Protein AF-0000000083253382 (afdb_homodimer)

Structure (mmCIF, N/CA/C/O backbone):
data_AF-0000000083253382-model_v1
#
loop_
_entity.id
_entity.type
_entity.pdbx_description
1 polymer 'Tyrosine--tRNA ligase'
#
loop_
_atom_site.group_PDB
_atom_site.id
_atom_site.type_symbol
_atom_site.label_atom_id
_atom_site.label_alt_id
_atom_site.label_comp_id
_atom_site.label_asym_id
_atom_site.label_entity_id
_atom_site.label_seq_id
_atom_site.pdbx_PDB_ins_code
_atom_site.Cartn_x
_atom_site.Cartn_y
_atom_site.Cartn_z
_atom_site.occupancy
_atom_site.B_iso_or_equiv
_atom_site.auth_seq_id
_atom_site.auth_comp_id
_atom_site.auth_asym_id
_atom_site.auth_atom_id
_atom_site.pdbx_PDB_model_num
ATOM 1 N N . MET A 1 1 ? 13.555 39.031 18.5 1 85.06 1 MET A N 1
ATOM 2 C CA . MET A 1 1 ? 13.406 37.719 19.094 1 85.06 1 MET A CA 1
ATOM 3 C C . MET A 1 1 ? 13.422 36.625 18.031 1 85.06 1 MET A C 1
ATOM 5 O O . MET A 1 1 ? 12.789 36.75 16.984 1 85.06 1 MET A O 1
ATOM 9 N N . HIS A 1 2 ? 14.328 35.719 18.281 1 94.38 2 HIS A N 1
ATOM 10 C CA . HIS A 1 2 ? 14.406 34.594 17.344 1 94.38 2 HIS A CA 1
ATOM 11 C C . HIS A 1 2 ? 13.094 33.812 17.312 1 94.38 2 HIS A C 1
ATOM 13 O O . HIS A 1 2 ? 12.445 33.656 18.344 1 94.38 2 HIS A O 1
ATOM 19 N N . ILE A 1 3 ? 12.68 33.406 16.125 1 97.5 3 ILE A N 1
ATOM 20 C CA . ILE A 1 3 ? 11.375 32.781 15.93 1 97.5 3 ILE A CA 1
ATOM 21 C C . ILE A 1 3 ? 11.227 31.594 16.891 1 97.5 3 ILE A C 1
ATOM 23 O O . ILE A 1 3 ? 10.164 31.406 17.484 1 97.5 3 ILE A O 1
ATOM 27 N N . LEU A 1 4 ? 12.25 30.797 17.109 1 97.94 4 LEU A N 1
ATOM 28 C CA . LEU A 1 4 ? 12.164 29.641 17.984 1 97.94 4 LEU A CA 1
ATOM 29 C C . LEU A 1 4 ? 11.977 30.062 19.438 1 97.94 4 LEU A C 1
ATOM 31 O O . LEU A 1 4 ? 11.32 29.375 20.219 1 97.94 4 LEU A O 1
ATOM 35 N N . ASP A 1 5 ? 12.539 31.172 19.828 1 97.44 5 ASP A N 1
ATOM 36 C CA . ASP A 1 5 ? 12.352 31.703 21.172 1 97.44 5 ASP A CA 1
ATOM 37 C C . ASP A 1 5 ? 10.922 32.219 21.375 1 97.44 5 ASP A C 1
ATOM 39 O O . ASP A 1 5 ? 10.344 32.031 22.453 1 97.44 5 ASP A O 1
ATOM 43 N N . ASP A 1 6 ? 10.453 32.875 20.375 1 97.56 6 ASP A N 1
ATOM 44 C CA . ASP A 1 6 ? 9.07 33.312 20.422 1 97.56 6 ASP A CA 1
ATOM 45 C C . ASP A 1 6 ? 8.117 32.125 20.562 1 97.56 6 ASP A C 1
ATOM 47 O O . ASP A 1 6 ? 7.199 32.156 21.391 1 97.56 6 ASP A O 1
ATOM 51 N N . LEU A 1 7 ? 8.32 31.094 19.703 1 98.31 7 LEU A N 1
ATOM 52 C CA . LEU A 1 7 ? 7.484 29.906 19.766 1 98.31 7 LEU A CA 1
ATOM 53 C C . LEU A 1 7 ? 7.582 29.234 21.125 1 98.31 7 LEU A C 1
ATOM 55 O O . LEU A 1 7 ? 6.578 28.766 21.672 1 98.31 7 LEU A O 1
ATOM 59 N N . ALA A 1 8 ? 8.766 29.156 21.625 1 97.88 8 ALA A N 1
ATOM 60 C CA . ALA A 1 8 ? 8.969 28.562 22.938 1 97.88 8 ALA A CA 1
ATOM 61 C C . ALA A 1 8 ? 8.227 29.344 24.016 1 97.88 8 ALA A C 1
ATOM 63 O O . ALA A 1 8 ? 7.578 28.766 24.891 1 97.88 8 ALA A O 1
ATOM 64 N N . PHE A 1 9 ? 8.352 30.656 23.984 1 97.75 9 PHE A N 1
ATOM 65 C CA . PHE A 1 9 ? 7.648 31.516 24.922 1 97.75 9 PHE A CA 1
ATOM 66 C C . PHE A 1 9 ? 6.148 31.266 24.875 1 97.75 9 PHE A C 1
ATOM 68 O O . PHE A 1 9 ? 5.484 31.234 25.922 1 97.75 9 PHE A O 1
ATOM 75 N N . ARG A 1 10 ? 5.648 31 23.734 1 98 10 ARG A N 1
ATOM 76 C CA . ARG A 1 10 ? 4.215 30.828 23.531 1 98 10 ARG A CA 1
ATOM 77 C C . ARG A 1 10 ? 3.793 29.391 23.812 1 98 10 ARG A C 1
ATOM 79 O O . ARG A 1 10 ? 2.602 29.078 23.781 1 98 10 ARG A O 1
ATOM 86 N N . GLY A 1 11 ? 4.754 28.547 24.047 1 97.31 11 GLY A N 1
ATOM 87 C CA . GLY A 1 11 ? 4.445 27.156 24.328 1 97.31 11 GLY A CA 1
ATOM 88 C C . GLY A 1 11 ? 4.102 26.359 23.078 1 97.31 11 GLY A C 1
ATOM 89 O O . GLY A 1 11 ? 3.355 25.375 23.141 1 97.31 11 GLY A O 1
ATOM 90 N N . LEU A 1 12 ? 4.695 26.75 21.953 1 97.69 12 LEU A N 1
ATOM 91 C CA . LEU A 1 12 ? 4.289 26.188 20.672 1 97.69 12 LEU A CA 1
ATOM 92 C C . LEU A 1 12 ? 5.309 25.156 20.188 1 97.69 12 LEU A C 1
ATOM 94 O O . LEU A 1 12 ? 5.152 24.578 19.109 1 97.69 12 LEU A O 1
ATOM 98 N N . VAL A 1 13 ? 6.328 24.922 20.953 1 97.88 13 VAL A N 1
ATOM 99 C CA . VAL A 1 13 ? 7.293 23.891 20.641 1 97.88 13 VAL A CA 1
ATOM 100 C C . VAL A 1 13 ? 7.027 22.656 21.484 1 97.88 13 VAL A C 1
ATOM 102 O O . VAL A 1 13 ? 7.25 22.672 22.703 1 97.88 13 VAL A O 1
ATOM 105 N N . HIS A 1 14 ? 6.562 21.641 20.875 1 96.88 14 HIS A N 1
ATOM 106 C CA . HIS A 1 14 ? 6.309 20.406 21.594 1 96.88 14 HIS A CA 1
ATOM 107 C C . HIS A 1 14 ? 7.426 19.391 21.375 1 96.88 14 HIS A C 1
ATOM 109 O O . HIS A 1 14 ? 8.039 18.906 22.328 1 96.88 14 HIS A O 1
ATOM 115 N N . GLN A 1 15 ? 7.656 18.953 20.125 1 95.81 15 GLN A N 1
ATOM 116 C CA . GLN A 1 15 ? 8.766 18.094 19.719 1 95.81 15 GLN A CA 1
ATOM 117 C C . GLN A 1 15 ? 9.516 18.688 18.531 1 95.81 15 GLN A C 1
ATOM 119 O O . GLN A 1 15 ? 8.938 19.422 17.719 1 95.81 15 GLN A O 1
ATOM 124 N N . ALA A 1 16 ? 10.758 18.484 18.547 1 96.56 16 ALA A N 1
ATOM 125 C CA . ALA A 1 16 ? 11.586 18.844 17.406 1 96.56 16 ALA A CA 1
ATOM 126 C C . ALA A 1 16 ? 12.641 17.781 17.141 1 96.56 16 ALA A C 1
ATOM 128 O O . ALA A 1 16 ? 13.211 17.203 18.062 1 96.56 16 ALA A O 1
ATOM 129 N N . THR A 1 17 ? 12.914 17.406 15.914 1 94.5 17 THR A N 1
ATOM 130 C CA . THR A 1 17 ? 13.891 16.375 15.57 1 94.5 17 THR A CA 1
ATOM 131 C C . THR A 1 17 ? 15.297 16.828 15.961 1 94.5 17 THR A C 1
ATOM 133 O O . THR A 1 17 ? 16.078 16.031 16.484 1 94.5 17 THR A O 1
ATOM 136 N N . ASP A 1 18 ? 15.68 18.094 15.68 1 93.69 18 ASP A N 1
ATOM 137 C CA . ASP A 1 18 ? 16.969 18.734 15.969 1 93.69 18 ASP A CA 1
ATOM 138 C C . ASP A 1 18 ? 16.812 20.234 16.125 1 93.69 18 ASP A C 1
ATOM 140 O O . ASP A 1 18 ? 17.109 21 15.211 1 93.69 18 ASP A O 1
ATOM 144 N N . LEU A 1 19 ? 16.516 20.562 17.375 1 95.31 19 LEU A N 1
ATOM 145 C CA . LEU A 1 19 ? 16.172 21.969 17.625 1 95.31 19 LEU A CA 1
ATOM 146 C C . LEU A 1 19 ? 17.375 22.859 17.375 1 95.31 19 LEU A C 1
ATOM 148 O O . LEU A 1 19 ? 17.234 23.969 16.828 1 95.31 19 LEU A O 1
ATOM 152 N N . GLU A 1 20 ? 18.547 22.438 17.75 1 95.12 20 GLU A N 1
ATOM 153 C CA . GLU A 1 20 ? 19.75 23.219 17.547 1 95.12 20 GLU A CA 1
ATOM 154 C C . GLU A 1 20 ? 20.094 23.344 16.062 1 95.12 20 GLU A C 1
ATOM 156 O O . GLU A 1 20 ? 20.469 24.406 15.594 1 95.12 20 GLU A O 1
ATOM 161 N N . GLY A 1 21 ? 20.016 22.234 15.391 1 94.94 21 GLY A N 1
ATOM 162 C CA . GLY A 1 21 ? 20.234 22.266 13.953 1 94.94 21 GLY A CA 1
ATOM 163 C C . GLY A 1 21 ? 19.25 23.156 13.227 1 94.94 21 GLY A C 1
ATOM 164 O O . GLY A 1 21 ? 19.625 23.891 12.305 1 94.94 21 GLY A O 1
ATOM 165 N N . LEU A 1 22 ? 18.031 23.078 13.672 1 96.75 22 LEU A N 1
ATOM 166 C CA . LEU A 1 22 ? 17.016 23.938 13.078 1 96.75 22 LEU A CA 1
ATOM 167 C C . LEU A 1 22 ? 17.328 25.406 13.336 1 96.75 22 LEU A C 1
ATOM 169 O O . LEU A 1 22 ? 17.203 26.25 12.438 1 96.75 22 LEU A O 1
ATOM 173 N N . ARG A 1 23 ? 17.734 25.766 14.547 1 96.88 23 ARG A N 1
ATOM 174 C CA . ARG A 1 23 ? 18.109 27.141 14.891 1 96.88 23 ARG A CA 1
ATOM 175 C C . ARG A 1 23 ? 19.219 27.641 13.977 1 96.88 23 ARG A C 1
ATOM 177 O O . ARG A 1 23 ? 19.172 28.766 13.477 1 96.88 23 ARG A O 1
ATOM 184 N N . GLU A 1 24 ? 20.172 26.781 13.789 1 95.94 24 GLU A N 1
ATOM 185 C CA . GLU A 1 24 ? 21.297 27.125 12.922 1 95.94 24 GLU A CA 1
ATOM 186 C C . GLU A 1 24 ? 20.828 27.406 11.5 1 95.94 24 GLU A C 1
ATOM 188 O O . GLU A 1 24 ? 21.25 28.359 10.867 1 95.94 24 GLU A O 1
ATOM 193 N N . GLN A 1 25 ? 19.984 26.578 11.047 1 95.62 25 GLN A N 1
ATOM 194 C CA . GLN A 1 25 ? 19.484 26.734 9.688 1 95.62 25 GLN A CA 1
ATOM 195 C C . GLN A 1 25 ? 18.672 28.016 9.539 1 95.62 25 GLN A C 1
ATOM 197 O O . GLN A 1 25 ? 18.781 28.703 8.523 1 95.62 25 GLN A O 1
ATOM 202 N N . LEU A 1 26 ? 17.859 28.297 10.516 1 96.81 26 LEU A N 1
ATOM 203 C CA . LEU A 1 26 ? 17.031 29.484 10.5 1 96.81 26 LEU A CA 1
ATOM 204 C C . LEU A 1 26 ? 17.875 30.75 10.555 1 96.81 26 LEU A C 1
ATOM 206 O O . LEU A 1 26 ? 17.484 31.797 10.039 1 96.81 26 LEU A O 1
ATOM 210 N N . ASN A 1 27 ? 19.047 30.625 11.125 1 96.38 27 ASN A N 1
ATOM 211 C CA . ASN A 1 27 ? 19.953 31.766 11.219 1 96.38 27 ASN A CA 1
ATOM 212 C C . ASN A 1 27 ? 20.719 31.969 9.914 1 96.38 27 ASN A C 1
ATOM 214 O O . ASN A 1 27 ? 21.141 33.094 9.609 1 96.38 27 ASN A O 1
ATOM 218 N N . LYS A 1 28 ? 20.969 30.906 9.258 1 94.06 28 LYS A N 1
ATOM 219 C CA . LYS A 1 28 ? 21.766 30.953 8.039 1 94.06 28 LYS A CA 1
ATOM 220 C C . LYS A 1 28 ? 21.016 31.641 6.902 1 94.06 28 LYS A C 1
ATOM 222 O O . LYS A 1 28 ? 21.625 32.281 6.039 1 94.06 28 LYS A O 1
ATOM 227 N N . GLY A 1 29 ? 19.703 31.438 6.859 1 93.12 29 GLY A N 1
ATOM 228 C CA . GLY A 1 29 ? 18.938 32.031 5.777 1 93.12 29 GLY A CA 1
ATOM 229 C C . GLY A 1 29 ? 17.469 31.672 5.812 1 93.12 29 GLY A C 1
ATOM 230 O O . GLY A 1 29 ? 16.953 31.219 6.836 1 93.12 29 GLY A O 1
ATOM 231 N N . THR A 1 30 ? 16.844 32 4.707 1 96.75 30 THR A N 1
ATOM 232 C CA . THR A 1 30 ? 15.414 31.781 4.582 1 96.75 30 THR A CA 1
ATOM 233 C C . THR A 1 30 ? 15.109 30.297 4.445 1 96.75 30 THR A C 1
ATOM 235 O O . THR A 1 30 ? 15.695 29.609 3.604 1 96.75 30 THR A O 1
ATOM 238 N N . VAL A 1 31 ? 14.258 29.844 5.289 1 97.5 31 VAL A N 1
ATOM 239 C CA . VAL A 1 31 ? 13.844 28.438 5.277 1 97.5 31 VAL A CA 1
ATOM 240 C C . VAL A 1 31 ? 12.43 28.328 4.707 1 97.5 31 VAL A C 1
ATOM 242 O O . VAL A 1 31 ? 11.57 29.156 4.996 1 97.5 31 VAL A O 1
ATOM 245 N N . LYS A 1 32 ? 12.25 27.344 3.826 1 98.19 32 LYS A N 1
ATOM 246 C CA . LYS A 1 32 ? 10.914 26.969 3.363 1 98.19 32 LYS A CA 1
ATOM 247 C C . LYS A 1 32 ? 10.32 25.859 4.219 1 98.19 32 LYS A C 1
ATOM 249 O O . LYS A 1 32 ? 10.992 24.859 4.504 1 98.19 32 LYS A O 1
ATOM 254 N N . LEU A 1 33 ? 9.109 26.062 4.711 1 98.75 33 LEU A N 1
ATOM 255 C CA . LEU A 1 33 ? 8.453 25.109 5.598 1 98.75 33 LEU A CA 1
ATOM 256 C C . LEU A 1 33 ? 7.004 24.891 5.176 1 98.75 33 LEU A C 1
ATOM 258 O O . LEU A 1 33 ? 6.418 25.719 4.484 1 98.75 33 LEU A O 1
ATOM 262 N N . TYR A 1 34 ? 6.477 23.672 5.637 1 98.75 34 TYR A N 1
ATOM 263 C CA . TYR A 1 34 ? 5.078 23.484 5.254 1 98.75 34 TYR A CA 1
ATOM 264 C C . TYR A 1 34 ? 4.289 22.844 6.383 1 98.75 34 TYR A C 1
ATOM 266 O O . TYR A 1 34 ? 4.867 22.234 7.289 1 98.75 34 TYR A O 1
ATOM 274 N N . ALA A 1 35 ? 3.012 23.062 6.402 1 98.38 35 ALA A N 1
ATOM 275 C CA . ALA A 1 35 ? 1.996 22.359 7.176 1 98.38 35 ALA A CA 1
ATOM 276 C C . ALA A 1 35 ? 0.915 21.781 6.27 1 98.38 35 ALA A C 1
ATOM 278 O O . ALA A 1 35 ? 0.544 22.391 5.266 1 98.38 35 ALA A O 1
ATOM 279 N N . GLY A 1 36 ? 0.492 20.625 6.633 1 96.31 36 GLY A N 1
ATOM 280 C CA . GLY A 1 36 ? -0.532 19.969 5.844 1 96.31 36 GLY A CA 1
ATOM 281 C C . GLY A 1 36 ? -1.935 20.188 6.375 1 96.31 36 GLY A C 1
ATOM 282 O O . GLY A 1 36 ? -2.141 20.266 7.586 1 96.31 36 GLY A O 1
ATOM 283 N N . PHE A 1 37 ? -2.873 20.25 5.441 1 93.94 37 PHE A N 1
ATOM 284 C CA . PHE A 1 37 ? -4.293 20.391 5.754 1 93.94 37 PHE A CA 1
ATOM 285 C C . PHE A 1 37 ? -5.125 19.422 4.93 1 93.94 37 PHE A C 1
ATOM 287 O O . PHE A 1 37 ? -5.141 19.484 3.699 1 93.94 37 PHE A O 1
ATOM 294 N N . ASP A 1 38 ? -5.824 18.516 5.543 1 88.25 38 ASP A N 1
ATOM 295 C CA . ASP A 1 38 ? -6.695 17.594 4.82 1 88.25 38 ASP A CA 1
ATOM 296 C C . ASP A 1 38 ? -8.086 18.203 4.625 1 88.25 38 ASP A C 1
ATOM 298 O O . ASP A 1 38 ? -8.695 18.688 5.578 1 88.25 38 ASP A O 1
ATOM 302 N N . PRO A 1 39 ? -8.547 18.141 3.406 1 89.06 39 PRO A N 1
ATOM 303 C CA . PRO A 1 39 ? -9.891 18.656 3.129 1 89.06 39 PRO A CA 1
ATOM 304 C C . PRO A 1 39 ? -10.984 17.672 3.543 1 89.06 39 PRO A C 1
ATOM 306 O O . PRO A 1 39 ? -11.516 16.938 2.703 1 89.06 39 PRO A O 1
ATOM 309 N N . THR A 1 40 ? -11.367 17.641 4.746 1 82.25 40 THR A N 1
ATOM 310 C CA . THR A 1 40 ? -12.398 16.734 5.246 1 82.25 40 THR A CA 1
ATOM 311 C C . THR A 1 40 ? -13.742 17.453 5.359 1 82.25 40 THR A C 1
ATOM 313 O O . THR A 1 40 ? -14.758 16.828 5.672 1 82.25 40 THR A O 1
ATOM 316 N N . ALA A 1 41 ? -13.734 18.734 5.211 1 85.56 41 ALA A N 1
ATOM 317 C CA . ALA A 1 41 ? -14.922 19.594 5.195 1 85.56 41 ALA A CA 1
ATOM 318 C C . ALA A 1 41 ? -14.703 20.812 4.312 1 85.56 41 ALA A C 1
ATOM 320 O O . ALA A 1 41 ? -13.617 21.016 3.773 1 85.56 41 ALA A O 1
ATOM 321 N N . GLU A 1 42 ? -15.758 21.547 4.207 1 89.06 42 GLU A N 1
ATOM 322 C CA . GLU A 1 42 ? -15.734 22.688 3.309 1 89.06 42 GLU A CA 1
ATOM 323 C C . GLU A 1 42 ? -14.945 23.844 3.914 1 89.06 42 GLU A C 1
ATOM 325 O O . GLU A 1 42 ? -14.57 24.781 3.207 1 89.06 42 GLU A O 1
ATOM 330 N N . SER A 1 43 ? -14.727 23.797 5.184 1 92.62 43 SER A N 1
ATOM 331 C CA . SER A 1 43 ? -14.055 24.891 5.859 1 92.62 43 SER A CA 1
ATOM 332 C C . SER A 1 43 ? -13.07 24.391 6.91 1 92.62 43 SER A C 1
ATOM 334 O O . SER A 1 43 ? -13.25 23.297 7.457 1 92.62 43 SER A O 1
ATOM 336 N N . LEU A 1 44 ? -12.07 25.219 7.074 1 93.31 44 LEU A N 1
ATOM 337 C CA . LEU A 1 44 ? -11.219 25.016 8.242 1 93.31 44 LEU A CA 1
ATOM 338 C C . LEU A 1 44 ? -11.953 25.375 9.523 1 93.31 44 LEU A C 1
ATOM 340 O O . LEU A 1 44 ? -12.953 26.109 9.484 1 93.31 44 LEU A O 1
ATOM 344 N N . HIS A 1 45 ? -11.555 24.797 10.531 1 93.38 45 HIS A N 1
ATOM 345 C CA . HIS A 1 45 ? -12.062 25.156 11.852 1 93.38 45 HIS A CA 1
ATOM 346 C C . HIS A 1 45 ? -10.945 25.641 12.766 1 93.38 45 HIS A C 1
ATOM 348 O O . HIS A 1 45 ? -9.781 25.688 12.359 1 93.38 45 HIS A O 1
ATOM 354 N N . ILE A 1 46 ? -11.25 26.016 14.023 1 93.38 46 ILE A N 1
ATOM 355 C CA . ILE A 1 46 ? -10.305 26.688 14.898 1 93.38 46 ILE A CA 1
ATOM 356 C C . ILE A 1 46 ? -9.156 25.75 15.25 1 93.38 46 ILE A C 1
ATOM 358 O O . ILE A 1 46 ? -8.07 26.203 15.633 1 93.38 46 ILE A O 1
ATOM 362 N N . GLY A 1 47 ? -9.398 24.438 15.109 1 89.94 47 GLY A N 1
ATOM 363 C CA . GLY A 1 47 ? -8.32 23.484 15.32 1 89.94 47 GLY A CA 1
ATOM 364 C C . GLY A 1 47 ? -7.199 23.625 14.312 1 89.94 47 GLY A C 1
ATOM 365 O O . GLY A 1 47 ? -6.055 23.266 14.594 1 89.94 47 GLY A O 1
ATOM 366 N N . HIS A 1 48 ? -7.484 24.172 13.164 1 92.88 48 HIS A N 1
ATOM 367 C CA . HIS A 1 48 ? -6.508 24.359 12.102 1 92.88 48 HIS A CA 1
ATOM 368 C C . HIS A 1 48 ? -5.742 25.656 12.273 1 92.88 48 HIS A C 1
ATOM 370 O O . HIS A 1 48 ? -4.734 25.891 11.602 1 92.88 48 HIS A O 1
ATOM 376 N N . LEU A 1 49 ? -6.211 26.484 13.133 1 94.94 49 LEU A N 1
ATOM 377 C CA . LEU A 1 49 ? -5.684 27.844 13.227 1 94.94 49 LEU A CA 1
ATOM 378 C C . LEU A 1 49 ? -4.25 27.844 13.742 1 94.94 49 LEU A C 1
ATOM 380 O O . LEU A 1 49 ? -3.424 28.641 13.312 1 94.94 49 LEU A O 1
ATOM 384 N N . LEU A 1 50 ? -4.027 26.891 14.648 1 96.06 50 LEU A N 1
ATOM 385 C CA . LEU A 1 50 ? -2.711 26.891 15.273 1 96.06 50 LEU A CA 1
ATOM 386 C C . LEU A 1 50 ? -1.614 26.672 14.242 1 96.06 50 LEU A C 1
ATOM 388 O O . LEU A 1 50 ? -0.689 27.484 14.125 1 96.06 50 LEU A O 1
ATOM 392 N N . PRO A 1 51 ? -1.719 25.625 13.43 1 96.81 51 PRO A N 1
ATOM 393 C CA . PRO A 1 51 ? -0.698 25.453 12.398 1 96.81 51 PRO A CA 1
ATOM 394 C C . PRO A 1 51 ? -0.664 26.609 11.398 1 96.81 51 PRO A C 1
ATOM 396 O O . PRO A 1 51 ? 0.414 27.016 10.953 1 96.81 51 PRO A O 1
ATOM 399 N N . VAL A 1 52 ? -1.754 27.141 11.062 1 97.19 52 VAL A N 1
ATOM 400 C CA . VAL A 1 52 ? -1.835 28.234 10.109 1 97.19 52 VAL A CA 1
ATOM 401 C C . VAL A 1 52 ? -1.125 29.469 10.672 1 97.19 52 VAL A C 1
ATOM 403 O O . VAL A 1 52 ? -0.343 30.125 9.969 1 97.19 52 VAL A O 1
ATOM 406 N N . LEU A 1 53 ? -1.397 29.797 11.906 1 97.81 53 LEU A N 1
ATOM 407 C CA . LEU A 1 53 ? -0.796 30.969 12.523 1 97.81 53 LEU A CA 1
ATOM 408 C C . LEU A 1 53 ? 0.699 30.766 12.742 1 97.81 53 LEU A C 1
ATOM 410 O O . LEU A 1 53 ? 1.474 31.719 12.711 1 97.81 53 LEU A O 1
ATOM 414 N N . THR A 1 54 ? 1.068 29.5 12.969 1 98.38 54 THR A N 1
ATOM 415 C CA . THR A 1 54 ? 2.494 29.219 13.086 1 98.38 54 THR A CA 1
ATOM 416 C C . THR A 1 54 ? 3.203 29.438 11.75 1 98.38 54 THR A C 1
ATOM 418 O O . THR A 1 54 ? 4.312 29.984 11.719 1 98.38 54 THR A O 1
ATOM 421 N N . LEU A 1 55 ? 2.604 29.047 10.688 1 98.44 55 LEU A N 1
ATOM 422 C CA . LEU A 1 55 ? 3.137 29.375 9.375 1 98.44 55 LEU A CA 1
ATOM 423 C C . LEU A 1 55 ? 3.297 30.891 9.211 1 98.44 55 LEU A C 1
ATOM 425 O O . LEU A 1 55 ? 4.328 31.359 8.719 1 98.44 55 LEU A O 1
ATOM 429 N N . ARG A 1 56 ? 2.314 31.625 9.609 1 97.94 56 ARG A N 1
ATOM 430 C CA . ARG A 1 56 ? 2.354 33.062 9.516 1 97.94 56 ARG A CA 1
ATOM 431 C C . ARG A 1 56 ? 3.51 33.656 10.328 1 97.94 56 ARG A C 1
ATOM 433 O O . ARG A 1 56 ? 4.199 34.562 9.883 1 97.94 56 ARG A O 1
ATOM 440 N N . ARG A 1 57 ? 3.711 33.125 11.547 1 98.12 57 ARG A N 1
ATOM 441 C CA . ARG A 1 57 ? 4.812 33.594 12.398 1 98.12 57 ARG A CA 1
ATOM 442 C C . ARG A 1 57 ? 6.152 33.375 11.703 1 98.12 57 ARG A C 1
ATOM 444 O O . ARG A 1 57 ? 7.023 34.25 11.758 1 98.12 57 ARG A O 1
ATOM 451 N N . PHE A 1 58 ? 6.305 32.25 11.039 1 98.56 58 PHE A N 1
ATOM 452 C CA . PHE A 1 58 ? 7.535 32 10.305 1 98.56 58 PHE A CA 1
ATOM 453 C C . PHE A 1 58 ? 7.68 33 9.148 1 98.56 58 PHE A C 1
ATOM 455 O O . PHE A 1 58 ? 8.773 33.5 8.883 1 98.56 58 PHE A O 1
ATOM 462 N N . GLN A 1 59 ? 6.57 33.219 8.469 1 98.12 59 GLN A N 1
ATOM 463 C CA . GLN A 1 59 ? 6.621 34.188 7.375 1 98.12 59 GLN A CA 1
ATOM 464 C C . GLN A 1 59 ? 7.039 35.562 7.875 1 98.12 59 GLN A C 1
ATOM 466 O O . GLN A 1 59 ? 7.883 36.219 7.262 1 98.12 59 GLN A O 1
ATOM 471 N N . GLN A 1 60 ? 6.496 36 9.008 1 96.5 60 GLN A N 1
ATOM 472 C CA . GLN A 1 60 ? 6.836 37.281 9.609 1 96.5 60 GLN A CA 1
ATOM 473 C C . GLN A 1 60 ? 8.297 37.312 10.039 1 96.5 60 GLN A C 1
ATOM 475 O O . GLN A 1 60 ? 8.914 38.375 10.078 1 96.5 60 GLN A O 1
ATOM 480 N N . ALA A 1 61 ? 8.836 36.156 10.297 1 97.31 61 ALA A N 1
ATOM 481 C CA . ALA A 1 61 ? 10.219 36.062 10.75 1 97.31 61 ALA A CA 1
ATOM 482 C C . ALA A 1 61 ? 11.18 35.938 9.562 1 97.31 61 ALA A C 1
ATOM 484 O O . ALA A 1 61 ? 12.391 35.781 9.75 1 97.31 61 ALA A O 1
ATOM 485 N N . GLY A 1 62 ? 10.617 35.969 8.383 1 97.31 62 GLY A N 1
ATOM 486 C CA . GLY A 1 62 ? 11.492 36.031 7.223 1 97.31 62 GLY A CA 1
ATOM 487 C C . GLY A 1 62 ? 11.57 34.75 6.453 1 97.31 62 GLY A C 1
ATOM 488 O O . GLY A 1 62 ? 12.422 34.594 5.57 1 97.31 62 GLY A O 1
ATOM 489 N N . HIS A 1 63 ? 10.719 33.781 6.691 1 98.31 63 HIS A N 1
ATOM 490 C CA . HIS A 1 63 ? 10.75 32.469 6.043 1 98.31 63 HIS A CA 1
ATOM 491 C C . HIS A 1 63 ? 9.57 32.281 5.094 1 98.31 63 HIS A C 1
ATOM 493 O O . HIS A 1 63 ? 8.719 33.188 4.984 1 98.31 63 HIS A O 1
ATOM 499 N N . VAL A 1 64 ? 9.586 31.25 4.289 1 98.56 64 VAL A N 1
ATOM 500 C CA . VAL A 1 64 ? 8.586 31.047 3.248 1 98.56 64 VAL A CA 1
ATOM 501 C C . VAL A 1 64 ? 7.664 29.891 3.627 1 98.56 64 VAL A C 1
ATOM 503 O O . VAL A 1 64 ? 8.07 28.734 3.588 1 98.56 64 VAL A O 1
ATOM 506 N N . PRO A 1 65 ? 6.43 30.172 3.91 1 98.62 65 PRO A N 1
ATOM 507 C CA . PRO A 1 65 ? 5.496 29.109 4.297 1 98.62 65 PRO A CA 1
ATOM 508 C C . PRO A 1 65 ? 4.797 28.469 3.098 1 98.62 65 PRO A C 1
ATOM 510 O O . PRO A 1 65 ? 4.398 29.172 2.166 1 98.62 65 PRO A O 1
ATOM 513 N N . PHE A 1 66 ? 4.723 27.141 3.102 1 98.5 66 PHE A N 1
ATOM 514 C CA . PHE A 1 66 ? 3.906 26.359 2.189 1 98.5 66 PHE A CA 1
ATOM 515 C C . PHE A 1 66 ? 2.705 25.766 2.916 1 98.5 66 PHE A C 1
ATOM 517 O O . PHE A 1 66 ? 2.836 25.25 4.035 1 98.5 66 PHE A O 1
ATOM 524 N N . ALA A 1 67 ? 1.557 25.953 2.373 1 98 67 ALA A N 1
ATOM 525 C CA . ALA A 1 67 ? 0.377 25.203 2.805 1 98 67 ALA A CA 1
ATOM 526 C C . ALA A 1 67 ? 0.081 24.047 1.853 1 98 67 ALA A C 1
ATOM 528 O O . ALA A 1 67 ? -0.147 24.266 0.659 1 98 67 ALA A O 1
ATOM 529 N N . LEU A 1 68 ? 0.107 22.859 2.361 1 97.94 68 LEU A N 1
ATOM 530 C CA . LEU A 1 68 ? -0.159 21.688 1.541 1 97.94 68 LEU A CA 1
ATOM 531 C C . LEU A 1 68 ? -1.57 21.156 1.783 1 97.94 68 LEU A C 1
ATOM 533 O O . LEU A 1 68 ? -1.889 20.703 2.885 1 97.94 68 LEU A O 1
ATOM 537 N N . VAL A 1 69 ? -2.35 21.328 0.799 1 95.81 69 VAL A N 1
ATOM 538 C CA . VAL A 1 69 ? -3.689 20.75 0.853 1 95.81 69 VAL A CA 1
ATOM 539 C C . VAL A 1 69 ? -3.641 19.281 0.414 1 95.81 69 VAL A C 1
ATOM 541 O O . VAL A 1 69 ? -3.148 18.969 -0.673 1 95.81 69 VAL A O 1
ATOM 544 N N . GLY A 1 70 ? -4.184 18.422 1.234 1 95 70 GLY A N 1
ATOM 545 C CA . GLY A 1 70 ? -4.148 16.984 0.96 1 95 70 GLY A CA 1
ATOM 546 C C . GLY A 1 70 ? -5.34 16.516 0.15 1 95 70 GLY A C 1
ATOM 547 O O . GLY A 1 70 ? -6.141 15.703 0.63 1 95 70 GLY A O 1
ATOM 548 N N . GLY A 1 71 ? -5.387 16.984 -1.05 1 92.94 71 GLY A N 1
ATOM 549 C CA . GLY A 1 71 ? -6.48 16.5 -1.885 1 92.94 71 GLY A CA 1
ATOM 550 C C . GLY A 1 71 ? -6.473 15 -2.074 1 92.94 71 GLY A C 1
ATOM 551 O O . GLY A 1 71 ? -7.527 14.359 -2.037 1 92.94 71 GLY A O 1
ATOM 552 N N . ALA A 1 72 ? -5.34 14.406 -2.299 1 93.25 72 ALA A N 1
ATOM 553 C CA . ALA A 1 72 ? -5.199 12.961 -2.48 1 93.25 72 ALA A CA 1
ATOM 554 C C . ALA A 1 72 ? -5.363 12.219 -1.156 1 93.25 72 ALA A C 1
ATOM 556 O O . ALA A 1 72 ? -6.152 11.281 -1.061 1 93.25 72 ALA A O 1
ATOM 557 N N . THR A 1 73 ? -4.668 12.664 -0.122 1 92.12 73 THR A N 1
ATOM 558 C CA . THR A 1 73 ? -4.715 12 1.174 1 92.12 73 THR A CA 1
ATOM 559 C C . THR A 1 73 ? -6.094 12.133 1.807 1 92.12 73 THR A C 1
ATOM 561 O O . THR A 1 73 ? -6.508 11.289 2.602 1 92.12 73 THR A O 1
ATOM 564 N N . GLY A 1 74 ? -6.781 13.203 1.428 1 89.19 74 GLY A N 1
ATOM 565 C CA . GLY A 1 74 ? -8.148 13.367 1.895 1 89.19 74 GLY A CA 1
ATOM 566 C C . GLY A 1 74 ? -9.078 12.273 1.42 1 89.19 74 GLY A C 1
ATOM 567 O O . GLY A 1 74 ? -10.102 12 2.055 1 89.19 74 GLY A O 1
ATOM 568 N N . MET A 1 75 ? -8.742 11.68 0.342 1 88.12 75 MET A N 1
ATOM 569 C CA . MET A 1 75 ? -9.547 10.586 -0.201 1 88.12 75 MET A CA 1
ATOM 570 C C . MET A 1 75 ? -9.242 9.273 0.514 1 88.12 75 MET A C 1
ATOM 572 O O . MET A 1 75 ? -10 8.312 0.405 1 88.12 75 MET A O 1
ATOM 576 N N . ILE A 1 76 ? -8.133 9.109 1.128 1 86.88 76 ILE A N 1
ATOM 577 C CA . ILE A 1 76 ? -7.691 7.918 1.849 1 86.88 76 ILE A CA 1
ATOM 578 C C . ILE A 1 76 ? -8.133 8.008 3.309 1 86.88 76 ILE A C 1
ATOM 580 O O . ILE A 1 76 ? -8.719 7.062 3.844 1 86.88 76 ILE A O 1
ATOM 584 N N . GLY A 1 77 ? -7.926 9.094 3.941 1 80.5 77 GLY A N 1
ATOM 585 C CA . GLY A 1 77 ? -8.266 9.312 5.34 1 80.5 77 GLY A CA 1
ATOM 586 C C . GLY A 1 77 ? -7.078 9.133 6.273 1 80.5 77 GLY A C 1
ATOM 587 O O . GLY A 1 77 ? -6.398 8.109 6.234 1 80.5 77 GLY A O 1
ATOM 588 N N . ASP A 1 78 ? -6.848 10.109 7.094 1 78.44 78 ASP A N 1
ATOM 589 C CA . ASP A 1 78 ? -5.809 10.109 8.117 1 78.44 78 ASP A CA 1
ATOM 590 C C . ASP A 1 78 ? -6.254 9.312 9.344 1 78.44 78 ASP A C 1
ATOM 592 O O . ASP A 1 78 ? -7.238 9.664 9.992 1 78.44 78 ASP A O 1
ATOM 596 N N . PRO A 1 79 ? -5.492 8.312 9.656 1 74.06 79 PRO A N 1
ATOM 597 C CA . PRO A 1 79 ? -5.898 7.52 10.812 1 74.06 79 PRO A CA 1
ATOM 598 C C . PRO A 1 79 ? -5.535 8.18 12.141 1 74.06 79 PRO A C 1
ATOM 600 O O . PRO A 1 79 ? -5.977 7.734 13.203 1 74.06 79 PRO A O 1
ATOM 603 N N . THR A 1 80 ? -4.883 9.195 12.102 1 71.12 80 THR A N 1
ATOM 604 C CA . THR A 1 80 ? -4.328 9.797 13.312 1 71.12 80 THR A CA 1
ATOM 605 C C . THR A 1 80 ? -5.441 10.281 14.234 1 71.12 80 THR A C 1
ATOM 607 O O . THR A 1 80 ? -6.293 11.078 13.82 1 71.12 80 THR A O 1
ATOM 610 N N . GLY A 1 81 ? -5.387 9.859 15.492 1 66.5 81 GLY A N 1
ATOM 611 C CA . GLY A 1 81 ? -6.277 10.344 16.531 1 66.5 81 GLY A CA 1
ATOM 612 C C . GLY A 1 81 ? -7.711 9.883 16.359 1 66.5 81 GLY A C 1
ATOM 613 O O . GLY A 1 81 ? -8.625 10.422 16.984 1 66.5 81 GLY A O 1
ATOM 614 N N . ARG A 1 82 ? -7.949 8.93 15.461 1 69.31 82 ARG A N 1
ATOM 615 C CA . ARG A 1 82 ? -9.32 8.508 15.195 1 69.31 82 ARG A CA 1
ATOM 616 C C . ARG A 1 82 ? -9.547 7.062 15.641 1 69.31 82 ARG A C 1
ATOM 618 O O . ARG A 1 82 ? -8.641 6.23 15.531 1 69.31 82 ARG A O 1
ATOM 625 N N . SER A 1 83 ? -10.719 6.969 16.109 1 67.88 83 SER A N 1
ATOM 626 C CA . SER A 1 83 ? -11.078 5.625 16.562 1 67.88 83 SER A CA 1
ATOM 627 C C . SER A 1 83 ? -11.773 4.844 15.445 1 67.88 83 SER A C 1
ATOM 629 O O . SER A 1 83 ? -11.844 3.615 15.492 1 67.88 83 SER A O 1
ATOM 631 N N . GLU A 1 84 ? -12.305 5.645 14.531 1 68.06 84 GLU A N 1
ATOM 632 C CA . GLU A 1 84 ? -13.016 4.973 13.445 1 68.06 84 GLU A CA 1
ATOM 633 C C . GLU A 1 84 ? -12.469 5.398 12.086 1 68.06 84 GLU A C 1
ATOM 635 O O . GLU A 1 84 ? -11.797 6.43 11.977 1 68.06 84 GLU A O 1
ATOM 640 N N . GLU A 1 85 ? -12.766 4.551 11.125 1 68.06 85 GLU A N 1
ATOM 641 C CA . GLU A 1 85 ? -12.391 4.867 9.75 1 68.06 85 GLU A CA 1
ATOM 642 C C . GLU A 1 85 ? -13.18 6.07 9.227 1 68.06 85 GLU A C 1
ATOM 644 O O . GLU A 1 85 ? -14.352 6.246 9.57 1 68.06 85 GLU A O 1
ATOM 649 N N . ARG A 1 86 ? -12.523 7.047 8.438 1 66.69 86 ARG A N 1
ATOM 650 C CA . ARG A 1 86 ? -13.18 8.203 7.844 1 66.69 86 ARG A CA 1
ATOM 651 C C . ARG A 1 86 ? -14.055 7.793 6.66 1 66.69 86 ARG A C 1
ATOM 653 O O . ARG A 1 86 ? -13.75 6.816 5.973 1 66.69 86 ARG A O 1
ATOM 660 N N . PRO A 1 87 ? -15.172 8.523 6.566 1 69.44 87 PRO A N 1
ATOM 661 C CA . PRO A 1 87 ? -15.914 8.312 5.324 1 69.44 87 PRO A CA 1
ATOM 662 C C . PRO A 1 87 ? -15.109 8.68 4.082 1 69.44 87 PRO A C 1
ATOM 664 O O . PRO A 1 87 ? -14.289 9.602 4.121 1 69.44 87 PRO A O 1
ATOM 667 N N . TYR A 1 88 ? -15.305 7.918 3.102 1 71.62 88 TYR A N 1
ATOM 668 C CA . TYR A 1 88 ? -14.617 8.18 1.841 1 71.62 88 TYR A CA 1
ATOM 669 C C . TYR A 1 88 ? -15.359 9.227 1.021 1 71.62 88 TYR A C 1
ATOM 671 O O . TYR A 1 88 ? -16.578 9.109 0.806 1 71.62 88 TYR A O 1
ATOM 679 N N . ASN A 1 89 ? -14.594 10.352 0.82 1 82.38 89 ASN A N 1
ATOM 680 C CA . ASN A 1 89 ? -15.156 11.445 0.03 1 82.38 89 ASN A CA 1
ATOM 681 C C . ASN A 1 89 ? -14.875 11.258 -1.459 1 82.38 89 ASN A C 1
ATOM 683 O O . ASN A 1 89 ? -13.883 10.633 -1.836 1 82.38 89 ASN A O 1
ATOM 687 N N . THR A 1 90 ? -15.797 11.805 -2.268 1 84.56 90 THR A N 1
ATOM 688 C CA . THR A 1 90 ? -15.602 11.734 -3.713 1 84.56 90 THR A CA 1
ATOM 689 C C . THR A 1 90 ? -14.523 12.711 -4.164 1 84.56 90 THR A C 1
ATOM 691 O O . THR A 1 90 ? -14.164 13.633 -3.43 1 84.56 90 THR A O 1
ATOM 694 N N . HIS A 1 91 ? -14.086 12.469 -5.336 1 85.12 91 HIS A N 1
ATOM 695 C CA . HIS A 1 91 ? -13.094 13.344 -5.945 1 85.12 91 HIS A CA 1
ATOM 696 C C . HIS A 1 91 ? -13.633 14.766 -6.094 1 85.12 91 HIS A C 1
ATOM 698 O O . HIS A 1 91 ? -12.93 15.734 -5.797 1 85.12 91 HIS A O 1
ATOM 704 N N . GLU A 1 92 ? -14.805 14.883 -6.496 1 89.31 92 GLU A N 1
ATOM 705 C CA . GLU A 1 92 ? -15.43 16.172 -6.742 1 89.31 92 GLU A CA 1
ATOM 706 C C . GLU A 1 92 ? -15.547 16.984 -5.453 1 89.31 92 GLU A C 1
ATOM 708 O O . GLU A 1 92 ? -15.258 18.188 -5.434 1 89.31 92 GLU A O 1
ATOM 713 N N . MET A 1 93 ? -15.922 16.359 -4.445 1 90.38 93 MET A N 1
ATOM 714 C CA . MET A 1 93 ? -16.078 17.016 -3.152 1 90.38 93 MET A CA 1
ATOM 715 C C . MET A 1 93 ? -14.734 17.5 -2.623 1 90.38 93 MET A C 1
ATOM 717 O O . MET A 1 93 ? -14.617 18.641 -2.154 1 90.38 93 MET A O 1
ATOM 721 N N . VAL A 1 94 ? -13.797 16.656 -2.75 1 88 94 VAL A N 1
ATOM 722 C CA . VAL A 1 94 ? -12.469 17 -2.252 1 88 94 VAL A CA 1
ATOM 723 C C . VAL A 1 94 ? -11.906 18.172 -3.041 1 88 94 VAL A C 1
ATOM 725 O O . VAL A 1 94 ? -11.258 19.062 -2.473 1 88 94 VAL A O 1
ATOM 728 N N . GLU A 1 95 ? -12.164 18.188 -4.277 1 90.12 95 GLU A N 1
ATOM 729 C CA . GLU A 1 95 ? -11.711 19.297 -5.109 1 90.12 95 GLU A CA 1
ATOM 730 C C . GLU A 1 95 ? -12.352 20.625 -4.672 1 90.12 95 GLU A C 1
ATOM 732 O O . GLU A 1 95 ? -11.672 21.641 -4.555 1 90.12 95 GLU A O 1
ATOM 737 N N . GLN A 1 96 ? -13.594 20.578 -4.438 1 91.88 96 GLN A N 1
ATOM 738 C CA . GLN A 1 96 ? -14.312 21.766 -3.975 1 91.88 96 GLN A CA 1
ATOM 739 C C . GLN A 1 96 ? -13.781 22.25 -2.629 1 91.88 96 GLN A C 1
ATOM 741 O O . GLN A 1 96 ? -13.57 23.453 -2.43 1 91.88 96 GLN A O 1
ATOM 746 N N . TRP A 1 97 ? -13.586 21.344 -1.801 1 90.94 97 TRP A N 1
ATOM 747 C CA . TRP A 1 97 ? -13.094 21.688 -0.471 1 90.94 97 TRP A CA 1
ATOM 748 C C . TRP A 1 97 ? -11.672 22.234 -0.543 1 90.94 97 TRP A C 1
ATOM 750 O O . TRP A 1 97 ? -11.328 23.188 0.176 1 90.94 97 TRP A O 1
ATOM 760 N N . THR A 1 98 ? -10.914 21.625 -1.403 1 90.31 98 THR A N 1
ATOM 761 C CA . THR A 1 98 ? -9.547 22.109 -1.598 1 90.31 98 THR A CA 1
ATOM 762 C C . THR A 1 98 ? -9.539 23.578 -2.006 1 90.31 98 THR A C 1
ATOM 764 O O . THR A 1 98 ? -8.766 24.359 -1.471 1 90.31 98 THR A O 1
ATOM 767 N N . ASN A 1 99 ? -10.406 23.969 -2.891 1 91.12 99 ASN A N 1
ATOM 768 C CA . ASN A 1 99 ? -10.508 25.344 -3.344 1 91.12 99 ASN A CA 1
ATOM 769 C C . ASN A 1 99 ? -10.945 26.281 -2.219 1 91.12 99 ASN A C 1
ATOM 771 O O . ASN A 1 99 ? -10.43 27.391 -2.084 1 91.12 99 ASN A O 1
ATOM 775 N N . SER A 1 100 ? -11.844 25.859 -1.459 1 92.06 100 SER A N 1
ATOM 776 C CA . SER A 1 100 ? -12.336 26.641 -0.338 1 92.06 100 SER A CA 1
ATOM 777 C C . SER A 1 100 ? -11.242 26.891 0.694 1 92.06 100 SER A C 1
ATOM 779 O O . SER A 1 100 ? -11.086 28.016 1.186 1 92.06 100 SER A O 1
ATOM 781 N N . ILE A 1 101 ? -10.516 25.875 0.958 1 91.75 101 ILE A N 1
ATOM 782 C CA . ILE A 1 101 ? -9.453 25.953 1.954 1 91.75 101 ILE A CA 1
ATOM 783 C C . ILE A 1 101 ? -8.367 26.922 1.479 1 91.75 101 ILE A C 1
ATOM 785 O O . ILE A 1 101 ? -7.879 27.75 2.254 1 91.75 101 ILE A O 1
ATOM 789 N N . ARG A 1 102 ? -8.078 26.828 0.239 1 89.56 102 ARG A N 1
ATOM 790 C CA . ARG A 1 102 ? -7.098 27.75 -0.339 1 89.56 102 ARG A CA 1
ATOM 791 C C . ARG A 1 102 ? -7.52 29.203 -0.138 1 89.56 102 ARG A C 1
ATOM 793 O O . ARG A 1 102 ? -6.699 30.047 0.214 1 89.56 102 ARG A O 1
ATOM 800 N N . GLY A 1 103 ? -8.773 29.438 -0.414 1 89.56 103 GLY A N 1
ATOM 801 C CA . GLY A 1 103 ? -9.305 30.781 -0.207 1 89.56 103 GLY A CA 1
ATOM 802 C C . GLY A 1 103 ? -9.219 31.234 1.236 1 89.56 103 GLY A C 1
ATOM 803 O O . GLY A 1 103 ? -8.867 32.375 1.51 1 89.56 103 GLY A O 1
ATOM 804 N N . GLN A 1 104 ? -9.469 30.438 2.125 1 92.06 104 GLN A N 1
ATOM 805 C CA . GLN A 1 104 ? -9.445 30.766 3.547 1 92.06 104 GLN A CA 1
ATOM 806 C C . GLN A 1 104 ? -8.023 31.047 4.02 1 92.06 104 GLN A C 1
ATOM 808 O O . GLN A 1 104 ? -7.801 31.953 4.832 1 92.06 104 GLN A O 1
ATOM 813 N N . LEU A 1 105 ? -7.035 30.328 3.488 1 93.44 105 LEU A N 1
ATOM 814 C CA . LEU A 1 105 ? -5.641 30.469 3.896 1 93.44 105 LEU A CA 1
ATOM 815 C C . LEU A 1 105 ? -5.094 31.844 3.521 1 93.44 105 LEU A C 1
ATOM 817 O O . LEU A 1 105 ? -4.16 32.344 4.152 1 93.44 105 LEU A O 1
ATOM 821 N N . SER A 1 106 ? -5.707 32.469 2.561 1 91 106 SER A N 1
ATOM 822 C CA . SER A 1 106 ? -5.238 33.75 2.062 1 91 106 SER A CA 1
ATOM 823 C C . SER A 1 106 ? -5.438 34.875 3.102 1 91 106 SER A C 1
ATOM 825 O O . SER A 1 106 ? -4.809 35.906 3.021 1 91 106 SER A O 1
ATOM 827 N N . ARG A 1 107 ? -6.266 34.625 4.066 1 89.44 107 ARG A N 1
ATOM 828 C CA . ARG A 1 107 ? -6.5 35.594 5.133 1 89.44 107 ARG A CA 1
ATOM 829 C C . ARG A 1 107 ? -5.328 35.625 6.109 1 89.44 107 ARG A C 1
ATOM 831 O O . ARG A 1 107 ? -5.141 36.625 6.824 1 89.44 107 ARG A O 1
ATOM 838 N N . PHE A 1 108 ? -4.562 34.594 6.121 1 95.06 108 PHE A N 1
ATOM 839 C CA . PHE A 1 108 ? -3.549 34.469 7.16 1 95.06 108 PHE A CA 1
ATOM 840 C C . PHE A 1 108 ? -2.15 34.562 6.566 1 95.06 108 PHE A C 1
ATOM 842 O O . PHE A 1 108 ? -1.216 35 7.238 1 95.06 108 PHE A O 1
ATOM 849 N N . LEU A 1 109 ? -1.994 34.156 5.371 1 96.44 109 LEU A N 1
ATOM 850 C CA . LEU A 1 109 ? -0.683 34.094 4.734 1 96.44 109 LEU A CA 1
ATOM 851 C C . LEU A 1 109 ? -0.576 35.094 3.607 1 96.44 109 LEU A C 1
ATOM 853 O O . LEU A 1 109 ? -1.546 35.344 2.885 1 96.44 109 LEU A O 1
ATOM 857 N N . ASP A 1 110 ? 0.581 35.656 3.445 1 96.44 110 ASP A N 1
ATOM 858 C CA . ASP A 1 110 ? 0.833 36.656 2.383 1 96.44 110 ASP A CA 1
ATOM 859 C C . ASP A 1 110 ? 1.357 35.938 1.125 1 96.44 110 ASP A C 1
ATOM 861 O O . ASP A 1 110 ? 2.539 35.594 1.047 1 96.44 110 ASP A O 1
ATOM 865 N N . PHE A 1 111 ? 0.492 35.875 0.142 1 94.81 111 PHE A N 1
ATOM 866 C CA . PHE A 1 111 ? 0.826 35.156 -1.086 1 94.81 111 PHE A CA 1
ATOM 867 C C . PHE A 1 111 ? 1.507 36.094 -2.082 1 94.81 111 PHE A C 1
ATOM 869 O O . PHE A 1 111 ? 2.076 35.656 -3.076 1 94.81 111 PHE A O 1
ATOM 876 N N . ASP A 1 112 ? 1.544 37.406 -1.789 1 93.75 112 ASP A N 1
ATOM 877 C CA . ASP A 1 112 ? 2.07 38.406 -2.729 1 93.75 112 ASP A CA 1
ATOM 878 C C . ASP A 1 112 ? 3.355 39.031 -2.199 1 93.75 112 ASP A C 1
ATOM 880 O O . ASP A 1 112 ? 3.877 39.969 -2.789 1 93.75 112 ASP A O 1
ATOM 884 N N . HIS A 1 113 ? 3.812 38.5 -1.104 1 93.44 113 HIS A N 1
ATOM 885 C CA . HIS A 1 113 ? 5.055 39.062 -0.577 1 93.44 113 HIS A CA 1
ATOM 886 C C . HIS A 1 113 ? 6.176 38.969 -1.605 1 93.44 113 HIS A C 1
ATOM 888 O O . HIS A 1 113 ? 6.316 37.969 -2.295 1 93.44 113 HIS A O 1
ATOM 894 N N . PRO A 1 114 ? 6.965 39.938 -1.775 1 92.25 114 PRO A N 1
ATOM 895 C CA . PRO A 1 114 ? 7.984 39.969 -2.824 1 92.25 114 PRO A CA 1
ATOM 896 C C . PRO A 1 114 ? 9.07 38.906 -2.617 1 92.25 114 PRO A C 1
ATOM 898 O O . PRO A 1 114 ? 9.555 38.344 -3.588 1 92.25 114 PRO A O 1
ATOM 901 N N . GLU A 1 115 ? 9.469 38.594 -1.352 1 90.62 115 GLU A N 1
ATOM 902 C CA . GLU A 1 115 ? 10.602 37.719 -1.087 1 90.62 115 GLU A CA 1
ATOM 903 C C . GLU A 1 115 ? 10.164 36.438 -0.386 1 90.62 115 GLU A C 1
ATOM 905 O O . GLU A 1 115 ? 10.867 35.438 -0.425 1 90.62 115 GLU A O 1
ATOM 910 N N . ARG A 1 116 ? 9.133 36.469 0.297 1 93.81 116 ARG A N 1
ATOM 911 C CA . ARG A 1 116 ? 8.711 35.344 1.124 1 93.81 116 ARG A CA 1
ATOM 912 C C . ARG A 1 116 ? 7.246 35 0.868 1 93.81 116 ARG A C 1
ATOM 914 O O . ARG A 1 116 ? 6.473 34.781 1.811 1 93.81 116 ARG A O 1
ATOM 921 N N . ALA A 1 117 ? 6.871 35.031 -0.379 1 96.62 117 ALA A N 1
ATOM 922 C CA . ALA A 1 117 ? 5.488 34.719 -0.744 1 96.62 117 ALA A CA 1
ATOM 923 C C . ALA A 1 117 ? 5.109 33.312 -0.321 1 96.62 117 ALA A C 1
ATOM 925 O O . ALA A 1 117 ? 5.848 32.344 -0.589 1 96.62 117 ALA A O 1
ATOM 926 N N . ALA A 1 118 ? 3.971 33.188 0.376 1 97.75 118 ALA A N 1
ATOM 927 C CA . ALA A 1 118 ? 3.428 31.875 0.697 1 97.75 118 ALA A CA 1
ATOM 928 C C . ALA A 1 118 ? 3 31.141 -0.567 1 97.75 118 ALA A C 1
ATOM 930 O O . ALA A 1 118 ? 2.758 31.766 -1.605 1 97.75 118 ALA A O 1
ATOM 931 N N . ARG A 1 119 ? 3.021 29.859 -0.522 1 96.88 119 ARG A N 1
ATOM 932 C CA . ARG A 1 119 ?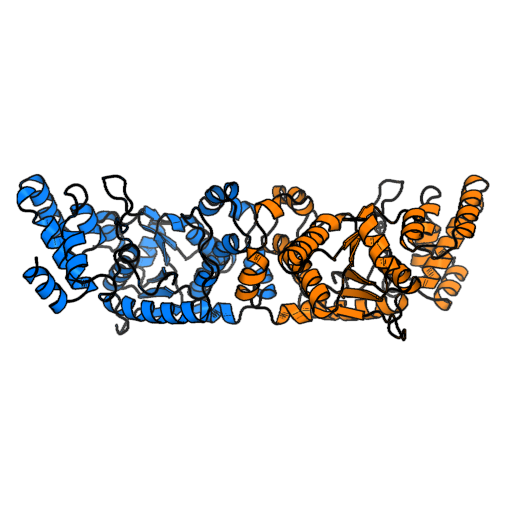 2.557 29.031 -1.625 1 96.88 119 ARG A CA 1
ATOM 933 C C . ARG A 1 119 ? 1.599 27.953 -1.128 1 96.88 119 ARG A C 1
ATOM 935 O O . ARG A 1 119 ? 1.721 27.484 0.005 1 96.88 119 ARG A O 1
ATOM 942 N N . VAL A 1 120 ? 0.659 27.656 -1.997 1 96.5 120 VAL A N 1
ATOM 943 C CA . VAL A 1 120 ? -0.269 26.562 -1.713 1 96.5 120 VAL A CA 1
ATOM 944 C C . VAL A 1 120 ? -0.044 25.422 -2.701 1 96.5 120 VAL A C 1
ATOM 946 O O . VAL A 1 120 ? 0.114 25.656 -3.902 1 96.5 120 VAL A O 1
ATOM 949 N N . PHE A 1 121 ? 0.083 24.234 -2.186 1 96.75 121 PHE A N 1
ATOM 950 C CA . PHE A 1 121 ? 0.203 23.031 -2.994 1 96.75 121 PHE A CA 1
ATOM 951 C C . PHE A 1 121 ? -0.962 22.094 -2.729 1 96.75 121 PHE A C 1
ATOM 953 O O . PHE A 1 121 ? -1.575 22.141 -1.661 1 96.75 121 PHE A O 1
ATOM 960 N N . ASN A 1 122 ? -1.341 21.375 -3.684 1 96.25 122 ASN A N 1
ATOM 961 C CA . ASN A 1 122 ? -2.27 20.25 -3.578 1 96.25 122 ASN A CA 1
ATOM 962 C C . ASN A 1 122 ? -1.6 18.938 -3.953 1 96.25 122 ASN A C 1
ATOM 964 O O . ASN A 1 122 ? -1.185 18.75 -5.098 1 96.25 122 ASN A O 1
ATOM 968 N N . ASN A 1 123 ? -1.6 18 -2.977 1 97.06 123 ASN A N 1
ATOM 969 C CA . ASN A 1 123 ? -0.842 16.781 -3.26 1 97.06 123 ASN A CA 1
ATOM 970 C C . ASN A 1 123 ? -1.545 15.914 -4.301 1 97.06 123 ASN A C 1
ATOM 972 O O . ASN A 1 123 ? -0.949 14.984 -4.84 1 97.06 123 ASN A O 1
ATOM 976 N N . PHE A 1 124 ? -2.748 16.234 -4.617 1 94.62 124 PHE A N 1
ATOM 977 C CA . PHE A 1 124 ? -3.414 15.562 -5.73 1 94.62 124 PHE A CA 1
ATOM 978 C C . PHE A 1 124 ? -2.67 15.812 -7.035 1 94.62 124 PHE A C 1
ATOM 980 O O . PHE A 1 124 ? -2.678 14.969 -7.93 1 94.62 124 PHE A O 1
ATOM 987 N N . ASP A 1 125 ? -2.043 16.922 -7.148 1 95.12 125 ASP A N 1
ATOM 988 C CA . ASP A 1 125 ? -1.352 17.312 -8.375 1 95.12 125 ASP A CA 1
ATOM 989 C C . ASP A 1 125 ? -0.256 16.312 -8.734 1 95.12 125 ASP A C 1
ATOM 991 O O . ASP A 1 125 ? -0.007 16.047 -9.914 1 95.12 125 ASP A O 1
ATOM 995 N N . TRP A 1 126 ? 0.412 15.766 -7.723 1 96 126 TRP A N 1
ATOM 996 C CA . TRP A 1 126 ? 1.463 14.82 -8.086 1 96 126 TRP A CA 1
ATOM 997 C C . TRP A 1 126 ? 0.989 13.383 -7.902 1 96 126 TRP A C 1
ATOM 999 O O . TRP A 1 126 ? 1.438 12.477 -8.609 1 96 126 TRP A O 1
ATOM 1009 N N . PHE A 1 127 ? 0.005 13.102 -7.09 1 95.75 127 PHE A N 1
ATOM 1010 C CA . PHE A 1 127 ? -0.42 11.719 -6.887 1 95.75 127 PHE A CA 1
ATOM 1011 C C . PHE A 1 127 ? -1.314 11.258 -8.031 1 95.75 127 PHE A C 1
ATOM 1013 O O . PHE A 1 127 ? -1.382 10.062 -8.328 1 95.75 127 PHE A O 1
ATOM 1020 N N . ARG A 1 128 ? -1.984 12.156 -8.68 1 91.62 128 ARG A N 1
ATOM 1021 C CA . ARG A 1 128 ? -2.889 11.797 -9.766 1 91.62 128 ARG A CA 1
ATOM 1022 C C . ARG A 1 128 ? -2.135 11.102 -10.898 1 91.62 128 ARG A C 1
ATOM 1024 O O . ARG A 1 128 ? -2.725 10.336 -11.664 1 91.62 128 ARG A O 1
ATOM 1031 N N . SER A 1 129 ? -0.863 11.352 -11 1 93.56 129 SER A N 1
ATOM 1032 C CA . SER A 1 129 ? -0.086 10.812 -12.109 1 93.56 129 SER A CA 1
ATOM 1033 C C . SER A 1 129 ? 0.842 9.695 -11.633 1 93.56 129 SER A C 1
ATOM 1035 O O . SER A 1 129 ? 1.639 9.172 -12.414 1 93.56 129 SER A O 1
ATOM 1037 N N . ILE A 1 130 ? 0.787 9.375 -10.391 1 95.5 130 ILE A N 1
ATOM 1038 C CA . ILE A 1 130 ? 1.688 8.352 -9.875 1 95.5 130 ILE A CA 1
ATOM 1039 C C . ILE A 1 130 ? 1.001 6.988 -9.93 1 95.5 130 ILE A C 1
ATOM 1041 O O . ILE A 1 130 ? -0.038 6.785 -9.297 1 95.5 130 ILE A O 1
ATOM 1045 N N . ASN A 1 131 ? 1.684 6.148 -10.656 1 95 131 ASN A N 1
ATOM 1046 C CA . ASN A 1 131 ? 1.243 4.766 -10.789 1 95 131 ASN A CA 1
ATOM 1047 C C . ASN A 1 131 ? 1.5 3.973 -9.508 1 95 131 ASN A C 1
ATOM 1049 O O . ASN A 1 131 ? 2.488 4.211 -8.812 1 95 131 ASN A O 1
ATOM 1053 N N . VAL A 1 132 ? 0.575 2.98 -9.219 1 96.69 132 VAL A N 1
ATOM 1054 C CA . VAL A 1 132 ? 0.669 2.205 -7.984 1 96.69 132 VAL A CA 1
ATOM 1055 C C . VAL A 1 132 ? 1.991 1.442 -7.953 1 96.69 132 VAL A C 1
ATOM 1057 O O . VAL A 1 132 ? 2.654 1.379 -6.914 1 96.69 132 VAL A O 1
ATOM 1060 N N . ILE A 1 133 ? 2.398 0.867 -9.086 1 94.38 133 ILE A N 1
ATOM 1061 C CA . ILE A 1 133 ? 3.621 0.072 -9.133 1 94.38 133 ILE A CA 1
ATOM 1062 C C . ILE A 1 133 ? 4.832 0.974 -8.898 1 94.38 133 ILE A C 1
ATOM 1064 O O . ILE A 1 133 ? 5.742 0.621 -8.141 1 94.38 133 ILE A O 1
ATOM 1068 N N . GLU A 1 134 ? 4.816 2.139 -9.523 1 92.81 134 GLU A N 1
ATOM 1069 C CA . GLU A 1 134 ? 5.898 3.104 -9.344 1 92.81 134 GLU A CA 1
ATOM 1070 C C . GLU A 1 134 ? 6.004 3.545 -7.887 1 92.81 134 GLU A C 1
ATOM 1072 O O . GLU A 1 134 ? 7.105 3.629 -7.336 1 92.81 134 GLU A O 1
ATOM 1077 N N . PHE A 1 135 ? 4.918 3.811 -7.309 1 96.56 135 PHE A N 1
ATOM 1078 C CA . PHE A 1 135 ? 4.883 4.238 -5.914 1 96.56 135 PHE A CA 1
ATOM 1079 C C . PHE A 1 135 ? 5.461 3.162 -5.004 1 96.56 135 PHE A C 1
ATOM 1081 O O . PHE A 1 135 ? 6.258 3.459 -4.109 1 96.56 135 PHE A O 1
ATOM 1088 N N . LEU A 1 136 ? 5.047 1.934 -5.156 1 95.88 136 LEU A N 1
ATOM 1089 C CA . LEU A 1 136 ? 5.496 0.825 -4.32 1 95.88 136 LEU A CA 1
ATOM 1090 C C . LEU A 1 136 ? 6.988 0.572 -4.504 1 95.88 136 LEU A C 1
ATOM 1092 O O . LEU A 1 136 ? 7.703 0.324 -3.533 1 95.88 136 LEU A O 1
ATOM 1096 N N . ARG A 1 137 ? 7.477 0.701 -5.715 1 92 137 ARG A N 1
ATOM 1097 C CA . ARG A 1 137 ? 8.875 0.417 -6.023 1 92 137 ARG A CA 1
ATOM 1098 C C . ARG A 1 137 ? 9.781 1.531 -5.52 1 92 137 ARG A C 1
ATOM 1100 O O . ARG A 1 137 ? 10.938 1.284 -5.168 1 92 137 ARG A O 1
ATOM 1107 N N . ASP A 1 138 ? 9.242 2.752 -5.457 1 90.69 138 ASP A N 1
ATOM 1108 C CA . ASP A 1 138 ? 10.078 3.902 -5.121 1 90.69 138 ASP A CA 1
ATOM 1109 C C . ASP A 1 138 ? 9.969 4.254 -3.641 1 90.69 138 ASP A C 1
ATOM 1111 O O . ASP A 1 138 ? 10.969 4.566 -2.994 1 90.69 138 ASP A O 1
ATOM 1115 N N . THR A 1 139 ? 8.781 4.219 -3.143 1 94.44 139 THR A N 1
ATOM 1116 C CA . THR A 1 139 ? 8.516 4.676 -1.784 1 94.44 139 THR A CA 1
ATOM 1117 C C . THR A 1 139 ? 8.227 3.496 -0.862 1 94.44 139 THR A C 1
ATOM 1119 O O . THR A 1 139 ? 8.82 3.381 0.214 1 94.44 139 THR A O 1
ATOM 1122 N N . GLY A 1 140 ? 7.398 2.582 -1.303 1 95.12 140 GLY A N 1
ATOM 1123 C CA . GLY A 1 140 ? 6.977 1.473 -0.463 1 95.12 140 GLY A CA 1
ATOM 1124 C C . GLY A 1 140 ? 8.125 0.594 -0.01 1 95.12 140 GLY A C 1
ATOM 1125 O O . GLY A 1 140 ? 8.102 0.055 1.098 1 95.12 140 GLY A O 1
ATOM 1126 N N . ILE A 1 141 ? 9.094 0.463 -0.856 1 92.62 141 ILE A N 1
ATOM 1127 C CA . ILE A 1 141 ? 10.211 -0.442 -0.601 1 92.62 141 ILE A CA 1
ATOM 1128 C C . ILE A 1 141 ? 11.07 0.108 0.534 1 92.62 141 ILE A C 1
ATOM 1130 O O . ILE A 1 141 ? 11.828 -0.635 1.165 1 92.62 141 ILE A O 1
ATOM 1134 N N . ARG A 1 142 ? 10.945 1.389 0.834 1 92.88 142 ARG A N 1
ATOM 1135 C CA . ARG A 1 142 ? 11.828 2.051 1.79 1 92.88 142 ARG A CA 1
ATOM 1136 C C . ARG A 1 142 ? 11.273 1.954 3.207 1 92.88 142 ARG A C 1
ATOM 1138 O O . ARG A 1 142 ? 11.953 2.299 4.172 1 92.88 142 ARG A O 1
ATOM 1145 N N . PHE A 1 143 ? 10.086 1.559 3.373 1 95.12 143 PHE A N 1
ATOM 1146 C CA . PHE A 1 143 ? 9.445 1.441 4.68 1 95.12 143 PHE A CA 1
ATOM 1147 C C . PHE A 1 143 ? 9.18 -0.019 5.023 1 95.12 143 PHE A C 1
ATOM 1149 O O . PHE A 1 143 ? 8.531 -0.735 4.258 1 95.12 143 PHE A O 1
ATOM 1156 N N . THR A 1 144 ? 9.633 -0.418 6.172 1 94.56 144 THR A N 1
ATOM 1157 C CA . THR A 1 144 ? 9.312 -1.755 6.66 1 94.56 144 THR A CA 1
ATOM 1158 C C . THR A 1 144 ? 8.016 -1.74 7.461 1 94.56 144 THR A C 1
ATOM 1160 O O . THR A 1 144 ? 7.695 -0.744 8.117 1 94.56 144 THR A O 1
ATOM 1163 N N . VAL A 1 145 ? 7.363 -2.824 7.406 1 94.56 145 VAL A N 1
ATOM 1164 C CA . VAL A 1 145 ? 6.117 -2.955 8.156 1 94.56 145 VAL A CA 1
ATOM 1165 C C . VAL A 1 145 ? 6.395 -2.818 9.648 1 94.56 145 VAL A C 1
ATOM 1167 O O . VAL A 1 145 ? 5.629 -2.182 10.375 1 94.56 145 VAL A O 1
ATOM 1170 N N . ASN A 1 146 ? 7.508 -3.387 10.078 1 94.38 146 ASN A N 1
ATOM 1171 C CA . ASN A 1 146 ? 7.898 -3.264 11.477 1 94.38 146 ASN A CA 1
ATOM 1172 C C . ASN A 1 146 ? 8.023 -1.802 11.898 1 94.38 146 ASN A C 1
ATOM 1174 O O . ASN A 1 146 ? 7.523 -1.413 12.961 1 94.38 146 ASN A O 1
ATOM 1178 N N . TYR A 1 147 ? 8.68 -1.054 11.148 1 94.5 147 TYR A N 1
ATOM 1179 C CA . TYR A 1 147 ? 8.836 0.374 11.406 1 94.5 147 TYR A CA 1
ATOM 1180 C C . TYR A 1 147 ? 7.48 1.062 11.508 1 94.5 147 TYR A C 1
ATOM 1182 O O . TYR A 1 147 ? 7.25 1.861 12.422 1 94.5 147 TYR A O 1
ATOM 1190 N N . MET A 1 148 ? 6.625 0.747 10.641 1 95.25 148 MET A N 1
ATOM 1191 C CA . MET A 1 148 ? 5.32 1.397 10.578 1 95.25 148 MET A CA 1
ATOM 1192 C C . MET A 1 148 ? 4.457 1.005 11.766 1 95.25 148 MET A C 1
ATOM 1194 O O . MET A 1 148 ? 3.779 1.853 12.359 1 95.25 148 MET A O 1
ATOM 1198 N N . LEU A 1 149 ? 4.512 -0.274 12.117 1 93.75 149 LEU A N 1
ATOM 1199 C CA . LEU A 1 149 ? 3.727 -0.785 13.242 1 93.75 149 LEU A CA 1
ATOM 1200 C C . LEU A 1 149 ? 4.191 -0.172 14.555 1 93.75 149 LEU A C 1
ATOM 1202 O O . LEU A 1 149 ? 3.43 -0.112 15.523 1 93.75 149 LEU A O 1
ATOM 1206 N N . ALA A 1 150 ? 5.391 0.253 14.578 1 93.31 150 ALA A N 1
ATOM 1207 C CA . ALA A 1 150 ? 5.98 0.796 15.797 1 93.31 150 ALA A CA 1
ATOM 1208 C C . ALA A 1 150 ? 5.504 2.225 16.047 1 93.31 150 ALA A C 1
ATOM 1210 O O . ALA A 1 150 ? 5.684 2.762 17.141 1 93.31 150 ALA A O 1
ATOM 1211 N N . LYS A 1 151 ? 4.961 2.873 15.086 1 92.25 151 LYS A N 1
ATOM 1212 C CA . LYS A 1 151 ? 4.469 4.234 15.266 1 92.25 151 LYS A CA 1
ATOM 1213 C C . LYS A 1 151 ? 3.219 4.254 16.141 1 92.25 151 LYS A C 1
ATOM 1215 O O . LYS A 1 151 ? 2.348 3.389 16.016 1 92.25 151 LYS A O 1
ATOM 1220 N N . GLU A 1 152 ? 3.094 5.246 16.938 1 87.38 152 GLU A N 1
ATOM 1221 C CA . GLU A 1 152 ? 2.002 5.34 17.906 1 87.38 152 GLU A CA 1
ATOM 1222 C C . GLU A 1 152 ? 0.649 5.406 17.188 1 87.38 152 GLU A C 1
ATOM 1224 O O . GLU A 1 152 ? -0.33 4.82 17.656 1 87.38 152 GLU A O 1
ATOM 1229 N N . THR A 1 153 ? 0.622 6.082 16.172 1 82.69 153 THR A N 1
ATOM 1230 C CA . THR A 1 153 ? -0.616 6.27 15.422 1 82.69 153 THR A CA 1
ATOM 1231 C C . THR A 1 153 ? -1.154 4.934 14.93 1 82.69 153 THR A C 1
ATOM 1233 O O . THR A 1 153 ? -2.369 4.734 14.859 1 82.69 153 THR A O 1
ATOM 1236 N N . VAL A 1 154 ? -0.289 3.994 14.602 1 88.44 154 VAL A N 1
ATOM 1237 C CA . VAL A 1 154 ? -0.691 2.688 14.086 1 88.44 154 VAL A CA 1
ATOM 1238 C C . VAL A 1 154 ? -0.953 1.736 15.25 1 88.44 154 VAL A C 1
ATOM 1240 O O . VAL A 1 154 ? -1.959 1.024 15.266 1 88.44 154 VAL A O 1
ATOM 1243 N N . GLN A 1 155 ? -0.117 1.808 16.219 1 88.81 155 GLN A N 1
ATOM 1244 C CA . GLN A 1 155 ? -0.228 0.931 17.391 1 88.81 155 GLN A CA 1
ATOM 1245 C C . GLN A 1 155 ? -1.575 1.106 18.078 1 88.81 155 GLN A C 1
ATOM 1247 O O . GLN A 1 155 ? -2.186 0.129 18.516 1 88.81 155 GLN A O 1
ATOM 1252 N N . SER A 1 156 ? -1.984 2.281 18.172 1 87.12 156 SER A N 1
ATOM 1253 C CA . SER A 1 156 ? -3.217 2.57 18.906 1 87.12 156 SER A CA 1
ATOM 1254 C C . SER A 1 156 ? -4.441 2.123 18.109 1 87.12 156 SER A C 1
ATOM 1256 O O . SER A 1 156 ? -5.484 1.813 18.703 1 87.12 156 SER A O 1
ATOM 1258 N N . ARG A 1 157 ? -4.312 1.938 16.828 1 88.44 157 ARG A N 1
ATOM 1259 C CA . ARG A 1 157 ? -5.449 1.629 15.969 1 88.44 157 ARG A CA 1
ATOM 1260 C C . ARG A 1 157 ? -5.496 0.141 15.641 1 88.44 157 ARG A C 1
ATOM 1262 O O . ARG A 1 157 ? -6.555 -0.392 15.305 1 88.44 157 ARG A O 1
ATOM 1269 N N . LEU A 1 158 ? -4.418 -0.521 15.766 1 89.38 158 LEU A N 1
ATOM 1270 C CA . LEU A 1 158 ? -4.285 -1.904 15.328 1 89.38 158 LEU A CA 1
ATOM 1271 C C . LEU A 1 158 ? -5.328 -2.791 15.992 1 89.38 158 LEU A C 1
ATOM 1273 O O . LEU A 1 158 ? -6.016 -3.564 15.328 1 89.38 158 LEU A O 1
ATOM 1277 N N . PRO A 1 159 ? -5.535 -2.613 17.344 1 88.94 159 PRO A N 1
ATOM 1278 C CA . PRO A 1 159 ? -6.543 -3.457 17.984 1 88.94 159 PRO A CA 1
ATOM 1279 C C . PRO A 1 159 ? -7.953 -3.186 17.469 1 88.94 159 PRO A C 1
ATOM 1281 O O . PRO A 1 159 ? -8.805 -4.078 17.5 1 88.94 159 PRO A O 1
ATOM 1284 N N . LEU A 1 160 ? -8.242 -1.97 17.031 1 86.12 160 LEU A N 1
ATOM 1285 C CA . LEU A 1 160 ? -9.562 -1.568 16.547 1 86.12 160 LEU A CA 1
ATOM 1286 C C . LEU A 1 160 ? -9.719 -1.881 15.062 1 86.12 160 LEU A C 1
ATOM 1288 O O . LEU A 1 160 ? -10.836 -1.892 14.547 1 86.12 160 LEU A O 1
ATOM 1292 N N . GLY A 1 161 ? -8.578 -2.115 14.453 1 89.06 161 GLY A N 1
ATOM 1293 C CA . GLY A 1 161 ? -8.586 -2.346 13.016 1 89.06 161 GLY A CA 1
ATOM 1294 C C . GLY A 1 161 ? -8.086 -1.159 12.219 1 89.06 161 GLY A C 1
ATOM 1295 O O . GLY A 1 161 ? -8.516 -0.025 12.445 1 89.06 161 GLY A O 1
ATOM 1296 N N . ILE A 1 162 ? -7.148 -1.316 11.414 1 92 162 ILE A N 1
ATOM 1297 C CA . ILE A 1 162 ? -6.605 -0.321 10.492 1 92 162 ILE A CA 1
ATOM 1298 C C . ILE A 1 162 ? -6.492 -0.917 9.094 1 92 162 ILE A C 1
ATOM 1300 O O . ILE A 1 162 ? -5.988 -2.029 8.922 1 92 162 ILE A O 1
ATOM 1304 N N . SER A 1 163 ? -7.039 -0.249 8.156 1 93.94 163 SER A N 1
ATOM 1305 C CA . SER A 1 163 ? -6.984 -0.758 6.793 1 93.94 163 SER A CA 1
ATOM 1306 C C . SER A 1 163 ? -5.613 -0.514 6.168 1 93.94 163 SER A C 1
ATOM 1308 O O . SER A 1 163 ? -4.844 0.32 6.652 1 93.94 163 SER A O 1
ATOM 1310 N N . PHE A 1 164 ? -5.324 -1.254 5.141 1 95.56 164 PHE A N 1
ATOM 1311 C CA . PHE A 1 164 ? -4.105 -1.043 4.371 1 95.56 164 PHE A CA 1
ATOM 1312 C C . PHE A 1 164 ? -4.047 0.379 3.826 1 95.56 164 PHE A C 1
ATOM 1314 O O . PHE A 1 164 ? -2.984 1.002 3.812 1 95.56 164 PHE A O 1
ATOM 1321 N N . SER A 1 165 ? -5.164 0.911 3.412 1 94.06 165 SER A N 1
ATOM 1322 C CA . SER A 1 165 ? -5.246 2.281 2.918 1 94.06 165 SER A CA 1
ATOM 1323 C C . SER A 1 165 ? -4.852 3.283 3.998 1 94.06 165 SER A C 1
ATOM 1325 O O . SER A 1 165 ? -4.047 4.184 3.75 1 94.06 165 SER A O 1
ATOM 1327 N N . GLU A 1 166 ? -5.355 3.094 5.152 1 92.56 166 GLU A N 1
ATOM 1328 C CA . GLU A 1 166 ? -5.047 4 6.254 1 92.56 166 GLU A CA 1
ATOM 1329 C C . GLU A 1 166 ? -3.566 3.939 6.621 1 92.56 166 GLU A C 1
ATOM 1331 O O . GLU A 1 166 ? -2.953 4.965 6.922 1 92.56 166 GLU A O 1
ATOM 1336 N N . MET A 1 167 ? -3.072 2.742 6.637 1 93.94 167 MET A N 1
ATOM 1337 C CA . MET A 1 167 ? -1.651 2.58 6.938 1 93.94 167 MET A CA 1
ATOM 1338 C C . MET A 1 167 ? -0.792 3.275 5.887 1 93.94 167 MET A C 1
ATOM 1340 O O . MET A 1 167 ? 0.273 3.811 6.203 1 93.94 167 MET A O 1
ATOM 1344 N N . SER A 1 168 ? -1.257 3.277 4.664 1 95.88 168 SER A N 1
ATOM 1345 C CA . SER A 1 168 ? -0.508 3.883 3.568 1 95.88 168 SER A CA 1
ATOM 1346 C C . SER A 1 168 ? -0.438 5.398 3.717 1 95.88 168 SER A C 1
ATOM 1348 O O . SER A 1 168 ? 0.385 6.055 3.076 1 95.88 168 SER A O 1
ATOM 1350 N N . TYR A 1 169 ? -1.31 5.973 4.527 1 94.62 169 TYR A N 1
ATOM 1351 C CA . TYR A 1 169 ? -1.339 7.414 4.746 1 94.62 169 TYR A CA 1
ATOM 1352 C C . TYR A 1 169 ? 0.035 7.93 5.156 1 94.62 169 TYR A C 1
ATOM 1354 O O . TYR A 1 169 ? 0.469 8.992 4.695 1 94.62 169 TYR A O 1
ATOM 1362 N N . MET A 1 170 ? 0.716 7.227 5.977 1 95.56 170 MET A N 1
ATOM 1363 C CA . MET A 1 170 ? 2.047 7.594 6.445 1 95.56 170 MET A CA 1
ATOM 1364 C C . MET A 1 170 ? 3.016 7.75 5.277 1 95.56 170 MET A C 1
ATOM 1366 O O . MET A 1 170 ? 3.783 8.711 5.227 1 95.56 170 MET A O 1
ATOM 1370 N N . LEU A 1 171 ? 2.98 6.801 4.348 1 96.81 171 LEU A N 1
ATOM 1371 C CA . LEU A 1 171 ? 3.867 6.832 3.188 1 96.81 171 LEU A CA 1
ATOM 1372 C C . LEU A 1 171 ? 3.512 7.988 2.262 1 96.81 171 LEU A C 1
ATOM 1374 O O . LEU A 1 171 ? 4.398 8.617 1.68 1 96.81 171 LEU A O 1
ATOM 1378 N N . LEU A 1 172 ? 2.217 8.203 2.096 1 97.25 172 LEU A N 1
ATOM 1379 C CA . LEU A 1 172 ? 1.77 9.305 1.249 1 97.25 172 LEU A CA 1
ATOM 1380 C C . LEU A 1 172 ? 2.27 10.641 1.785 1 97.25 172 LEU A C 1
ATOM 1382 O O . LEU A 1 172 ? 2.787 11.461 1.026 1 97.25 172 LEU A O 1
ATOM 1386 N N . GLN A 1 173 ? 2.125 10.812 3.074 1 96.88 173 GLN A N 1
ATOM 1387 C CA . GLN A 1 173 ? 2.604 12.047 3.682 1 96.88 173 GLN A CA 1
ATOM 1388 C C . GLN A 1 173 ? 4.125 12.148 3.611 1 96.88 173 GLN A C 1
ATOM 1390 O O . GLN A 1 173 ? 4.672 13.234 3.418 1 96.88 173 GLN A O 1
ATOM 1395 N N . ALA A 1 174 ? 4.789 11.016 3.816 1 96.94 174 ALA A N 1
ATOM 1396 C CA . ALA A 1 174 ? 6.242 11.008 3.674 1 96.94 174 ALA A CA 1
ATOM 1397 C C . ALA A 1 174 ? 6.656 11.422 2.266 1 96.94 174 ALA A C 1
ATOM 1399 O O . ALA A 1 174 ? 7.609 12.18 2.092 1 96.94 174 ALA A O 1
ATOM 1400 N N . TYR A 1 175 ? 5.957 10.922 1.295 1 97.25 175 TYR A N 1
ATOM 1401 C CA . TYR A 1 175 ? 6.215 11.281 -0.094 1 97.25 175 TYR A CA 1
ATOM 1402 C C . TYR A 1 175 ? 6.035 12.781 -0.307 1 97.25 175 TYR A C 1
ATOM 1404 O O . TYR A 1 175 ? 6.82 13.414 -1.022 1 97.25 175 TYR A O 1
ATOM 1412 N N . ASP A 1 176 ? 4.977 13.375 0.268 1 97.88 176 ASP A N 1
ATOM 1413 C CA . ASP A 1 176 ? 4.73 14.812 0.168 1 97.88 176 ASP A CA 1
ATOM 1414 C C . ASP A 1 176 ? 5.949 15.609 0.626 1 97.88 176 ASP A C 1
ATOM 1416 O O . ASP A 1 176 ? 6.367 16.547 -0.048 1 97.88 176 ASP A O 1
ATOM 1420 N N . PHE A 1 177 ? 6.473 15.242 1.804 1 97.88 177 PHE A N 1
ATOM 1421 C CA . PHE A 1 177 ? 7.629 15.953 2.338 1 97.88 177 PHE A CA 1
ATOM 1422 C C . PHE A 1 177 ? 8.82 15.828 1.399 1 97.88 177 PHE A C 1
ATOM 1424 O O . PHE A 1 177 ? 9.469 16.828 1.064 1 97.88 177 PHE A O 1
ATOM 1431 N N . ARG A 1 178 ? 9.094 14.656 0.938 1 96.38 178 ARG A N 1
ATOM 1432 C CA . ARG A 1 178 ? 10.211 14.438 0.02 1 96.38 178 ARG A CA 1
ATOM 1433 C C . ARG A 1 178 ? 10.031 15.25 -1.257 1 96.38 178 ARG A C 1
ATOM 1435 O O . ARG A 1 178 ? 10.984 15.859 -1.748 1 96.38 178 ARG A O 1
ATOM 1442 N N . PHE A 1 179 ? 8.836 15.203 -1.833 1 96.5 179 PHE A N 1
ATOM 1443 C CA . PHE A 1 179 ? 8.539 15.938 -3.055 1 96.5 179 PHE A CA 1
ATOM 1444 C C . PHE A 1 179 ? 8.82 17.422 -2.867 1 96.5 179 PHE A C 1
ATOM 1446 O O . PHE A 1 179 ? 9.531 18.031 -3.67 1 96.5 179 PHE A O 1
ATOM 1453 N N . LEU A 1 180 ? 8.297 18.016 -1.788 1 97.81 180 LEU A N 1
ATOM 1454 C CA . LEU A 1 180 ? 8.469 19.438 -1.517 1 97.81 180 LEU A CA 1
ATOM 1455 C C . LEU A 1 180 ? 9.93 19.766 -1.23 1 97.81 180 LEU A C 1
ATOM 1457 O O . LEU A 1 180 ? 10.414 20.844 -1.591 1 97.81 180 LEU A O 1
ATOM 1461 N N . HIS A 1 181 ? 10.594 18.859 -0.593 1 97.06 181 HIS A N 1
ATOM 1462 C CA . HIS A 1 181 ? 12.008 19.047 -0.303 1 97.06 181 HIS A CA 1
ATOM 1463 C C . HIS A 1 181 ? 12.836 19.062 -1.584 1 97.06 181 HIS A C 1
ATOM 1465 O O . HIS A 1 181 ? 13.641 19.969 -1.801 1 97.06 181 HIS A O 1
ATOM 1471 N N . GLU A 1 182 ? 12.625 18.125 -2.432 1 95.06 182 GLU A N 1
ATOM 1472 C CA . GLU A 1 182 ? 13.438 17.953 -3.631 1 95.06 182 GLU A CA 1
ATOM 1473 C C . GLU A 1 182 ? 13.094 18.984 -4.691 1 95.06 182 GLU A C 1
ATOM 1475 O O . GLU A 1 182 ? 13.977 19.531 -5.355 1 95.06 182 GLU A O 1
ATOM 1480 N N . ARG A 1 183 ? 11.859 19.281 -4.828 1 96.12 183 ARG A N 1
ATOM 1481 C CA . ARG A 1 183 ? 11.422 20.094 -5.957 1 96.12 183 ARG A CA 1
ATOM 1482 C C . ARG A 1 183 ? 11.367 21.578 -5.574 1 96.12 183 ARG A C 1
ATOM 1484 O O . ARG A 1 183 ? 11.5 22.453 -6.434 1 96.12 183 ARG A O 1
ATOM 1491 N N . HIS A 1 184 ? 11.156 21.844 -4.27 1 96.56 184 HIS A N 1
ATOM 1492 C CA . HIS A 1 184 ? 10.914 23.234 -3.895 1 96.56 184 HIS A CA 1
ATOM 1493 C C . HIS A 1 184 ? 11.836 23.672 -2.76 1 96.56 184 HIS A C 1
ATOM 1495 O O . HIS A 1 184 ? 11.727 24.797 -2.254 1 96.56 184 HIS A O 1
ATOM 1501 N N . GLY A 1 185 ? 12.688 22.75 -2.275 1 95.69 185 GLY A N 1
ATOM 1502 C CA . GLY A 1 185 ? 13.68 23.109 -1.27 1 95.69 185 GLY A CA 1
ATOM 1503 C C . GLY A 1 185 ? 13.086 23.25 0.122 1 95.69 185 GLY A C 1
ATOM 1504 O O . GLY A 1 185 ? 13.664 23.906 0.98 1 95.69 185 GLY A O 1
ATOM 1505 N N . CYS A 1 186 ? 11.906 22.656 0.364 1 97.62 186 CYS A N 1
ATOM 1506 C CA . CYS A 1 186 ? 11.297 22.688 1.687 1 97.62 186 CYS A CA 1
ATOM 1507 C C . CYS A 1 186 ? 12.102 21.844 2.678 1 97.62 186 CYS A C 1
ATOM 1509 O O . CYS A 1 186 ? 12.398 20.688 2.416 1 97.62 186 CYS A O 1
ATOM 1511 N N . SER A 1 187 ? 12.43 22.453 3.816 1 97.25 187 SER A N 1
ATOM 1512 C CA . SER A 1 187 ? 13.328 21.719 4.707 1 97.25 187 SER A CA 1
ATOM 1513 C C . SER A 1 187 ? 12.75 21.625 6.117 1 97.25 187 SER A C 1
ATOM 1515 O O . SER A 1 187 ? 13.43 21.172 7.039 1 97.25 187 SER A O 1
ATOM 1517 N N . LEU A 1 188 ? 11.5 22.047 6.332 1 98.5 188 LEU A N 1
ATOM 1518 C CA . LEU A 1 188 ? 10.867 21.938 7.645 1 98.5 188 LEU A CA 1
ATOM 1519 C C . LEU A 1 188 ? 9.391 21.609 7.508 1 98.5 188 LEU A C 1
ATOM 1521 O O . LEU A 1 188 ? 8.664 22.266 6.754 1 98.5 188 LEU A O 1
ATOM 1525 N N . GLN A 1 189 ? 9 20.531 8.164 1 98.69 189 GLN A N 1
ATOM 1526 C CA . GLN A 1 189 ? 7.582 20.234 8.312 1 98.69 189 GLN A CA 1
ATOM 1527 C C . GLN A 1 189 ? 7.098 20.516 9.727 1 98.69 189 GLN A C 1
ATOM 1529 O O . GLN A 1 189 ? 7.742 20.109 10.703 1 98.69 189 GLN A O 1
ATOM 1534 N N . ILE A 1 190 ? 5.973 21.219 9.828 1 98.62 190 ILE A N 1
ATOM 1535 C CA . ILE A 1 190 ? 5.391 21.469 11.141 1 98.62 190 ILE A CA 1
ATOM 1536 C C . ILE A 1 190 ? 3.992 20.859 11.211 1 98.62 190 ILE A C 1
ATOM 1538 O O . ILE A 1 190 ? 3.361 20.609 10.18 1 98.62 190 ILE A O 1
ATOM 1542 N N . GLY A 1 191 ? 3.547 20.578 12.375 1 97 191 GLY A N 1
ATOM 1543 C CA . GLY A 1 191 ? 2.225 20 12.594 1 97 191 GLY A CA 1
ATOM 1544 C C . GLY A 1 191 ? 1.915 19.766 14.055 1 97 191 GLY A C 1
ATOM 1545 O O . GLY A 1 191 ? 2.672 20.188 14.938 1 97 191 GLY A O 1
ATOM 1546 N N . GLY A 1 192 ? 0.741 19.25 14.297 1 95.19 192 GLY A N 1
ATOM 1547 C CA . GLY A 1 192 ? 0.386 18.859 15.656 1 95.19 192 GLY A CA 1
ATOM 1548 C C . GLY A 1 192 ? 1.221 17.703 16.188 1 95.19 192 GLY A C 1
ATOM 1549 O O . GLY A 1 192 ? 1.783 16.938 15.406 1 95.19 192 GLY A O 1
ATOM 1550 N N . SER A 1 193 ? 1.222 17.609 17.469 1 94.56 193 SER A N 1
ATOM 1551 C CA . SER A 1 193 ? 2.053 16.594 18.094 1 94.56 193 SER A CA 1
ATOM 1552 C C . SER A 1 193 ? 1.604 15.188 17.703 1 94.56 193 SER A C 1
ATOM 1554 O O . SER A 1 193 ? 2.404 14.25 17.703 1 94.56 193 SER A O 1
ATOM 1556 N N . ASP A 1 194 ? 0.356 15.047 17.375 1 91.31 194 ASP A N 1
ATOM 1557 C CA . ASP A 1 194 ? -0.171 13.75 16.953 1 91.31 194 ASP A CA 1
ATOM 1558 C C . ASP A 1 194 ? 0.372 13.367 15.578 1 91.31 194 ASP A C 1
ATOM 1560 O O . ASP A 1 194 ? 0.271 12.211 15.164 1 91.31 194 ASP A O 1
ATOM 1564 N N . GLN A 1 195 ? 1.009 14.258 14.891 1 94.5 195 GLN A N 1
ATOM 1565 C CA . GLN A 1 195 ? 1.526 14.008 13.547 1 94.5 195 GLN A CA 1
ATOM 1566 C C . GLN A 1 195 ? 3.008 13.641 13.594 1 94.5 195 GLN A C 1
ATOM 1568 O O . GLN A 1 195 ? 3.648 13.508 12.547 1 94.5 195 GLN A O 1
ATOM 1573 N N . TRP A 1 196 ? 3.57 13.5 14.766 1 95.25 196 TRP A N 1
ATOM 1574 C CA . TRP A 1 196 ? 5 13.258 14.93 1 95.25 196 TRP A CA 1
ATOM 1575 C C . TRP A 1 196 ? 5.445 12.039 14.125 1 95.25 196 TRP A C 1
ATOM 1577 O O . TRP A 1 196 ? 6.465 12.086 13.43 1 95.25 196 TRP A O 1
ATOM 1587 N N . GLY A 1 197 ? 4.68 10.969 14.195 1 93.81 197 GLY A N 1
ATOM 1588 C CA . GLY A 1 197 ? 5.008 9.758 13.453 1 93.81 197 GLY A CA 1
ATOM 1589 C C . GLY A 1 197 ? 5.086 9.984 11.953 1 93.81 197 GLY A C 1
ATOM 1590 O O . GLY A 1 197 ? 6.02 9.516 11.297 1 93.81 197 GLY A O 1
ATOM 1591 N N . ASN A 1 198 ? 4.203 10.703 11.383 1 95.06 198 ASN A N 1
ATOM 1592 C CA . ASN A 1 198 ? 4.184 11 9.953 1 95.06 198 ASN A CA 1
ATOM 1593 C C . ASN A 1 198 ? 5.332 11.922 9.555 1 95.06 198 ASN A C 1
ATOM 1595 O O . ASN A 1 198 ? 5.953 11.727 8.508 1 95.06 198 ASN A O 1
ATOM 1599 N N . ILE A 1 199 ? 5.59 12.906 10.414 1 96.69 199 ILE A N 1
ATOM 1600 C CA . ILE A 1 199 ? 6.652 13.867 10.141 1 96.69 199 ILE A CA 1
ATOM 1601 C C . ILE A 1 199 ? 8 13.148 10.109 1 96.69 199 ILE A C 1
ATOM 1603 O O . ILE A 1 199 ? 8.789 13.344 9.188 1 96.69 199 ILE A O 1
ATOM 1607 N N . THR A 1 200 ? 8.227 12.305 11.062 1 95.69 200 THR A N 1
ATOM 1608 C CA . THR A 1 200 ? 9.508 11.602 11.133 1 95.69 200 THR A CA 1
ATOM 1609 C C . THR A 1 200 ? 9.633 10.594 9.992 1 95.69 200 THR A C 1
ATOM 1611 O O . THR A 1 200 ? 10.727 10.344 9.492 1 95.69 200 THR A O 1
ATOM 1614 N N . ALA A 1 201 ? 8.547 10 9.57 1 95 201 ALA A N 1
ATOM 1615 C CA . ALA A 1 201 ? 8.57 9.125 8.398 1 95 201 ALA A CA 1
ATOM 1616 C C . ALA A 1 201 ? 9.031 9.891 7.16 1 95 201 ALA A C 1
ATOM 1618 O O . ALA A 1 201 ? 9.797 9.359 6.348 1 95 201 ALA A O 1
ATOM 1619 N N . GLY A 1 202 ? 8.516 11.125 7.02 1 96.31 202 GLY A N 1
ATOM 1620 C CA . GLY A 1 202 ? 8.977 11.969 5.926 1 96.31 202 GLY A CA 1
ATOM 1621 C C . GLY A 1 202 ? 10.477 12.227 5.969 1 96.31 202 GLY A C 1
ATOM 1622 O O . GLY A 1 202 ? 11.148 12.18 4.938 1 96.31 202 GLY A O 1
ATOM 1623 N N . LEU A 1 203 ? 10.984 12.477 7.133 1 96.06 203 LEU A N 1
ATOM 1624 C CA . LEU A 1 203 ? 12.406 12.742 7.309 1 96.06 203 LEU A CA 1
ATOM 1625 C C . LEU A 1 203 ? 13.234 11.5 7 1 96.06 203 LEU A C 1
ATOM 1627 O O . LEU A 1 203 ? 14.328 11.602 6.445 1 96.06 203 LEU A O 1
ATOM 1631 N N . GLU A 1 204 ? 12.703 10.367 7.395 1 92.06 204 GLU A N 1
ATOM 1632 C CA . GLU A 1 204 ? 13.359 9.109 7.066 1 92.06 204 GLU A CA 1
ATOM 1633 C C . GLU A 1 204 ? 13.484 8.93 5.559 1 92.06 204 GLU A C 1
ATOM 1635 O O . GLU A 1 204 ? 14.531 8.5 5.062 1 92.06 204 GLU A O 1
ATOM 1640 N N . LEU A 1 205 ? 12.469 9.18 4.844 1 93.31 205 LEU A N 1
ATOM 1641 C CA . LEU A 1 205 ? 12.453 9.031 3.393 1 93.31 205 LEU A CA 1
ATOM 1642 C C . LEU A 1 205 ? 13.422 10.008 2.736 1 93.31 205 LEU A C 1
ATOM 1644 O O . LEU A 1 205 ? 14.086 9.664 1.756 1 93.31 205 LEU A O 1
ATOM 1648 N N . ILE A 1 206 ? 13.539 11.242 3.236 1 94.31 206 ILE A N 1
ATOM 1649 C CA . ILE A 1 206 ? 14.43 12.273 2.715 1 94.31 206 ILE A CA 1
ATOM 1650 C C . ILE A 1 206 ? 15.883 11.883 2.988 1 94.31 206 ILE A C 1
ATOM 1652 O O . ILE A 1 206 ? 16.75 12.031 2.121 1 94.31 206 ILE A O 1
ATOM 1656 N N . SER A 1 207 ? 16.219 11.5 4.219 1 87.38 207 SER A N 1
ATOM 1657 C CA . SER A 1 207 ? 17.578 11.156 4.613 1 87.38 207 SER A CA 1
ATOM 1658 C C . SER A 1 207 ? 18.125 10.016 3.771 1 87.38 207 SER A C 1
ATOM 1660 O O . SER A 1 207 ? 19.312 9.992 3.451 1 87.38 207 SER A O 1
ATOM 1662 N N . ARG A 1 208 ? 17.453 9.039 3.459 1 70.88 208 ARG A N 1
ATOM 1663 C CA . ARG A 1 208 ? 17.875 7.867 2.701 1 70.88 208 ARG A CA 1
ATOM 1664 C C . ARG A 1 208 ? 18.25 8.242 1.271 1 70.88 208 ARG A C 1
ATOM 1666 O O . ARG A 1 208 ? 19.047 7.559 0.628 1 70.88 208 ARG A O 1
ATOM 1673 N N . LYS A 1 209 ? 17.797 9.328 0.869 1 65.19 209 LYS A N 1
ATOM 1674 C CA . LYS A 1 209 ? 18.047 9.688 -0.525 1 65.19 209 LYS A CA 1
ATOM 1675 C C . LYS A 1 209 ? 19.109 10.766 -0.635 1 65.19 209 LYS A C 1
ATOM 1677 O O . LYS A 1 209 ? 19.969 10.711 -1.515 1 65.19 209 LYS A O 1
ATOM 1682 N N . ASP A 1 210 ? 18.922 12.031 0.007 1 59.44 210 ASP A N 1
ATOM 1683 C CA . ASP A 1 210 ? 19.703 13.227 -0.313 1 59.44 210 ASP A CA 1
ATOM 1684 C C . ASP A 1 210 ? 20.406 13.781 0.928 1 59.44 210 ASP A C 1
ATOM 1686 O O . ASP A 1 210 ? 21.031 14.844 0.875 1 59.44 210 ASP A O 1
ATOM 1690 N N . GLY A 1 211 ? 20.938 13.055 1.884 1 58.78 211 GLY A N 1
ATOM 1691 C CA . GLY A 1 211 ? 21.641 13.578 3.039 1 58.78 211 GLY A CA 1
ATOM 1692 C C . GLY A 1 211 ? 20.797 14.484 3.908 1 58.78 211 GLY A C 1
ATOM 1693 O O . GLY A 1 211 ? 19.828 15.078 3.43 1 58.78 211 GLY A O 1
ATOM 1694 N N . GLY A 1 212 ? 20.359 14.477 5.102 1 63.16 212 GLY A N 1
ATOM 1695 C CA . GLY A 1 212 ? 19.766 14.789 6.395 1 63.16 212 GLY A CA 1
ATOM 1696 C C . GLY A 1 212 ? 19.672 16.281 6.656 1 63.16 212 GLY A C 1
ATOM 1697 O O . GLY A 1 212 ? 19.984 16.75 7.754 1 63.16 212 GLY A O 1
ATOM 1698 N N . ASP A 1 213 ? 19.016 17.203 5.66 1 84.88 213 ASP A N 1
ATOM 1699 C CA . ASP A 1 213 ? 18.953 18.609 6.062 1 84.88 213 ASP A CA 1
ATOM 1700 C C . ASP A 1 213 ? 17.5 19.047 6.25 1 84.88 213 ASP A C 1
ATOM 1702 O O . ASP A 1 213 ? 17.172 20.219 6.008 1 84.88 213 ASP A O 1
ATOM 1706 N N . ALA A 1 214 ? 16.672 18.172 6.562 1 95.75 214 ALA A N 1
ATOM 1707 C CA . ALA A 1 214 ? 15.273 18.531 6.82 1 95.75 214 ALA A CA 1
ATOM 1708 C C . ALA A 1 214 ? 14.922 18.328 8.289 1 95.75 214 ALA A C 1
ATOM 1710 O O . ALA A 1 214 ? 15.586 17.562 9 1 95.75 214 ALA A O 1
ATOM 1711 N N . PHE A 1 215 ? 13.922 19.062 8.781 1 97.69 215 PHE A N 1
ATOM 1712 C CA . PHE A 1 215 ? 13.57 19.094 10.195 1 97.69 215 PHE A CA 1
ATOM 1713 C C . PHE A 1 215 ? 12.07 18.938 10.383 1 97.69 215 PHE A C 1
ATOM 1715 O O . PHE A 1 215 ? 11.297 19.141 9.453 1 97.69 215 PHE A O 1
ATOM 1722 N N . GLY A 1 216 ? 11.727 18.484 11.547 1 98.06 216 GLY A N 1
ATOM 1723 C CA . GLY A 1 216 ? 10.344 18.422 12 1 98.06 216 GLY A CA 1
ATOM 1724 C C . GLY A 1 216 ? 10.109 19.172 13.297 1 98.06 216 GLY A C 1
ATOM 1725 O O . GLY A 1 216 ? 10.961 19.172 14.18 1 98.06 216 GLY A O 1
ATOM 1726 N N . LEU A 1 217 ? 9.008 19.812 13.398 1 98.5 217 LEU A N 1
ATOM 1727 C CA . LEU A 1 217 ? 8.594 20.547 14.594 1 98.5 217 LEU A CA 1
ATOM 1728 C C . LEU A 1 217 ? 7.098 20.375 14.844 1 98.5 217 LEU A C 1
ATOM 1730 O O . LEU A 1 217 ? 6.285 20.562 13.938 1 98.5 217 LEU A O 1
ATOM 1734 N N . THR A 1 218 ? 6.762 19.969 16.062 1 98 218 THR A N 1
ATOM 1735 C CA . THR A 1 218 ? 5.34 19.812 16.344 1 98 218 THR A CA 1
ATOM 1736 C C . THR A 1 218 ? 4.883 20.797 17.406 1 98 218 THR A C 1
ATOM 1738 O O . THR A 1 218 ? 5.695 21.281 18.203 1 98 218 THR A O 1
ATOM 1741 N N . MET A 1 219 ? 3.629 21.141 17.328 1 97.5 219 MET A N 1
ATOM 1742 C CA . MET A 1 219 ? 2.932 21.953 18.328 1 97.5 219 MET A CA 1
ATOM 1743 C C . MET A 1 219 ? 2.051 21.094 19.219 1 97.5 219 MET A C 1
ATOM 1745 O O . MET A 1 219 ? 1.688 19.969 18.844 1 97.5 219 MET A O 1
ATOM 1749 N N . PRO A 1 220 ? 1.778 21.609 20.344 1 94.88 220 PRO A N 1
ATOM 1750 C CA . PRO A 1 220 ? 0.936 20.812 21.25 1 94.88 220 PRO A CA 1
ATOM 1751 C C . PRO A 1 220 ? -0.503 20.688 20.75 1 94.88 220 PRO A C 1
ATOM 1753 O O . PRO A 1 220 ? -1.001 21.578 20.062 1 94.88 220 PRO A O 1
ATOM 1756 N N . LEU A 1 221 ? -1.062 19.609 21.078 1 91.38 221 LEU A N 1
ATOM 1757 C CA . LEU A 1 221 ? -2.506 19.5 20.906 1 91.38 221 LEU A CA 1
ATOM 1758 C C . LEU A 1 221 ? -3.248 20.344 21.938 1 91.38 221 LEU A C 1
ATOM 1760 O O . LEU A 1 221 ? -2.854 20.391 23.094 1 91.38 221 LEU A O 1
ATOM 1764 N N . ILE A 1 222 ? -4.188 21.016 21.531 1 91 222 ILE A N 1
ATOM 1765 C CA . ILE A 1 222 ? -4.855 21.953 22.422 1 91 222 ILE A CA 1
ATOM 1766 C C . ILE A 1 222 ? -5.969 21.25 23.172 1 91 222 ILE A C 1
ATOM 1768 O O . ILE A 1 222 ? -6.902 20.703 22.578 1 91 222 ILE A O 1
ATOM 1772 N N . MET A 1 223 ? -5.777 21.141 24.391 1 87.94 223 MET A N 1
ATOM 1773 C CA . MET A 1 223 ? -6.809 20.688 25.312 1 87.94 223 MET A CA 1
ATOM 1774 C C . MET A 1 223 ? -7.227 21.797 26.25 1 87.94 223 MET A C 1
ATOM 1776 O O . MET A 1 223 ? -6.395 22.609 26.688 1 87.94 223 MET A O 1
ATOM 1780 N N . LYS A 1 224 ? -8.57 21.781 26.625 1 88.88 224 LYS A N 1
ATOM 1781 C CA . LYS A 1 224 ? -9.008 22.75 27.641 1 88.88 224 LYS A CA 1
ATOM 1782 C C . LYS A 1 224 ? -8.711 22.25 29.047 1 88.88 224 LYS A C 1
ATOM 1784 O O . LYS A 1 224 ? -8.492 21.047 29.25 1 88.88 224 LYS A O 1
ATOM 1789 N N . SER A 1 225 ? -8.656 23.203 29.828 1 87.94 225 SER A N 1
ATOM 1790 C CA . SER A 1 225 ? -8.336 22.859 31.219 1 87.94 225 SER A CA 1
ATOM 1791 C C . SER A 1 225 ? -9.406 21.953 31.812 1 87.94 225 SER A C 1
ATOM 1793 O O . SER A 1 225 ? -9.141 21.234 32.781 1 87.94 225 SER A O 1
ATOM 1795 N N . ASP A 1 226 ? -10.547 21.969 31.312 1 85.69 226 ASP A N 1
ATOM 1796 C CA . ASP A 1 226 ? -11.625 21.141 31.844 1 85.69 226 ASP A CA 1
ATOM 1797 C C . ASP A 1 226 ? -11.586 19.75 31.25 1 85.69 226 ASP A C 1
ATOM 1799 O O . ASP A 1 226 ? -12.453 18.906 31.547 1 85.69 226 ASP A O 1
ATOM 1803 N N . GLY A 1 227 ? -10.617 19.484 30.406 1 82.19 227 GLY A N 1
ATOM 1804 C CA . GLY A 1 227 ? -10.414 18.141 29.875 1 82.19 227 GLY A CA 1
ATOM 1805 C C . GLY A 1 227 ? -11.047 17.938 28.516 1 82.19 227 GLY A C 1
ATOM 1806 O O . GLY A 1 227 ? -10.812 16.922 27.875 1 82.19 227 GLY A O 1
ATOM 1807 N N . THR A 1 228 ? -11.789 18.891 28.141 1 80.62 228 THR A N 1
ATOM 1808 C CA . THR A 1 228 ? -12.461 18.734 26.844 1 80.62 228 THR A CA 1
ATOM 1809 C C . THR A 1 228 ? -11.555 19.188 25.703 1 80.62 228 THR A C 1
ATOM 1811 O O . THR A 1 228 ? -10.586 19.922 25.938 1 80.62 228 THR A O 1
ATOM 1814 N N . LYS A 1 229 ? -11.906 18.656 24.5 1 77.75 229 LYS A N 1
ATOM 1815 C CA . LYS A 1 229 ? -11.117 19 23.312 1 77.75 229 LYS A CA 1
ATOM 1816 C C . LYS A 1 229 ? -11.398 20.422 22.859 1 77.75 229 LYS A C 1
ATOM 1818 O O . LYS A 1 229 ? -12.539 20.875 22.891 1 77.75 229 LYS A O 1
ATOM 1823 N N . PHE A 1 230 ? -10.398 21.094 22.484 1 85.31 230 PHE A N 1
ATOM 1824 C CA . PHE A 1 230 ? -10.477 22.453 21.938 1 85.31 230 PHE A CA 1
ATOM 1825 C C . PHE A 1 230 ? -11.172 22.438 20.578 1 85.31 230 PHE A C 1
ATOM 1827 O O . PHE A 1 230 ? -10.891 21.578 19.734 1 85.31 230 PHE A O 1
ATOM 1834 N N . GLY A 1 231 ? -12.062 23.25 20.391 1 74.06 231 GLY A N 1
ATOM 1835 C CA . GLY A 1 231 ? -12.672 23.453 19.078 1 74.06 231 GLY A CA 1
ATOM 1836 C C . GLY A 1 231 ? -13.977 22.703 18.906 1 74.06 231 GLY A C 1
ATOM 1837 O O . GLY A 1 231 ? -14.695 22.938 17.938 1 74.06 231 GLY A O 1
ATOM 1838 N N . LYS A 1 232 ? -14.227 21.734 19.781 1 72.94 232 LYS A N 1
ATOM 1839 C CA . LYS A 1 232 ? -15.492 21.016 19.703 1 72.94 232 LYS A CA 1
ATOM 1840 C C . LYS A 1 232 ? -16.469 21.469 20.781 1 72.94 232 LYS A C 1
ATOM 1842 O O . LYS A 1 232 ? -16.078 21.625 21.938 1 72.94 232 LYS A O 1
ATOM 1847 N N . THR A 1 233 ? -17.531 22.031 20.312 1 69.75 233 THR A N 1
ATOM 1848 C CA . THR A 1 233 ? -18.609 22.391 21.219 1 69.75 233 THR A CA 1
ATOM 1849 C C . THR A 1 233 ? -19.781 21.422 21.109 1 69.75 233 THR A C 1
ATOM 1851 O O . THR A 1 233 ? -19.75 20.5 20.297 1 69.75 233 THR A O 1
ATOM 1854 N N . ALA A 1 234 ? -20.75 21.516 22 1 65.06 234 ALA A N 1
ATOM 1855 C CA . ALA A 1 234 ? -21.953 20.703 21.922 1 65.06 234 ALA A CA 1
ATOM 1856 C C . ALA A 1 234 ? -22.594 20.812 20.531 1 65.06 234 ALA A C 1
ATOM 1858 O O . ALA A 1 234 ? -23.203 19.859 20.047 1 65.06 234 ALA A O 1
ATOM 1859 N N . GLY A 1 235 ? -22.344 21.938 19.969 1 71.31 235 GLY A N 1
ATOM 1860 C CA . GLY A 1 235 ? -22.953 22.188 18.672 1 71.31 235 GLY A CA 1
ATOM 1861 C C . GLY A 1 235 ? -22.062 21.797 17.516 1 71.31 235 GLY A C 1
ATOM 1862 O O . GLY A 1 235 ? -22.422 21.984 16.359 1 71.31 235 GLY A O 1
ATOM 1863 N N . GLY A 1 236 ? -20.984 21.359 17.812 1 81.06 236 GLY A N 1
ATOM 1864 C CA . GLY A 1 236 ? -20.109 20.938 16.719 1 81.06 236 GLY A CA 1
ATOM 1865 C C . GLY A 1 236 ? -18.844 21.766 16.625 1 81.06 236 GLY A C 1
ATOM 1866 O O . GLY A 1 236 ? -18.438 22.422 17.594 1 81.06 236 GLY A O 1
ATOM 1867 N N . ALA A 1 237 ? -18.203 21.75 15.484 1 87.38 237 ALA A N 1
ATOM 1868 C CA . ALA A 1 237 ? -16.953 22.438 15.258 1 87.38 237 ALA A CA 1
ATOM 1869 C C . ALA A 1 237 ? -17.172 23.938 15.102 1 87.38 237 ALA A C 1
ATOM 1871 O O . ALA A 1 237 ? -18.219 24.375 14.625 1 87.38 237 ALA A O 1
ATOM 1872 N N . ILE A 1 238 ? -16.25 24.797 15.578 1 93.75 238 ILE A N 1
ATOM 1873 C CA . ILE A 1 238 ? -16.234 26.219 15.32 1 93.75 238 ILE A CA 1
ATOM 1874 C C . ILE A 1 238 ? -15.477 26.516 14.031 1 93.75 238 ILE A C 1
ATOM 1876 O O . ILE A 1 238 ? -14.242 26.5 14.023 1 93.75 238 ILE A O 1
ATOM 1880 N N . TRP A 1 239 ? -16.203 26.828 13.008 1 94.19 239 TRP A N 1
ATOM 1881 C CA . TRP A 1 239 ? -15.641 26.969 11.672 1 94.19 239 TRP A CA 1
ATOM 1882 C C . TRP A 1 239 ? -15.062 28.375 11.469 1 94.19 239 TRP A C 1
ATOM 1884 O O . TRP A 1 239 ? -15.5 29.328 12.117 1 94.19 239 TRP A O 1
ATOM 1894 N N . LEU A 1 240 ? -14.125 28.469 10.57 1 94.44 240 LEU A N 1
ATOM 1895 C CA . LEU A 1 240 ? -13.562 29.766 10.219 1 94.44 240 LEU A CA 1
ATOM 1896 C C . LEU A 1 240 ? -14.453 30.484 9.203 1 94.44 240 LEU A C 1
ATOM 1898 O O . LEU A 1 240 ? -14.43 31.703 9.117 1 94.44 240 LEU A O 1
ATOM 1902 N N . ASP A 1 241 ? -15.141 29.766 8.469 1 93.69 241 ASP A N 1
ATOM 1903 C CA . ASP A 1 241 ? -16.094 30.297 7.5 1 93.69 241 ASP A CA 1
ATOM 1904 C C . ASP A 1 241 ? -17.25 31 8.195 1 93.69 241 ASP A C 1
ATOM 1906 O O . ASP A 1 241 ? -17.984 30.375 8.977 1 93.69 241 ASP A O 1
ATOM 1910 N N . PRO A 1 242 ? -17.547 32.219 7.859 1 94.38 242 PRO A N 1
ATOM 1911 C CA . PRO A 1 242 ? -18.609 33 8.523 1 94.38 242 PRO A CA 1
ATOM 1912 C C . PRO A 1 242 ? -20 32.438 8.219 1 94.38 242 PRO A C 1
ATOM 1914 O O . PRO A 1 242 ? -20.953 32.688 8.969 1 94.38 242 PRO A O 1
ATOM 1917 N N . ASP A 1 243 ? -20.172 31.719 7.09 1 93.75 243 ASP A N 1
ATOM 1918 C CA . ASP A 1 243 ? -21.469 31.141 6.742 1 93.75 243 ASP A CA 1
ATOM 1919 C C . ASP A 1 243 ? -21.781 29.922 7.602 1 93.75 243 ASP A C 1
ATOM 1921 O O . ASP A 1 243 ? -22.953 29.562 7.785 1 93.75 243 ASP A O 1
ATOM 1925 N N . LYS A 1 244 ? -20.797 29.297 8.164 1 93.69 244 LYS A N 1
ATOM 1926 C CA . LYS A 1 244 ? -20.969 28.109 8.992 1 93.69 244 LYS A CA 1
ATOM 1927 C C . LYS A 1 244 ? -20.984 28.484 10.477 1 93.69 244 LYS A C 1
ATOM 1929 O O . LYS A 1 244 ? -21.719 27.875 11.258 1 93.69 244 LYS A O 1
ATOM 1934 N N . THR A 1 245 ? -20.125 29.344 10.867 1 94.62 245 THR A N 1
ATOM 1935 C CA . THR A 1 245 ? -20.109 29.953 12.195 1 94.62 245 THR A CA 1
ATOM 1936 C C . THR A 1 245 ? -20.109 31.469 12.094 1 94.62 245 THR A C 1
ATOM 1938 O O . THR A 1 245 ? -19.125 32.062 11.633 1 94.62 245 THR A O 1
ATOM 1941 N N . SER A 1 246 ? -21.156 32 12.578 1 95.56 246 SER A N 1
ATOM 1942 C CA . SER A 1 246 ? -21.25 33.469 12.469 1 95.56 246 SER A CA 1
ATOM 1943 C C . SER A 1 246 ? -20.141 34.156 13.25 1 95.56 246 SER A C 1
ATOM 1945 O O . SER A 1 246 ? -19.672 33.625 14.273 1 95.56 246 SER A O 1
ATOM 1947 N N . PRO A 1 247 ? -19.766 35.344 12.766 1 96.56 247 PRO A N 1
ATOM 1948 C CA . PRO A 1 247 ? -18.734 36.094 13.5 1 96.56 247 PRO A CA 1
ATOM 1949 C C . PRO A 1 247 ? -19.125 36.344 14.961 1 96.56 247 PRO A C 1
ATOM 1951 O O . PRO A 1 247 ? -18.25 36.312 15.836 1 96.56 247 PRO A O 1
ATOM 1954 N N . PHE A 1 248 ? -20.422 36.5 15.203 1 96.38 248 PHE A N 1
ATOM 1955 C CA . PHE A 1 248 ? -20.875 36.656 16.578 1 96.38 248 PHE A CA 1
ATOM 1956 C C . PHE A 1 248 ? -20.594 35.438 17.406 1 96.38 248 PHE A C 1
ATOM 1958 O O . PHE A 1 248 ? -20.016 35.531 18.5 1 96.38 248 PHE A O 1
ATOM 1965 N N . ARG A 1 249 ? -21.031 34.312 16.938 1 95 249 ARG A N 1
ATOM 1966 C CA . ARG A 1 249 ? -20.812 33.062 17.641 1 95 249 ARG A CA 1
ATOM 1967 C C . ARG A 1 249 ? -19.328 32.781 17.812 1 95 249 ARG A C 1
ATOM 1969 O O . ARG A 1 249 ? -18.891 32.281 18.844 1 95 249 ARG A O 1
ATOM 1976 N N . PHE A 1 250 ? -18.594 33.125 16.797 1 96.56 250 PHE A N 1
ATOM 1977 C CA . PHE A 1 250 ? -17.141 32.969 16.812 1 96.56 250 PHE A CA 1
ATOM 1978 C C . PHE A 1 250 ? -16.516 33.812 17.906 1 96.56 250 PHE A C 1
ATOM 1980 O O . PHE A 1 250 ? -15.711 33.344 18.703 1 96.56 250 PHE A O 1
ATOM 1987 N N . HIS A 1 251 ? -16.922 35.062 17.953 1 97.31 251 HIS A N 1
ATOM 1988 C CA . HIS A 1 251 ? -16.438 36 18.953 1 97.31 251 HIS A CA 1
ATOM 1989 C C . HIS A 1 251 ? -16.797 35.531 20.359 1 97.31 251 HIS A C 1
ATOM 1991 O O . HIS A 1 251 ? -15.961 35.594 21.266 1 97.31 251 HIS A O 1
ATOM 1997 N N . GLN A 1 252 ? -18.031 35.031 20.516 1 95.88 252 GLN A N 1
ATOM 1998 C CA . GLN A 1 252 ? -18.516 34.562 21.812 1 95.88 252 GLN A CA 1
ATOM 1999 C C . GLN A 1 252 ? -17.734 33.344 22.297 1 95.88 252 GLN A C 1
ATOM 2001 O O . GLN A 1 252 ? -17.516 33.188 23.5 1 95.88 252 GLN A O 1
ATOM 2006 N N . PHE A 1 253 ? -17.391 32.5 21.406 1 94.88 253 PHE A N 1
ATOM 2007 C CA . PHE A 1 253 ? -16.594 31.312 21.75 1 94.88 253 PHE A CA 1
ATOM 2008 C C . PHE A 1 253 ? -15.328 31.719 22.5 1 94.88 253 PHE A C 1
ATOM 2010 O O . PHE A 1 253 ? -15.016 31.156 23.547 1 94.88 253 PHE A O 1
ATOM 2017 N N . TRP A 1 254 ? -14.609 32.688 21.969 1 96.69 254 TRP A N 1
ATOM 2018 C CA . TRP A 1 254 ? -13.344 33.125 22.562 1 96.69 254 TRP A CA 1
ATOM 2019 C C . TRP A 1 254 ? -13.57 33.906 23.844 1 96.69 254 TRP A C 1
ATOM 2021 O O . TRP A 1 254 ? -12.797 33.781 24.797 1 96.69 254 TRP A O 1
ATOM 2031 N N . LEU A 1 255 ? -14.656 34.656 23.812 1 96.5 255 LEU A N 1
ATOM 2032 C CA . LEU A 1 255 ? -14.984 35.469 24.984 1 96.5 255 LEU A CA 1
ATOM 2033 C C . LEU A 1 255 ? -15.281 34.594 26.188 1 96.5 255 LEU A C 1
ATOM 2035 O O . LEU A 1 255 ? -15.023 35 27.328 1 96.5 255 LEU A O 1
ATOM 2039 N N . GLN A 1 256 ? -15.75 33.406 25.984 1 93.62 256 GLN A N 1
ATOM 2040 C CA . GLN A 1 256 ? -16.203 32.5 27.047 1 93.62 256 GLN A CA 1
ATOM 2041 C C . GLN A 1 256 ? -15.062 31.594 27.516 1 93.62 256 GLN A C 1
ATOM 2043 O O . GLN A 1 256 ? -15.281 30.688 28.312 1 93.62 256 GLN A O 1
ATOM 2048 N N . THR A 1 257 ? -13.883 31.859 27.078 1 95.56 257 THR A N 1
ATOM 2049 C CA . THR A 1 257 ? -12.727 31.047 27.469 1 95.56 257 THR A CA 1
ATOM 2050 C C . THR A 1 257 ? -12.5 31.141 28.984 1 95.56 257 THR A C 1
ATOM 2052 O O . THR A 1 257 ? -12.609 32.219 29.562 1 95.56 257 THR A O 1
ATOM 2055 N N . ASP A 1 258 ? -12.211 30.031 29.562 1 95.19 258 ASP A N 1
ATOM 2056 C CA . ASP A 1 258 ? -11.953 29.953 31 1 95.19 258 ASP A CA 1
ATOM 2057 C C . ASP A 1 258 ? -10.68 30.703 31.359 1 95.19 258 ASP A C 1
ATOM 2059 O O . ASP A 1 258 ? -9.711 30.703 30.594 1 95.19 258 ASP A O 1
ATOM 2063 N N . ASP A 1 259 ? -10.656 31.266 32.594 1 96.56 259 ASP A N 1
ATOM 2064 C CA . ASP A 1 259 ? -9.484 31.969 33.094 1 96.56 259 ASP A CA 1
ATOM 2065 C C . ASP A 1 259 ? -8.25 31.078 33.031 1 96.56 259 ASP A C 1
ATOM 2067 O O . ASP A 1 259 ? -7.141 31.562 32.781 1 96.56 259 ASP A O 1
ATOM 2071 N N . ALA A 1 260 ? -8.508 29.875 33.281 1 95.75 260 ALA A N 1
ATOM 2072 C CA . ALA A 1 260 ? -7.402 28.922 33.344 1 95.75 260 ALA A CA 1
ATOM 2073 C C . ALA A 1 260 ? -6.754 28.719 31.984 1 95.75 260 ALA A C 1
ATOM 2075 O O . ALA A 1 260 ? -5.605 28.281 31.891 1 95.75 260 ALA A O 1
ATOM 2076 N N . ASP A 1 261 ? -7.434 29.094 30.891 1 97.06 261 ASP A N 1
ATOM 2077 C CA . ASP A 1 261 ? -6.945 28.781 29.547 1 97.06 261 ASP A CA 1
ATOM 2078 C C . ASP A 1 261 ? -6.594 30.047 28.781 1 97.06 261 ASP A C 1
ATOM 2080 O O . ASP A 1 261 ? -5.871 29.984 27.781 1 97.06 261 ASP A O 1
ATOM 2084 N N . VAL A 1 262 ? -7.09 31.141 29.188 1 97.88 262 VAL A N 1
ATOM 208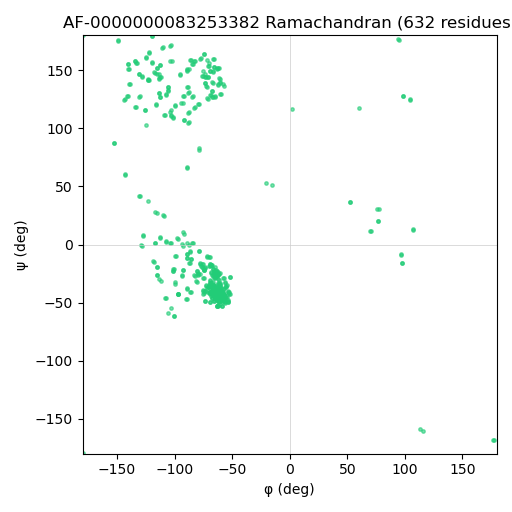5 C CA . VAL A 1 262 ? -7.16 32.344 28.359 1 97.88 262 VAL A CA 1
ATOM 2086 C C . VAL A 1 262 ? -5.75 32.781 27.984 1 97.88 262 VAL A C 1
ATOM 2088 O O . VAL A 1 262 ? -5.492 33.188 26.844 1 97.88 262 VAL A O 1
ATOM 2091 N N . ILE A 1 263 ? -4.828 32.781 28.922 1 98.25 263 ILE A N 1
ATOM 2092 C CA . ILE A 1 263 ? -3.48 33.281 28.641 1 98.25 263 ILE A CA 1
ATOM 2093 C C . ILE A 1 263 ? -2.793 32.312 27.656 1 98.25 263 ILE A C 1
ATOM 2095 O O . ILE A 1 263 ? -2.1 32.75 26.734 1 98.25 263 ILE A O 1
ATOM 2099 N N . ARG A 1 264 ? -2.961 31.047 27.859 1 97.5 264 ARG A N 1
ATOM 2100 C CA . ARG A 1 264 ? -2.426 30.062 26.922 1 97.5 264 ARG A CA 1
ATOM 2101 C C . ARG A 1 264 ? -2.973 30.281 25.516 1 97.5 264 ARG A C 1
ATOM 2103 O O . ARG A 1 264 ? -2.223 30.234 24.531 1 97.5 264 ARG A O 1
ATOM 2110 N N . PHE A 1 265 ? -4.223 30.547 25.438 1 97.88 265 PHE A N 1
ATOM 2111 C CA . PHE A 1 265 ? -4.852 30.75 24.141 1 97.88 265 PHE A CA 1
ATOM 2112 C C . PHE A 1 265 ? -4.371 32.062 23.516 1 97.88 265 PHE A C 1
ATOM 2114 O O . PHE A 1 265 ? -4.207 32.156 22.297 1 97.88 265 PHE A O 1
ATOM 2121 N N . ILE A 1 266 ? -4.184 33.031 24.312 1 98.62 266 ILE A N 1
ATOM 2122 C CA . ILE A 1 266 ? -3.637 34.312 23.812 1 98.62 266 ILE A CA 1
ATOM 2123 C C . ILE A 1 266 ? -2.246 34.062 23.234 1 98.62 266 ILE A C 1
ATOM 2125 O O . ILE A 1 266 ? -1.924 34.562 22.156 1 98.62 266 ILE A O 1
ATOM 2129 N N . LYS A 1 267 ? -1.47 33.25 23.922 1 98.44 267 LYS A N 1
ATOM 2130 C CA . LYS A 1 267 ? -0.142 32.906 23.422 1 98.44 267 LYS A CA 1
ATOM 2131 C C . LYS A 1 267 ? -0.232 32.156 22.094 1 98.44 267 LYS A C 1
ATOM 2133 O O . LYS A 1 267 ? 0.536 32.438 21.156 1 98.44 267 LYS A O 1
ATOM 2138 N N . TYR A 1 268 ? -1.166 31.297 21.984 1 97.94 268 TYR A N 1
ATOM 2139 C CA . TYR A 1 268 ? -1.302 30.422 20.828 1 97.94 268 TYR A CA 1
ATOM 2140 C C . TYR A 1 268 ? -1.849 31.188 19.625 1 97.94 268 TYR A C 1
ATOM 2142 O O . TYR A 1 268 ? -1.352 31.031 18.5 1 97.94 268 TYR A O 1
ATOM 2150 N N . PHE A 1 269 ? -2.867 32.062 19.859 1 98.06 269 PHE A N 1
ATOM 2151 C CA . PHE A 1 269 ? -3.725 32.438 18.734 1 98.06 269 PHE A CA 1
ATOM 2152 C C . PHE A 1 269 ? -3.613 33.938 18.438 1 98.06 269 PHE A C 1
ATOM 2154 O O . PHE A 1 269 ? -4.289 34.438 17.547 1 98.06 269 PHE A O 1
ATOM 2161 N N . THR A 1 270 ? -2.807 34.656 19.156 1 98.25 270 THR A N 1
ATOM 2162 C CA . THR A 1 270 ? -2.65 36.094 18.891 1 98.25 270 THR A CA 1
ATOM 2163 C C . THR A 1 270 ? -1.192 36.406 18.5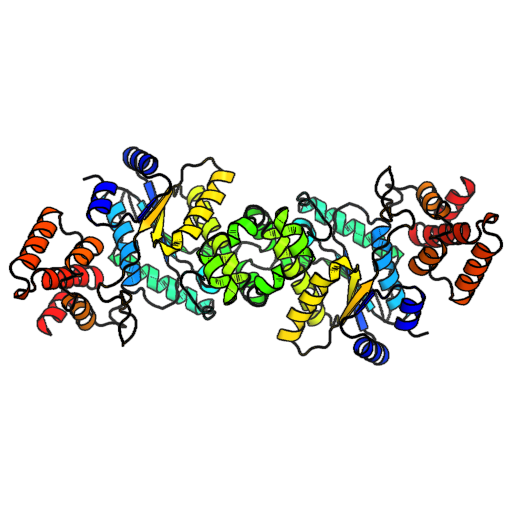94 1 98.25 270 THR A C 1
ATOM 2165 O O . THR A 1 270 ? -0.308 35.594 18.766 1 98.25 270 THR A O 1
ATOM 2168 N N . PHE A 1 271 ? -0.988 37.594 18.062 1 97.62 271 PHE A N 1
ATOM 2169 C CA . PHE A 1 271 ? 0.351 38.094 17.766 1 97.62 271 PHE A CA 1
ATOM 2170 C C . PHE A 1 271 ? 0.736 39.219 18.703 1 97.62 271 PHE A C 1
ATOM 2172 O O . PHE A 1 271 ? 1.517 40.094 18.344 1 97.62 271 PHE A O 1
ATOM 2179 N N . LEU A 1 272 ? 0.084 39.188 19.891 1 98 272 LEU A N 1
ATOM 2180 C CA . LEU A 1 272 ? 0.421 40.188 20.891 1 98 272 LEU A CA 1
ATOM 2181 C C . LEU A 1 272 ? 1.878 40.062 21.328 1 98 272 LEU A C 1
ATOM 2183 O O . LEU A 1 272 ? 2.439 38.969 21.312 1 98 272 LEU A O 1
ATOM 2187 N N . SER A 1 273 ? 2.416 41.219 21.75 1 97.25 273 SER A N 1
ATOM 2188 C CA . SER A 1 273 ? 3.799 41.188 22.203 1 97.25 273 SER A CA 1
ATOM 2189 C C . SER A 1 273 ? 3.928 40.469 23.547 1 97.25 273 SER A C 1
ATOM 2191 O O . SER A 1 273 ? 2.939 40.312 24.266 1 97.25 273 SER A O 1
ATOM 2193 N N . LYS A 1 274 ? 5.16 40.031 23.766 1 97.38 274 LYS A N 1
ATOM 2194 C CA . LYS A 1 274 ? 5.441 39.406 25.062 1 97.38 274 LYS A CA 1
ATOM 2195 C C . LYS A 1 274 ? 5.023 40.312 26.219 1 97.38 274 LYS A C 1
ATOM 2197 O O . LYS A 1 274 ? 4.43 39.844 27.188 1 97.38 274 LYS A O 1
ATOM 2202 N N . GLU A 1 275 ? 5.312 41.562 26.094 1 97.56 275 GLU A N 1
ATOM 2203 C CA . GLU A 1 275 ? 4.984 42.531 27.141 1 97.56 275 GLU A CA 1
ATOM 2204 C C . GLU A 1 275 ? 3.475 42.594 27.359 1 97.56 275 GLU A C 1
ATOM 2206 O O . GLU A 1 275 ? 3.01 42.594 28.5 1 97.56 275 GLU A O 1
ATOM 2211 N N . GLU A 1 276 ? 2.799 42.688 26.266 1 98.19 276 GLU A N 1
ATOM 2212 C CA . GLU A 1 276 ? 1.345 42.781 26.359 1 98.19 276 GLU A CA 1
ATOM 2213 C C . GLU A 1 276 ? 0.761 41.5 26.969 1 98.19 276 GLU A C 1
ATOM 2215 O O . GLU A 1 276 ? -0.194 41.562 27.75 1 98.19 276 GLU A O 1
ATOM 2220 N N . ILE A 1 277 ? 1.273 40.375 26.625 1 98.5 277 ILE A N 1
ATOM 2221 C CA . ILE A 1 277 ? 0.793 39.094 27.141 1 98.5 277 ILE A CA 1
ATOM 2222 C C . ILE A 1 277 ? 1.048 39 28.641 1 98.5 277 ILE A C 1
ATOM 2224 O O . ILE A 1 277 ? 0.177 38.594 29.406 1 98.5 277 ILE A O 1
ATOM 2228 N N . GLU A 1 278 ? 2.215 39.375 29.047 1 98.06 278 GLU A N 1
ATOM 2229 C CA . GLU A 1 278 ? 2.553 39.375 30.453 1 98.06 278 GLU A CA 1
ATOM 2230 C C . GLU A 1 278 ? 1.654 40.312 31.25 1 98.06 278 GLU A C 1
ATOM 2232 O O . GLU A 1 278 ? 1.266 40.031 32.375 1 98.06 278 GLU A O 1
ATOM 2237 N N . ARG A 1 279 ? 1.369 41.438 30.641 1 98.25 279 ARG A N 1
ATOM 2238 C CA . ARG A 1 279 ? 0.442 42.375 31.266 1 98.25 279 ARG A CA 1
ATOM 2239 C C . ARG A 1 279 ? -0.935 41.75 31.453 1 98.25 279 ARG A C 1
ATOM 2241 O O . ARG A 1 279 ? -1.551 41.875 32.5 1 98.25 279 ARG A O 1
ATOM 2248 N N . LEU A 1 280 ? -1.43 41.062 30.438 1 98.5 280 LEU A N 1
ATOM 2249 C CA . LEU A 1 280 ? -2.732 40.406 30.5 1 98.5 280 LEU A CA 1
ATOM 2250 C C . LEU A 1 280 ? -2.717 39.281 31.516 1 98.5 280 LEU A C 1
ATOM 2252 O O . LEU A 1 280 ? -3.723 39.031 32.188 1 98.5 280 LEU A O 1
ATOM 2256 N N . GLU A 1 281 ? -1.629 38.594 31.547 1 98.19 281 GLU A N 1
ATOM 2257 C CA . GLU A 1 281 ? -1.481 37.562 32.531 1 98.19 281 GLU A CA 1
ATOM 2258 C C . GLU A 1 281 ? -1.65 38.094 33.969 1 98.19 281 GLU A C 1
ATOM 2260 O O . GLU A 1 281 ? -2.314 37.5 34.781 1 98.19 281 GLU A O 1
ATOM 2265 N N . GLN A 1 282 ? -1.042 39.219 34.188 1 97.94 282 GLN A N 1
ATOM 2266 C CA . GLN A 1 282 ? -1.18 39.875 35.5 1 97.94 282 GLN A CA 1
ATOM 2267 C C . GLN A 1 282 ? -2.623 40.312 35.75 1 97.94 282 GLN A C 1
ATOM 2269 O O . GLN A 1 282 ? -3.123 40.219 36.875 1 97.94 282 GLN A O 1
ATOM 2274 N N . ALA A 1 283 ? -3.24 40.781 34.719 1 97.69 283 ALA A N 1
ATOM 2275 C CA . ALA A 1 283 ? -4.629 41.219 34.844 1 97.69 283 ALA A CA 1
ATOM 2276 C C . ALA A 1 283 ? -5.539 40.031 35.219 1 97.69 283 ALA A C 1
ATOM 2278 O O . ALA A 1 283 ? -6.469 40.219 36 1 97.69 283 ALA A O 1
ATOM 2279 N N . VAL A 1 284 ? -5.316 38.875 34.656 1 97.81 284 VAL A N 1
ATOM 2280 C CA . VAL A 1 284 ? -6.113 37.719 34.969 1 97.81 284 VAL A CA 1
ATOM 2281 C C . VAL A 1 284 ? -5.902 37.312 36.438 1 97.81 284 VAL A C 1
ATOM 2283 O O . VAL A 1 284 ? -6.84 36.906 37.094 1 97.81 284 VAL A O 1
ATOM 2286 N N . ARG A 1 285 ? -4.699 37.438 36.938 1 97.38 285 ARG A N 1
ATOM 2287 C CA . ARG A 1 285 ? -4.355 37.062 38.312 1 97.38 285 ARG A CA 1
ATOM 2288 C C . ARG A 1 285 ? -4.957 38.031 39.312 1 97.38 285 ARG A C 1
ATOM 2290 O O . ARG A 1 285 ? -5.41 37.625 40.375 1 97.38 285 ARG A O 1
ATOM 2297 N N . THR A 1 286 ? -4.992 39.281 38.969 1 97.5 286 THR A N 1
ATOM 2298 C CA . THR A 1 286 ? -5.309 40.312 39.969 1 97.5 286 THR A CA 1
ATOM 2299 C C . THR A 1 286 ? -6.77 40.719 39.844 1 97.5 286 THR A C 1
ATOM 2301 O O . THR A 1 286 ? -7.379 41.125 40.844 1 97.5 286 THR A O 1
ATOM 2304 N N . ALA A 1 287 ? -7.312 40.719 38.625 1 97.12 287 ALA A N 1
ATOM 2305 C CA . ALA A 1 287 ? -8.68 41.188 38.438 1 97.12 287 ALA A CA 1
ATOM 2306 C C . ALA A 1 287 ? -9.391 40.344 37.375 1 97.12 287 ALA A C 1
ATOM 2308 O O . ALA A 1 287 ? -9.859 40.875 36.375 1 97.12 287 ALA A O 1
ATOM 2309 N N . PRO A 1 288 ? -9.508 39.062 37.625 1 95.44 288 PRO A N 1
ATOM 2310 C CA . PRO A 1 288 ? -10.117 38.156 36.625 1 95.44 288 PRO A CA 1
ATOM 2311 C C . PRO A 1 288 ? -11.539 38.594 36.25 1 95.44 288 PRO A C 1
ATOM 2313 O O . PRO A 1 288 ? -11.992 38.312 35.156 1 95.44 288 PRO A O 1
AT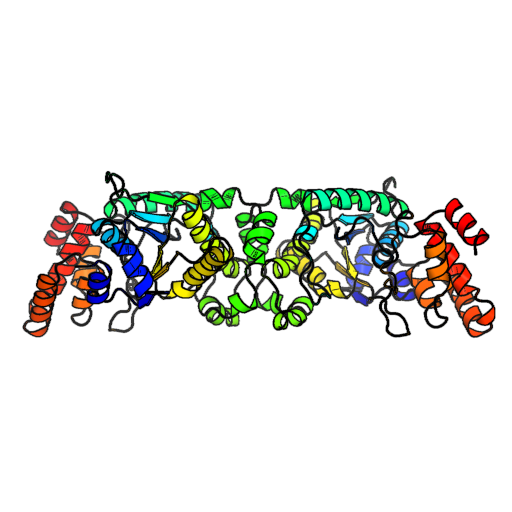OM 2316 N N . GLU A 1 289 ? -12.258 39.25 37.156 1 95.31 289 GLU A N 1
ATOM 2317 C CA . GLU A 1 289 ? -13.648 39.625 36.938 1 95.31 289 GLU A CA 1
ATOM 2318 C C . GLU A 1 289 ? -13.781 40.625 35.781 1 95.31 289 GLU A C 1
ATOM 2320 O O . GLU A 1 289 ? -14.852 40.781 35.219 1 95.31 289 GLU A O 1
ATOM 2325 N N . ARG A 1 290 ? -12.695 41.344 35.438 1 96.38 290 ARG A N 1
ATOM 2326 C CA . ARG A 1 290 ? -12.727 42.344 34.375 1 96.38 290 ARG A CA 1
ATOM 2327 C C . ARG A 1 290 ? -12.695 41.688 33 1 96.38 290 ARG A C 1
ATOM 2329 O O . ARG A 1 290 ? -13.008 42.312 31.984 1 96.38 290 ARG A O 1
ATOM 2336 N N . ARG A 1 291 ? -12.281 40.469 32.938 1 97.25 291 ARG A N 1
ATOM 2337 C CA . ARG A 1 291 ? -12.234 39.656 31.734 1 97.25 291 ARG A CA 1
ATOM 2338 C C . ARG A 1 291 ? -11.492 40.375 30.609 1 97.25 291 ARG A C 1
ATOM 2340 O O . ARG A 1 291 ? -11.906 40.312 29.453 1 97.25 291 ARG A O 1
ATOM 2347 N N . GLU A 1 292 ? -10.469 41.094 30.984 1 98 292 GLU A N 1
ATOM 2348 C CA . GLU A 1 292 ? -9.68 41.844 30.016 1 98 292 GLU A CA 1
ATOM 2349 C C . GLU A 1 292 ? -9.016 40.906 29 1 98 292 GLU A C 1
ATOM 2351 O O . GLU A 1 292 ? -8.992 41.188 27.797 1 98 292 GLU A O 1
ATOM 2356 N N . ALA A 1 293 ? -8.453 39.844 29.562 1 98.44 293 ALA A N 1
ATOM 2357 C CA . ALA A 1 293 ? -7.746 38.906 28.703 1 98.44 293 ALA A CA 1
ATOM 2358 C C . ALA A 1 293 ? -8.703 38.25 27.719 1 98.44 293 ALA A C 1
ATOM 2360 O O . ALA A 1 293 ? -8.375 38.062 26.547 1 98.44 293 ALA A O 1
ATOM 2361 N N . GLN A 1 294 ? -9.859 37.812 28.203 1 98.38 294 GLN A N 1
ATOM 2362 C CA . GLN A 1 294 ? -10.859 37.188 27.328 1 98.38 294 GLN A CA 1
ATOM 2363 C C . GLN A 1 294 ? -11.312 38.156 26.234 1 98.38 294 GLN A C 1
ATOM 2365 O O . GLN A 1 294 ? -11.453 37.781 25.078 1 98.38 294 GLN A O 1
ATOM 2370 N N . THR A 1 295 ? -11.539 39.406 26.625 1 98.19 295 THR A N 1
ATOM 2371 C CA . THR A 1 295 ? -11.969 40.406 25.672 1 98.19 295 THR A CA 1
ATOM 2372 C C . THR A 1 295 ? -10.906 40.625 24.594 1 98.19 295 THR A C 1
ATOM 2374 O O . THR A 1 295 ? -11.219 40.719 23.406 1 98.19 295 THR A O 1
ATOM 2377 N N . MET A 1 296 ? -9.68 40.688 25.031 1 98.31 296 MET A N 1
ATOM 2378 C CA . MET A 1 296 ? -8.57 40.875 24.094 1 98.31 296 MET A CA 1
ATOM 2379 C C . MET A 1 296 ? -8.453 39.688 23.156 1 98.31 296 MET A C 1
ATOM 2381 O O . MET A 1 296 ? -8.289 39.844 21.938 1 98.31 296 MET A O 1
ATOM 2385 N N . LEU A 1 297 ? -8.547 38.531 23.703 1 98.44 297 LEU A N 1
ATOM 2386 C CA . LEU A 1 297 ? -8.469 37.312 22.906 1 98.44 297 LEU A CA 1
ATOM 2387 C C . LEU A 1 297 ? -9.562 37.281 21.844 1 98.44 297 LEU A C 1
ATOM 2389 O O . LEU A 1 297 ? -9.273 37.062 20.672 1 98.44 297 LEU A O 1
ATOM 2393 N N . ALA A 1 298 ? -10.789 37.469 22.25 1 98.25 298 ALA A N 1
ATOM 2394 C CA . ALA A 1 298 ? -11.93 37.438 21.344 1 98.25 298 ALA A CA 1
ATOM 2395 C C . ALA A 1 298 ? -11.766 38.5 20.234 1 98.25 298 ALA A C 1
ATOM 2397 O O . ALA A 1 298 ? -12.039 38.219 19.078 1 98.25 298 ALA A O 1
ATOM 2398 N N . ARG A 1 299 ? -11.359 39.656 20.625 1 97.94 299 ARG A N 1
ATOM 2399 C CA . ARG A 1 299 ? -11.164 40.75 19.672 1 97.94 299 ARG A CA 1
ATOM 2400 C C . ARG A 1 299 ? -10.086 40.406 18.641 1 97.94 299 ARG A C 1
ATOM 2402 O O . ARG A 1 299 ? -10.32 40.5 17.438 1 97.94 299 ARG A O 1
ATOM 2409 N N . GLU A 1 300 ? -8.906 40 19.109 1 97.81 300 GLU A N 1
ATOM 2410 C CA . GLU A 1 300 ? -7.758 39.75 18.25 1 97.81 300 GLU A CA 1
ATOM 2411 C C . GLU A 1 300 ? -8.047 38.625 17.266 1 97.81 300 GLU A C 1
ATOM 2413 O O . GLU A 1 300 ? -7.727 38.719 16.078 1 97.81 300 GLU A O 1
ATOM 2418 N N . VAL A 1 301 ? -8.625 37.562 17.781 1 97.69 301 VAL A N 1
ATOM 2419 C CA . VAL A 1 301 ? -8.828 36.375 16.922 1 97.69 301 VAL A CA 1
ATOM 2420 C C . VAL A 1 301 ? -9.961 36.656 15.938 1 97.69 301 VAL A C 1
ATOM 2422 O O . VAL A 1 301 ? -9.891 36.25 14.781 1 97.69 301 VAL A O 1
ATOM 2425 N N . THR A 1 302 ? -11.031 37.312 16.359 1 97.81 302 THR A N 1
ATOM 2426 C CA . THR A 1 302 ? -12.125 37.625 15.453 1 97.81 302 THR A CA 1
ATOM 2427 C C . THR A 1 302 ? -11.648 38.594 14.367 1 97.81 302 THR A C 1
ATOM 2429 O O . THR A 1 302 ? -12.031 38.438 13.203 1 97.81 302 THR A O 1
ATOM 2432 N N . LEU A 1 303 ? -10.875 39.562 14.75 1 96.88 303 LEU A N 1
ATOM 2433 C CA . LEU A 1 303 ? -10.297 40.469 13.773 1 96.88 303 LEU A CA 1
ATOM 2434 C C . LEU A 1 303 ? -9.477 39.719 12.734 1 96.88 303 LEU A C 1
ATOM 2436 O O . LEU A 1 303 ? -9.602 39.969 11.531 1 96.88 303 LEU A O 1
ATOM 2440 N N . LEU A 1 304 ? -8.703 38.844 13.227 1 95.25 304 LEU A N 1
ATOM 2441 C CA . LEU A 1 304 ? -7.801 38.062 12.383 1 95.25 304 LEU A CA 1
ATOM 2442 C C . LEU A 1 304 ? -8.586 37.219 11.398 1 95.25 304 LEU A C 1
ATOM 2444 O O . LEU A 1 304 ? -8.219 37.125 10.219 1 95.25 304 LEU A O 1
ATOM 2448 N N . VAL A 1 305 ? -9.617 36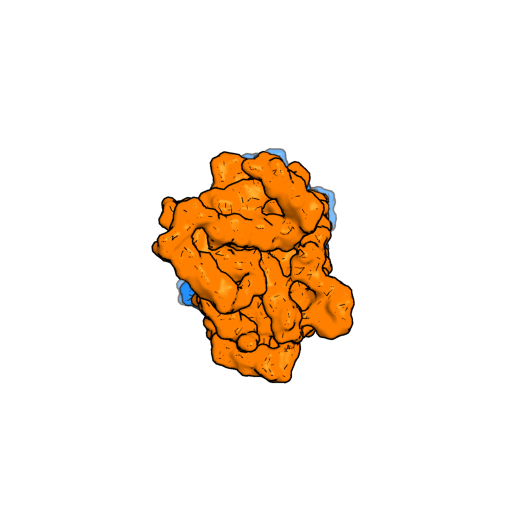.562 11.828 1 95.69 305 VAL A N 1
ATOM 2449 C CA . VAL A 1 305 ? -10.305 35.531 11.047 1 95.69 305 VAL A CA 1
ATOM 2450 C C . VAL A 1 305 ? -11.406 36.188 10.203 1 95.69 305 VAL A C 1
ATOM 2452 O O . VAL A 1 305 ? -11.602 35.812 9.047 1 95.69 305 VAL A O 1
ATOM 2455 N N . HIS A 1 306 ? -12.094 37.219 10.781 1 95.69 306 HIS A N 1
ATOM 2456 C CA . HIS A 1 306 ? -13.297 37.688 10.109 1 95.69 306 HIS A CA 1
ATOM 2457 C C . HIS A 1 306 ? -13.156 39.156 9.711 1 95.69 306 HIS A C 1
ATOM 2459 O O . HIS A 1 306 ? -13.992 39.688 8.977 1 95.69 306 HIS A O 1
ATOM 2465 N N . GLY A 1 307 ? -12.219 39.844 10.203 1 94.88 307 GLY A N 1
ATOM 2466 C CA . GLY A 1 307 ? -11.977 41.219 9.797 1 94.88 307 GLY A CA 1
ATOM 2467 C C . GLY A 1 307 ? -12.656 42.25 10.703 1 94.88 307 GLY A C 1
ATOM 2468 O O . GLY A 1 307 ? -13.406 41.875 11.602 1 94.88 307 GLY A O 1
ATOM 2469 N N . GLU A 1 308 ? -12.383 43.469 10.375 1 95.56 308 GLU A N 1
ATOM 2470 C CA . GLU A 1 308 ? -12.781 44.594 11.234 1 95.56 308 GLU A CA 1
ATOM 2471 C C . GLU A 1 308 ? -14.297 44.781 11.234 1 95.56 308 GLU A C 1
ATOM 2473 O O . GLU A 1 308 ? -14.898 45 12.289 1 95.56 308 GLU A O 1
ATOM 2478 N N . GLU A 1 309 ? -14.875 44.688 10.117 1 94.75 309 GLU A N 1
ATOM 2479 C CA . GLU A 1 309 ? -16.328 44.875 10.016 1 94.75 309 GLU A CA 1
ATOM 2480 C C . GLU A 1 309 ? -17.078 43.812 10.812 1 94.75 309 GLU A C 1
ATOM 2482 O O . GLU A 1 309 ? -18.016 44.125 11.547 1 94.75 309 GLU A O 1
ATOM 2487 N N . ALA A 1 310 ? -16.688 42.594 10.648 1 94.25 310 ALA A N 1
ATOM 2488 C CA . ALA A 1 310 ? -17.328 41.5 11.359 1 94.25 310 ALA A CA 1
ATOM 2489 C C . ALA A 1 310 ? -17.109 41.625 12.867 1 94.25 310 ALA A C 1
ATOM 2491 O O . ALA A 1 310 ? -18.016 41.344 13.656 1 94.25 310 ALA A O 1
ATOM 2492 N N . LEU A 1 311 ? -15.922 42.031 13.258 1 95.19 311 LEU A N 1
ATOM 2493 C CA . LEU A 1 311 ? -15.625 42.219 14.68 1 95.19 311 LEU A CA 1
ATOM 2494 C C . LEU A 1 311 ? -16.547 43.281 15.281 1 95.19 311 LEU A C 1
ATOM 2496 O O . LEU A 1 311 ? -17.141 43.062 16.344 1 95.19 311 LEU A O 1
ATOM 2500 N N . SER A 1 312 ? -16.656 44.406 14.609 1 95.25 312 SER A N 1
ATOM 2501 C CA . SER A 1 312 ? -17.516 45.5 15.078 1 95.25 312 SER A CA 1
ATOM 2502 C C . SER A 1 312 ? -18.953 45.031 15.242 1 95.25 312 SER A C 1
ATOM 2504 O O . SER A 1 312 ? -19.609 45.344 16.234 1 95.25 312 SER A O 1
ATOM 2506 N N . GLY A 1 313 ? -19.391 44.312 14.305 1 92.56 313 GLY A N 1
ATOM 2507 C CA . GLY A 1 313 ? -20.719 43.75 14.375 1 92.56 313 GLY A CA 1
ATOM 2508 C C . GLY A 1 313 ? -20.906 42.812 15.539 1 92.56 313 GLY A C 1
ATOM 2509 O O . GLY A 1 313 ? -21.938 42.844 16.219 1 92.56 313 GLY A O 1
ATOM 2510 N N . ALA A 1 314 ? -19.938 42 15.758 1 92.25 314 ALA A N 1
ATOM 2511 C CA . ALA A 1 314 ? -20.016 41.031 16.844 1 92.25 314 ALA A CA 1
ATOM 2512 C C . ALA A 1 314 ? -20.047 41.719 18.203 1 92.25 314 ALA A C 1
ATOM 2514 O O . ALA A 1 314 ? -20.781 41.281 19.094 1 92.25 314 ALA A O 1
ATOM 2515 N N . ILE A 1 315 ? -19.234 42.75 18.297 1 91.69 315 ILE A N 1
ATOM 2516 C CA . ILE A 1 315 ? -19.156 43.5 19.547 1 91.69 315 ILE A CA 1
ATOM 2517 C C . ILE A 1 315 ? -20.484 44.219 19.812 1 91.69 315 ILE A C 1
ATOM 2519 O O . ILE A 1 315 ? -20.969 44.219 20.938 1 91.69 315 ILE A O 1
ATOM 2523 N N . GLN A 1 316 ? -21.078 44.719 18.828 1 90.31 316 GLN A N 1
ATOM 2524 C CA . GLN A 1 316 ? -22.328 45.469 18.938 1 90.31 316 GLN A CA 1
ATOM 2525 C C . GLN A 1 316 ? -23.469 44.562 19.406 1 90.31 316 GLN A C 1
ATOM 2527 O O . GLN A 1 316 ? -24.328 45 20.172 1 90.31 316 GLN A O 1
ATOM 2532 N N . VAL A 1 317 ? -23.453 43.375 18.891 1 88.12 317 VAL A N 1
ATOM 2533 C CA . VAL A 1 317 ? -24.516 42.438 19.219 1 88.12 317 VAL A CA 1
ATOM 2534 C C . VAL A 1 317 ? -24.25 41.812 20.594 1 88.12 317 VAL A C 1
ATOM 2536 O O . VAL A 1 317 ? -25.188 41.344 21.25 1 88.12 317 VAL A O 1
ATOM 2539 N N . SER A 1 318 ? -23.031 41.75 21.062 1 83.75 318 SER A N 1
ATOM 2540 C CA . SER A 1 318 ? -22.672 41.188 22.359 1 83.75 318 SER A CA 1
ATOM 2541 C C . SER A 1 318 ? -23.109 42.094 23.516 1 83.75 318 SER A C 1
ATOM 2543 O O . SER A 1 318 ? -23.531 41.594 24.562 1 83.75 318 SER A O 1
ATOM 2545 N N . MET B 1 1 ? -12.867 -40.156 -15.953 1 85.25 1 MET B N 1
ATOM 2546 C CA . MET B 1 1 ? -12.469 -39.75 -14.609 1 85.25 1 MET B CA 1
ATOM 2547 C C . MET B 1 1 ? -12.594 -38.25 -14.414 1 85.25 1 MET B C 1
ATOM 2549 O O . MET B 1 1 ? -12.203 -37.469 -15.289 1 85.25 1 MET B O 1
ATOM 2553 N N . HIS B 1 2 ? -13.344 -37.969 -13.383 1 94.38 2 HIS B N 1
ATOM 2554 C CA . HIS B 1 2 ? -13.492 -36.531 -13.078 1 94.38 2 HIS B CA 1
ATOM 2555 C C . HIS B 1 2 ? -12.141 -35.906 -12.773 1 94.38 2 HIS B C 1
ATOM 2557 O O . HIS B 1 2 ? -11.289 -36.531 -12.133 1 94.38 2 HIS B O 1
ATOM 2563 N N . ILE B 1 3 ? -11.922 -34.688 -13.258 1 97.44 3 ILE B N 1
ATOM 2564 C CA . ILE B 1 3 ? -10.641 -34 -13.156 1 97.44 3 ILE B CA 1
ATOM 2565 C C . ILE B 1 3 ? -10.18 -34 -11.695 1 97.44 3 ILE B C 1
ATOM 2567 O O . ILE B 1 3 ? -9.008 -34.219 -11.406 1 97.44 3 ILE B O 1
ATOM 2571 N N . LEU B 1 4 ? -11.055 -33.75 -10.734 1 97.94 4 LEU B N 1
ATOM 2572 C CA . LEU B 1 4 ? -10.68 -33.688 -9.328 1 97.94 4 LEU B CA 1
ATOM 2573 C C . LEU B 1 4 ? -10.25 -35.031 -8.82 1 97.94 4 LEU B C 1
ATOM 2575 O O . LEU B 1 4 ? -9.383 -35.125 -7.945 1 97.94 4 LEU B O 1
ATOM 2579 N N . ASP B 1 5 ? -10.82 -36.094 -9.336 1 97.38 5 ASP B N 1
ATOM 2580 C CA . ASP B 1 5 ? -10.422 -37.438 -8.953 1 97.38 5 ASP B CA 1
ATOM 2581 C C . ASP B 1 5 ? -9.039 -37.781 -9.508 1 97.38 5 ASP B C 1
ATOM 2583 O O . ASP B 1 5 ? -8.234 -38.438 -8.836 1 97.38 5 ASP B O 1
ATOM 2587 N N . ASP B 1 6 ? -8.852 -37.375 -10.719 1 97.56 6 ASP B N 1
ATOM 2588 C CA . ASP B 1 6 ? -7.531 -37.594 -11.312 1 97.56 6 ASP B CA 1
ATOM 2589 C C . ASP B 1 6 ? -6.457 -36.844 -10.516 1 97.56 6 ASP B C 1
ATOM 2591 O O . ASP B 1 6 ? -5.406 -37.406 -10.203 1 97.56 6 ASP B O 1
ATOM 2595 N N . LEU B 1 7 ? -6.73 -35.562 -10.195 1 98.31 7 LEU B N 1
ATOM 2596 C CA . LEU B 1 7 ? -5.785 -34.75 -9.422 1 98.31 7 LEU B CA 1
ATOM 2597 C C . LEU B 1 7 ? -5.539 -35.375 -8.055 1 98.31 7 LEU B C 1
ATOM 2599 O O . LEU B 1 7 ? -4.402 -35.438 -7.578 1 98.31 7 LEU B O 1
ATOM 2603 N N . ALA B 1 8 ? -6.582 -35.844 -7.461 1 97.81 8 ALA B N 1
ATOM 2604 C CA . ALA B 1 8 ? -6.457 -36.5 -6.16 1 97.81 8 ALA B CA 1
ATOM 2605 C C . ALA B 1 8 ? -5.594 -37.75 -6.254 1 97.81 8 ALA B C 1
ATOM 2607 O O . ALA B 1 8 ? -4.723 -37.969 -5.414 1 97.81 8 ALA B O 1
ATOM 2608 N N . PHE B 1 9 ? -5.855 -38.562 -7.266 1 97.75 9 PHE B N 1
ATOM 2609 C CA . PHE B 1 9 ? -5.07 -39.75 -7.496 1 97.75 9 PHE B CA 1
ATOM 2610 C C . PHE B 1 9 ? -3.588 -39.438 -7.633 1 97.75 9 PHE B C 1
ATOM 2612 O O . PHE B 1 9 ? -2.732 -40.156 -7.117 1 97.75 9 PHE B O 1
ATOM 2619 N N . ARG B 1 10 ? -3.303 -38.344 -8.227 1 98 10 ARG B N 1
ATOM 2620 C CA . ARG B 1 10 ? -1.931 -37.938 -8.516 1 98 10 ARG B CA 1
ATOM 2621 C C . ARG B 1 10 ? -1.318 -37.188 -7.324 1 98 10 ARG B C 1
ATOM 2623 O O . ARG B 1 10 ? -0.134 -36.844 -7.344 1 98 10 ARG B O 1
ATOM 2630 N N . GLY B 1 11 ? -2.125 -36.938 -6.324 1 97.31 11 GLY B N 1
ATOM 2631 C CA . GLY B 1 11 ? -1.629 -36.219 -5.152 1 97.31 11 GLY B CA 1
ATOM 2632 C C . GLY B 1 11 ? -1.471 -34.75 -5.375 1 97.31 11 GLY B C 1
ATOM 2633 O O . GLY B 1 11 ? -0.635 -34.094 -4.734 1 97.31 11 GLY B O 1
ATOM 2634 N N . LEU B 1 12 ? -2.316 -34.188 -6.238 1 97.69 12 LEU B N 1
ATOM 2635 C CA . LEU B 1 12 ? -2.123 -32.812 -6.66 1 97.69 12 LEU B CA 1
ATOM 2636 C C . LEU B 1 12 ? -3.115 -31.891 -5.961 1 97.69 12 LEU B C 1
ATOM 2638 O O . LEU B 1 12 ? -3.133 -30.672 -6.219 1 97.69 12 LEU B O 1
ATOM 2642 N N . VAL B 1 13 ? -3.928 -32.438 -5.109 1 97.88 13 VAL B N 1
ATOM 2643 C CA . VAL B 1 13 ? -4.832 -31.609 -4.309 1 97.88 13 VAL B CA 1
ATOM 2644 C C . VAL B 1 13 ? -4.277 -31.453 -2.895 1 97.88 13 VAL B C 1
ATOM 2646 O O . VAL B 1 13 ? -4.254 -32.406 -2.125 1 97.88 13 VAL B O 1
ATOM 2649 N N . HIS B 1 14 ? -3.844 -30.297 -2.584 1 96.88 14 HIS B N 1
ATOM 2650 C CA . HIS B 1 14 ? -3.33 -30.047 -1.243 1 96.88 14 HIS B CA 1
ATOM 2651 C C . HIS B 1 14 ? -4.371 -29.328 -0.382 1 96.88 14 HIS B C 1
ATOM 2653 O O . HIS B 1 14 ? -4.742 -29.828 0.683 1 96.88 14 HIS B O 1
ATOM 2659 N N . GLN B 1 15 ? -4.801 -28.109 -0.758 1 95.81 15 GLN B N 1
ATOM 2660 C CA . GLN B 1 15 ? -5.879 -27.375 -0.12 1 95.81 15 GLN B CA 1
ATOM 2661 C C . GLN B 1 15 ? -6.906 -26.906 -1.146 1 95.81 15 GLN B C 1
ATOM 2663 O O . GLN B 1 15 ? -6.574 -26.672 -2.311 1 95.81 15 GLN B O 1
ATOM 2668 N N . ALA B 1 16 ? -8.086 -26.922 -0.729 1 96.56 16 ALA B N 1
ATOM 2669 C CA . ALA B 1 16 ? -9.164 -26.344 -1.535 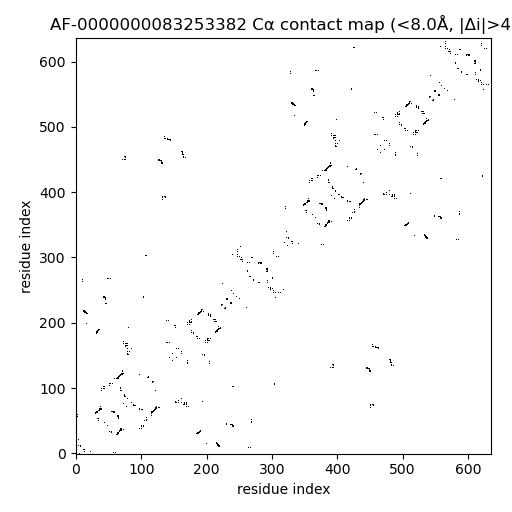1 96.56 16 ALA B CA 1
ATOM 2670 C C . ALA B 1 16 ? -10.141 -25.562 -0.668 1 96.56 16 ALA B C 1
ATOM 2672 O O . ALA B 1 16 ? -10.445 -25.969 0.457 1 96.56 16 ALA B O 1
ATOM 2673 N N . THR B 1 17 ? -10.609 -24.391 -1.079 1 94.5 17 THR B N 1
ATOM 2674 C CA . THR B 1 17 ? -11.531 -23.578 -0.298 1 94.5 17 THR B CA 1
ATOM 2675 C C . THR B 1 17 ? -12.867 -24.297 -0.112 1 94.5 17 THR B C 1
ATOM 2677 O O . THR B 1 17 ? -13.445 -24.266 0.976 1 94.5 17 THR B O 1
ATOM 2680 N N . ASP B 1 18 ? -13.414 -24.922 -1.166 1 93.69 18 ASP B N 1
ATOM 2681 C CA . ASP B 1 18 ? -14.672 -25.656 -1.215 1 93.69 18 ASP B CA 1
ATOM 2682 C C . ASP B 1 18 ? -14.633 -26.734 -2.305 1 93.69 18 ASP B C 1
ATOM 2684 O O . ASP B 1 18 ? -15.188 -26.531 -3.391 1 93.69 18 ASP B O 1
ATOM 2688 N N . LEU B 1 19 ? -14.141 -27.859 -1.868 1 95.25 19 LEU B N 1
ATOM 2689 C CA . LEU B 1 19 ? -13.906 -28.922 -2.848 1 95.25 19 LEU B CA 1
ATOM 2690 C C . LEU B 1 19 ? -15.219 -29.406 -3.451 1 95.25 19 LEU B C 1
ATOM 2692 O O . LEU B 1 19 ? -15.297 -29.656 -4.656 1 95.25 19 LEU B O 1
ATOM 2696 N N . GLU B 1 20 ? -16.219 -29.531 -2.654 1 95.06 20 GLU B N 1
ATOM 2697 C CA . GLU B 1 20 ? -17.516 -29.984 -3.137 1 95.06 20 GLU B CA 1
ATOM 2698 C C . GLU B 1 20 ? -18.156 -28.953 -4.059 1 95.06 20 GLU B C 1
ATOM 2700 O O . GLU B 1 20 ? -18.734 -29.312 -5.094 1 95.06 20 GLU B O 1
ATOM 2705 N N . GLY B 1 21 ? -18.125 -27.734 -3.631 1 94.81 21 GLY B N 1
ATOM 2706 C CA . GLY B 1 21 ? -18.625 -26.672 -4.492 1 94.81 21 GLY B CA 1
ATOM 2707 C C . GLY B 1 21 ? -17.891 -26.594 -5.82 1 94.81 21 GLY B C 1
ATOM 2708 O O . GLY B 1 21 ? -18.516 -26.375 -6.863 1 94.81 21 GLY B O 1
ATOM 2709 N N . LEU B 1 22 ? -16.609 -26.766 -5.738 1 96.75 22 LEU B N 1
ATOM 2710 C CA . LEU B 1 22 ? -15.82 -26.75 -6.965 1 96.75 22 LEU B CA 1
ATOM 2711 C C . LEU B 1 22 ? -16.219 -27.922 -7.871 1 96.75 22 LEU B C 1
ATOM 2713 O O . LEU B 1 22 ? -16.359 -27.734 -9.086 1 96.75 22 LEU B O 1
ATOM 2717 N N . ARG B 1 23 ? -16.406 -29.109 -7.324 1 96.81 23 ARG B N 1
ATOM 2718 C CA . ARG B 1 23 ? -16.844 -30.281 -8.086 1 96.81 23 ARG B CA 1
ATOM 2719 C C . ARG B 1 23 ? -18.156 -30 -8.805 1 96.81 23 ARG B C 1
ATOM 2721 O O . ARG B 1 23 ? -18.312 -30.328 -9.984 1 96.81 23 ARG B O 1
ATOM 2728 N N . GLU B 1 24 ? -19.047 -29.406 -8.062 1 95.81 24 GLU B N 1
ATOM 2729 C CA . GLU B 1 24 ? -20.344 -29.062 -8.633 1 95.81 24 GLU B CA 1
ATOM 2730 C C . GLU B 1 24 ? -20.203 -28.094 -9.805 1 95.81 24 GLU B C 1
ATOM 2732 O O . GLU B 1 24 ? -20.844 -28.266 -10.844 1 95.81 24 GLU B O 1
ATOM 2737 N N . GLN B 1 25 ? -19.391 -27.141 -9.625 1 95.5 25 GLN B N 1
ATOM 2738 C CA . GLN B 1 25 ? -19.188 -26.156 -10.672 1 95.5 25 GLN B CA 1
ATOM 2739 C C . GLN B 1 25 ? -18.562 -26.781 -11.906 1 95.5 25 GLN B C 1
ATOM 2741 O O . GLN B 1 25 ? -18.938 -26.453 -13.039 1 95.5 25 GLN B O 1
ATOM 2746 N N . LEU B 1 26 ? -17.594 -27.641 -11.695 1 96.75 26 LEU B N 1
ATOM 2747 C CA . LEU B 1 26 ? -16.906 -28.297 -12.789 1 96.75 26 LEU B CA 1
ATOM 2748 C C . LEU B 1 26 ? -17.844 -29.219 -13.555 1 96.75 26 LEU B C 1
ATOM 2750 O O . LEU B 1 26 ? -17.672 -29.453 -14.75 1 96.75 26 LEU B O 1
ATOM 2754 N N . ASN B 1 27 ? -18.859 -29.688 -12.867 1 96.31 27 ASN B N 1
ATOM 2755 C CA . ASN B 1 27 ? -19.844 -30.578 -13.492 1 96.31 27 ASN B CA 1
ATOM 2756 C C . ASN B 1 27 ? -20.875 -29.781 -14.297 1 96.31 27 ASN B C 1
ATOM 2758 O O . ASN B 1 27 ? -21.438 -30.297 -15.258 1 96.31 27 ASN B O 1
ATOM 2762 N N . LYS B 1 28 ? -21.141 -28.625 -13.828 1 93.94 28 LYS B N 1
ATOM 2763 C CA . LYS B 1 28 ? -22.172 -27.797 -14.445 1 93.94 28 LYS B CA 1
ATOM 2764 C C . LYS B 1 28 ? -21.734 -27.281 -15.812 1 93.94 28 LYS B C 1
ATOM 2766 O O . LYS B 1 28 ? -22.562 -27.094 -16.703 1 93.94 28 LYS B O 1
ATOM 2771 N N . GLY B 1 29 ? -20.438 -27 -15.945 1 93.06 29 GLY B N 1
ATOM 2772 C CA . GLY B 1 29 ? -19.984 -26.484 -17.219 1 93.06 29 GLY B CA 1
ATOM 2773 C C . GLY B 1 29 ? -18.5 -26.125 -17.219 1 93.06 29 GLY B C 1
ATOM 2774 O O . GLY B 1 29 ? -17.75 -26.578 -16.344 1 93.06 29 GLY B O 1
ATOM 2775 N N . THR B 1 30 ? -18.141 -25.438 -18.281 1 96.69 30 THR B N 1
ATOM 2776 C CA . THR B 1 30 ? -16.75 -25.062 -18.484 1 96.69 30 THR B CA 1
ATOM 2777 C C . THR B 1 30 ? -16.328 -23.984 -17.484 1 96.69 30 THR B C 1
ATOM 2779 O O . THR B 1 30 ? -17.016 -22.969 -17.344 1 96.69 30 THR B O 1
ATOM 2782 N N . VAL B 1 31 ? -15.297 -24.266 -16.797 1 97.44 31 VAL B N 1
ATOM 2783 C CA . VAL B 1 31 ? -14.758 -23.328 -15.805 1 97.44 31 VAL B CA 1
ATOM 2784 C C . VAL B 1 31 ? -13.484 -22.688 -16.359 1 97.44 31 VAL B C 1
ATOM 2786 O O . VAL B 1 31 ? -12.664 -23.359 -16.984 1 97.44 31 VAL B O 1
ATOM 2789 N N . LYS B 1 32 ? -13.383 -21.359 -16.172 1 98.19 32 LYS B N 1
ATOM 2790 C CA . LYS B 1 32 ? -12.133 -20.641 -16.438 1 98.19 32 LYS B CA 1
ATOM 2791 C C . LYS B 1 32 ? -11.273 -20.531 -15.188 1 98.19 32 LYS B C 1
ATOM 2793 O O . LYS B 1 32 ? -11.773 -20.188 -14.117 1 98.19 32 LYS B O 1
ATOM 2798 N N . LEU B 1 33 ? -10.023 -20.922 -15.289 1 98.75 33 LEU B N 1
ATOM 2799 C CA . LEU B 1 33 ? -9.109 -20.938 -14.156 1 98.75 33 LEU B CA 1
ATOM 2800 C C . LEU B 1 33 ? -7.762 -20.344 -14.531 1 98.75 33 LEU B C 1
ATOM 2802 O O . LEU B 1 33 ? -7.41 -20.297 -15.711 1 98.75 33 LEU B O 1
ATOM 2806 N N . TYR B 1 34 ? -7.031 -19.875 -13.438 1 98.75 34 TYR B N 1
ATOM 2807 C CA . TYR B 1 34 ? -5.73 -19.328 -13.812 1 98.75 34 TYR B CA 1
ATOM 2808 C C . TYR B 1 34 ? -4.668 -19.719 -12.789 1 98.75 34 TYR B C 1
ATOM 2810 O O . TYR B 1 34 ? -4.988 -20.078 -11.656 1 98.75 34 TYR B O 1
ATOM 2818 N N . ALA B 1 35 ? -3.445 -19.75 -13.203 1 98.38 35 ALA B N 1
ATOM 2819 C CA . ALA B 1 35 ? -2.229 -19.797 -12.398 1 98.38 35 ALA B CA 1
ATOM 2820 C C . ALA B 1 35 ? -1.304 -18.625 -12.727 1 98.38 35 ALA B C 1
ATOM 2822 O O . ALA B 1 35 ? -1.209 -18.219 -13.883 1 98.38 35 ALA B O 1
ATOM 2823 N N . GLY B 1 36 ? -0.702 -18.141 -11.703 1 96.31 36 GLY B N 1
ATOM 2824 C CA . GLY B 1 36 ? 0.203 -17.016 -11.883 1 96.31 36 GLY B CA 1
ATOM 2825 C C . GLY B 1 36 ? 1.654 -17.438 -12.023 1 96.31 36 GLY B C 1
ATOM 2826 O O . GLY B 1 36 ? 2.092 -18.406 -11.391 1 96.31 36 GLY B O 1
ATOM 2827 N N . PHE B 1 37 ? 2.367 -16.672 -12.836 1 94 37 PHE B N 1
ATOM 2828 C CA . PHE B 1 37 ? 3.799 -16.859 -13.047 1 94 37 PHE B CA 1
ATOM 2829 C C . PHE B 1 37 ? 4.539 -15.531 -12.961 1 94 37 PHE B C 1
ATOM 2831 O O . PHE B 1 37 ? 4.297 -14.633 -13.766 1 94 37 PHE B O 1
ATOM 2838 N N . ASP B 1 38 ? 5.426 -15.375 -12.039 1 88.38 38 ASP B N 1
ATOM 2839 C CA . ASP B 1 38 ? 6.219 -14.148 -11.953 1 88.38 38 ASP B CA 1
ATOM 2840 C C . ASP B 1 38 ? 7.477 -14.25 -12.812 1 88.38 38 ASP B C 1
ATOM 2842 O O . ASP B 1 38 ? 8.219 -15.227 -12.727 1 88.38 38 ASP B O 1
ATOM 2846 N N . PRO B 1 39 ? 7.684 -13.234 -13.609 1 89.44 39 PRO B N 1
ATOM 2847 C CA . PRO B 1 39 ? 8.883 -13.219 -14.445 1 89.44 39 PRO B CA 1
ATOM 2848 C C . PRO B 1 39 ? 10.133 -12.812 -13.672 1 89.44 39 PRO B C 1
ATOM 2850 O O . PRO B 1 39 ? 10.57 -11.664 -13.758 1 89.44 39 PRO B O 1
ATOM 2853 N N . THR B 1 40 ? 10.742 -13.68 -12.969 1 82.69 40 THR B N 1
ATOM 2854 C CA . THR B 1 40 ? 11.938 -13.391 -12.188 1 82.69 40 THR B CA 1
ATOM 2855 C C . THR B 1 40 ? 13.195 -13.82 -12.938 1 82.69 40 THR B C 1
ATOM 2857 O O . THR B 1 40 ? 14.312 -13.562 -12.477 1 82.69 40 THR B O 1
ATOM 2860 N N . ALA B 1 41 ? 13.039 -14.523 -14.008 1 85.75 41 ALA B N 1
ATOM 2861 C CA . ALA B 1 41 ? 14.109 -14.945 -14.906 1 85.75 41 ALA B CA 1
ATOM 2862 C C . ALA B 1 41 ? 13.602 -15.062 -16.344 1 85.75 41 ALA B C 1
ATOM 2864 O O . ALA B 1 41 ? 12.414 -14.883 -16.609 1 85.75 41 ALA B O 1
ATOM 2865 N N . GLU B 1 42 ? 14.547 -15.336 -17.172 1 89.25 42 GLU B N 1
ATOM 2866 C CA . GLU B 1 42 ? 14.234 -15.375 -18.594 1 89.25 42 GLU B CA 1
ATOM 2867 C C . GLU B 1 42 ? 13.469 -16.641 -18.969 1 89.25 42 GLU B C 1
ATOM 2869 O O . GLU B 1 42 ? 12.867 -16.719 -20.031 1 89.25 42 GLU B O 1
ATOM 2874 N N . SER B 1 43 ? 13.516 -17.609 -18.094 1 92.81 43 SER B N 1
ATOM 2875 C CA . SER B 1 43 ? 12.891 -18.891 -18.406 1 92.81 43 SER B CA 1
ATOM 2876 C C . SER B 1 43 ? 12.195 -19.469 -17.188 1 92.81 43 SER B C 1
ATOM 2878 O O . SER B 1 43 ? 12.586 -19.188 -16.047 1 92.81 43 SER B O 1
ATOM 2880 N N . LEU B 1 44 ? 11.172 -20.219 -17.516 1 93.5 44 LEU B N 1
ATOM 2881 C CA . LEU B 1 44 ? 10.594 -21.062 -16.484 1 93.5 44 LEU B CA 1
ATOM 2882 C C . LEU B 1 44 ? 11.531 -22.219 -16.125 1 93.5 44 LEU B C 1
ATOM 2884 O O . LEU B 1 44 ? 12.438 -22.547 -16.906 1 93.5 44 LEU B O 1
ATOM 2888 N N . HIS B 1 45 ? 11.406 -22.656 -14.984 1 93.5 45 HIS B N 1
ATOM 2889 C CA . HIS B 1 45 ? 12.133 -23.844 -14.562 1 93.5 45 HIS B CA 1
ATOM 2890 C C . HIS B 1 45 ? 11.18 -24.953 -14.141 1 93.5 45 HIS B C 1
ATOM 2892 O O . HIS B 1 45 ? 9.961 -24.781 -14.195 1 93.5 45 HIS B O 1
ATOM 2898 N N . ILE B 1 46 ? 11.695 -26.125 -13.734 1 93.56 46 ILE B N 1
ATOM 2899 C CA . ILE B 1 46 ? 10.883 -27.328 -13.531 1 93.56 46 ILE B CA 1
ATOM 2900 C C . ILE B 1 46 ? 9.93 -27.109 -12.359 1 93.56 46 ILE B C 1
ATOM 2902 O O . ILE B 1 46 ? 8.906 -27.781 -12.258 1 93.56 46 ILE B O 1
ATOM 2906 N N . GLY B 1 47 ? 10.273 -26.141 -11.492 1 90 47 GLY B N 1
ATOM 2907 C CA . GLY B 1 47 ? 9.359 -25.812 -10.414 1 90 47 GLY B CA 1
ATOM 2908 C C . GLY B 1 47 ? 8.047 -25.219 -10.906 1 90 47 GLY B C 1
ATOM 2909 O O . GLY B 1 47 ? 7.02 -25.328 -10.227 1 90 47 GLY B O 1
ATOM 2910 N N . HIS B 1 48 ? 8.039 -24.656 -12.07 1 92.88 48 HIS B N 1
ATOM 2911 C CA . HIS B 1 48 ? 6.859 -24.047 -12.664 1 92.88 48 HIS B CA 1
ATOM 2912 C C . HIS B 1 48 ? 6.02 -25.078 -13.406 1 92.88 48 HIS B C 1
ATOM 2914 O O . HIS B 1 48 ? 4.879 -24.797 -13.789 1 92.88 48 HIS B O 1
ATOM 2920 N N . LEU B 1 49 ? 6.562 -26.219 -13.617 1 94.94 49 LEU B N 1
ATOM 2921 C CA . LEU B 1 49 ? 5.93 -27.203 -14.492 1 94.94 49 LEU B CA 1
ATOM 2922 C C . LEU B 1 49 ? 4.641 -27.734 -13.875 1 94.94 49 LEU B C 1
ATOM 2924 O O . LEU B 1 49 ? 3.666 -27.984 -14.594 1 94.94 49 LEU B O 1
ATOM 2928 N N . LEU B 1 50 ? 4.703 -27.828 -12.562 1 96 50 LEU B N 1
ATOM 2929 C CA . LEU B 1 50 ? 3.547 -28.438 -11.914 1 96 50 LEU B CA 1
ATOM 2930 C C . LEU B 1 50 ? 2.289 -27.609 -12.148 1 96 50 LEU B C 1
ATOM 2932 O O . LEU B 1 50 ? 1.287 -28.125 -12.648 1 96 50 LEU B O 1
ATOM 2936 N N . PRO B 1 51 ? 2.33 -26.328 -11.867 1 96.81 51 PRO B N 1
ATOM 2937 C CA . PRO B 1 51 ? 1.144 -25.516 -12.156 1 96.81 51 PRO B CA 1
ATOM 2938 C C . PRO B 1 51 ? 0.798 -25.484 -13.641 1 96.81 51 PRO B C 1
ATOM 2940 O O . PRO B 1 51 ? -0.381 -25.5 -14.008 1 96.81 51 PRO B O 1
ATOM 2943 N N . VAL B 1 52 ? 1.743 -25.469 -14.477 1 97.19 52 VAL B N 1
ATOM 2944 C CA . VAL B 1 52 ? 1.523 -25.422 -15.922 1 97.19 52 VAL B CA 1
ATOM 2945 C C . VAL B 1 52 ? 0.823 -26.703 -16.375 1 97.19 52 VAL B C 1
ATOM 2947 O O . VAL B 1 52 ? -0.144 -26.641 -17.141 1 97.19 52 VAL B O 1
ATOM 2950 N N . LEU B 1 53 ? 1.306 -27.812 -15.922 1 97.81 53 LEU B N 1
ATOM 2951 C CA . LEU B 1 53 ? 0.727 -29.094 -16.328 1 97.81 53 LEU B CA 1
ATOM 2952 C C . LEU B 1 53 ? -0.666 -29.266 -15.727 1 97.81 53 LEU B C 1
ATOM 2954 O O . LEU B 1 53 ? -1.522 -29.922 -16.328 1 97.81 53 LEU B O 1
ATOM 2958 N N . THR B 1 54 ? -0.854 -28.688 -14.547 1 98.38 54 THR B N 1
ATOM 2959 C CA . THR B 1 54 ? -2.191 -28.734 -13.969 1 98.38 54 THR B CA 1
ATOM 2960 C C . THR B 1 54 ? -3.172 -27.922 -14.805 1 98.38 54 THR B C 1
ATOM 2962 O O . THR B 1 54 ? -4.312 -28.344 -15.023 1 98.38 54 THR B O 1
ATOM 2965 N N . LEU B 1 55 ? -2.77 -26.797 -15.281 1 98.44 55 LEU B N 1
ATOM 2966 C CA . LEU B 1 55 ? -3.586 -26.047 -16.219 1 98.44 55 LEU B CA 1
ATOM 2967 C C . LEU B 1 55 ? -3.924 -26.891 -17.453 1 98.44 55 LEU B C 1
ATOM 2969 O O . LEU B 1 55 ? -5.074 -26.906 -17.891 1 98.44 55 LEU B O 1
ATOM 2973 N N . ARG B 1 56 ? -2.955 -27.562 -17.969 1 97.94 56 ARG B N 1
ATOM 2974 C CA . ARG B 1 56 ? -3.158 -28.422 -19.125 1 97.94 56 ARG B CA 1
ATOM 2975 C C . ARG B 1 56 ? -4.18 -29.516 -18.844 1 97.94 56 ARG B C 1
ATOM 2977 O O . ARG B 1 56 ? -5.031 -29.812 -19.672 1 97.94 56 ARG B O 1
ATOM 2984 N N . ARG B 1 57 ? -4.07 -30.141 -17.656 1 98.12 57 ARG B N 1
ATOM 2985 C CA . ARG B 1 57 ? -5.016 -31.188 -17.266 1 98.12 57 ARG B CA 1
ATOM 2986 C C . ARG B 1 57 ? -6.445 -30.656 -17.266 1 98.12 57 ARG B C 1
ATOM 2988 O O . ARG B 1 57 ? -7.363 -31.328 -17.719 1 98.12 57 ARG B O 1
ATOM 2995 N N . PHE B 1 58 ? -6.621 -29.453 -16.766 1 98.56 58 PHE B N 1
ATOM 2996 C CA . PHE B 1 58 ? -7.945 -28.844 -16.766 1 98.56 58 PHE B CA 1
ATOM 2997 C C . PHE B 1 58 ? -8.414 -28.594 -18.203 1 98.56 58 PHE B C 1
ATOM 2999 O O . PHE B 1 58 ? -9.586 -28.812 -18.516 1 98.56 58 PHE B O 1
ATOM 3006 N N . GLN B 1 59 ? -7.488 -28.125 -19.031 1 98.12 59 GLN B N 1
ATOM 3007 C CA . GLN B 1 59 ? -7.855 -27.891 -20.422 1 98.12 59 GLN B CA 1
ATOM 3008 C C . GLN B 1 59 ? -8.297 -29.188 -21.094 1 98.12 59 GLN B C 1
ATOM 3010 O O . GLN B 1 59 ? -9.312 -29.219 -21.797 1 98.12 59 GLN B O 1
ATOM 3015 N N . GLN B 1 60 ? -7.582 -30.281 -20.844 1 96.44 60 GLN B N 1
ATOM 3016 C CA . GLN B 1 60 ? -7.918 -31.578 -21.391 1 96.44 60 GLN B CA 1
ATOM 3017 C C . GLN B 1 60 ? -9.266 -32.062 -20.859 1 96.44 60 GLN B C 1
ATOM 3019 O O . GLN B 1 60 ? -9.961 -32.844 -21.531 1 96.44 60 GLN B O 1
ATOM 3024 N N . ALA B 1 61 ? -9.617 -31.594 -19.688 1 97.31 61 ALA B N 1
ATOM 3025 C CA . ALA B 1 61 ? -10.867 -32 -19.062 1 97.31 61 ALA B CA 1
ATOM 3026 C C . ALA B 1 61 ? -12.031 -31.125 -19.5 1 97.31 61 ALA B C 1
ATOM 3028 O O . ALA B 1 61 ? -13.156 -31.266 -19.031 1 97.31 61 ALA B O 1
ATOM 3029 N N . GLY B 1 62 ? -11.727 -30.172 -20.344 1 97.25 62 GLY B N 1
ATOM 3030 C CA . GLY B 1 62 ? -12.812 -29.406 -20.938 1 97.25 62 GLY B CA 1
ATOM 3031 C C . GLY B 1 62 ? -12.922 -28 -20.391 1 97.25 62 GLY B C 1
ATOM 3032 O O . GLY B 1 62 ? -13.914 -27.312 -20.625 1 97.25 62 GLY B O 1
ATOM 3033 N N . HIS B 1 63 ? -11.945 -27.484 -19.672 1 98.31 63 HIS B N 1
ATOM 3034 C CA . HIS B 1 63 ? -11.977 -26.156 -19.062 1 98.31 63 HIS B CA 1
ATOM 3035 C C . HIS B 1 63 ? -11 -25.219 -19.75 1 98.31 63 HIS B C 1
ATOM 3037 O O . HIS B 1 63 ? -10.289 -25.609 -20.672 1 98.31 63 HIS B O 1
ATOM 3043 N N . VAL B 1 64 ? -11.078 -23.938 -19.438 1 98.56 64 VAL B N 1
ATOM 3044 C CA . VAL B 1 64 ? -10.297 -22.922 -20.125 1 98.56 64 VAL B CA 1
ATOM 3045 C C . VAL B 1 64 ? -9.203 -22.391 -19.188 1 98.56 64 VAL B C 1
ATOM 3047 O O . VAL B 1 64 ? -9.5 -21.656 -18.234 1 98.56 64 VAL B O 1
ATOM 3050 N N . PRO B 1 65 ? -7.977 -22.672 -19.484 1 98.62 65 PRO B N 1
ATOM 3051 C CA . PRO B 1 65 ? -6.883 -22.219 -18.609 1 98.62 65 PRO B CA 1
ATOM 3052 C C . PRO B 1 65 ? -6.379 -20.828 -19 1 98.62 65 PRO B C 1
ATOM 3054 O O . PRO B 1 65 ? -6.242 -20.516 -20.188 1 98.62 65 PRO B O 1
ATOM 3057 N N . PHE B 1 66 ? -6.168 -19.969 -17.984 1 98.5 66 PHE B N 1
ATOM 3058 C CA . PHE B 1 66 ? -5.477 -18.703 -18.094 1 98.5 66 PHE B CA 1
ATOM 3059 C C . PHE B 1 66 ? -4.102 -18.766 -17.453 1 98.5 66 PHE B C 1
ATOM 3061 O O . PHE B 1 66 ? -3.951 -19.312 -16.359 1 98.5 66 PHE B O 1
ATOM 3068 N N . ALA B 1 67 ? -3.117 -18.359 -18.172 1 98 67 ALA B N 1
ATOM 3069 C CA . ALA B 1 67 ? -1.808 -18.109 -17.578 1 98 67 ALA B CA 1
ATOM 3070 C C . ALA B 1 67 ? -1.598 -16.609 -17.328 1 98 67 ALA B C 1
ATOM 3072 O O . ALA B 1 67 ? -1.637 -15.812 -18.266 1 98 67 ALA B O 1
ATOM 3073 N N . LEU B 1 68 ? -1.396 -16.25 -16.109 1 97.94 68 LEU B N 1
ATOM 3074 C CA . LEU B 1 68 ? -1.191 -14.852 -15.758 1 97.94 68 LEU B CA 1
ATOM 3075 C C . LEU B 1 68 ? 0.284 -14.562 -15.5 1 97.94 68 LEU B C 1
ATOM 3077 O O . LEU B 1 68 ? 0.864 -15.094 -14.547 1 97.94 68 LEU B O 1
ATOM 3081 N N . VAL B 1 69 ? 0.816 -13.828 -16.375 1 95.88 69 VAL B N 1
ATOM 3082 C CA . VAL B 1 69 ? 2.188 -13.375 -16.172 1 95.88 69 VAL B CA 1
ATOM 3083 C C . VAL B 1 69 ? 2.191 -12.117 -15.305 1 95.88 69 VAL B C 1
ATOM 3085 O O . VAL B 1 69 ? 1.52 -11.133 -15.625 1 95.88 69 VAL B O 1
ATOM 3088 N N . GLY B 1 70 ? 2.969 -12.156 -14.25 1 95.12 70 GLY B N 1
ATOM 3089 C CA . GLY B 1 70 ? 3.02 -11.039 -13.32 1 95.12 70 GLY B CA 1
ATOM 3090 C C . GLY B 1 70 ? 4.059 -10 -13.688 1 95.12 70 GLY B C 1
ATOM 3091 O O . GLY B 1 70 ? 5.016 -9.773 -12.938 1 95.12 70 GLY B O 1
ATOM 3092 N N . GLY B 1 71 ? 3.814 -9.367 -14.781 1 93.12 71 GLY B N 1
ATOM 3093 C CA . GLY B 1 71 ? 4.754 -8.328 -15.156 1 93.12 71 GLY B CA 1
ATOM 3094 C C . GLY B 1 71 ? 4.863 -7.223 -14.125 1 93.12 71 GLY B C 1
ATOM 3095 O O . GLY B 1 71 ? 5.961 -6.738 -13.836 1 93.12 71 GLY B O 1
ATOM 3096 N N . ALA B 1 72 ? 3.768 -6.781 -13.57 1 93.44 72 ALA B N 1
ATOM 3097 C CA . ALA B 1 72 ? 3.738 -5.738 -12.547 1 93.44 72 ALA B CA 1
ATOM 3098 C C . ALA B 1 72 ? 4.238 -6.266 -11.203 1 93.44 72 ALA B C 1
ATOM 3100 O O . ALA B 1 72 ? 5.121 -5.668 -10.586 1 93.44 72 ALA B O 1
ATOM 3101 N N . THR B 1 73 ? 3.723 -7.406 -10.781 1 92.38 73 THR B N 1
ATOM 3102 C CA . THR B 1 73 ? 4.09 -7.973 -9.484 1 92.38 73 THR B CA 1
ATOM 3103 C C . THR B 1 73 ? 5.547 -8.422 -9.484 1 92.38 73 THR B C 1
ATOM 3105 O O . THR B 1 73 ? 6.191 -8.445 -8.438 1 92.38 73 THR B O 1
ATOM 3108 N N . GLY B 1 74 ? 6.035 -8.742 -10.664 1 89.38 74 GLY B N 1
ATOM 3109 C CA . GLY B 1 74 ? 7.445 -9.078 -10.789 1 89.38 74 GLY B CA 1
ATOM 3110 C C . GLY B 1 74 ? 8.367 -7.934 -10.422 1 89.38 74 GLY B C 1
ATOM 3111 O O . GLY B 1 74 ? 9.516 -8.156 -10.031 1 89.38 74 GLY B O 1
ATOM 3112 N N . MET B 1 75 ? 7.887 -6.758 -10.555 1 88.38 75 MET B N 1
ATOM 3113 C CA . MET B 1 75 ? 8.672 -5.574 -10.211 1 88.38 75 MET B CA 1
ATOM 3114 C C . MET B 1 75 ? 8.656 -5.324 -8.711 1 88.38 75 MET B C 1
ATOM 3116 O O . MET B 1 75 ? 9.469 -4.559 -8.195 1 88.38 75 MET B O 1
ATOM 3120 N N . ILE B 1 76 ? 7.715 -5.789 -7.977 1 87.44 76 ILE B N 1
ATOM 3121 C CA . ILE B 1 76 ? 7.559 -5.637 -6.535 1 87.44 76 ILE B CA 1
ATOM 3122 C C . ILE B 1 76 ? 8.273 -6.773 -5.812 1 87.44 76 ILE B C 1
ATOM 3124 O O . ILE B 1 76 ? 9.055 -6.535 -4.891 1 87.44 76 ILE B O 1
ATOM 3128 N N . GLY B 1 77 ? 8.086 -7.969 -6.223 1 81.19 77 GLY B N 1
ATOM 3129 C CA . GLY B 1 77 ? 8.68 -9.148 -5.613 1 81.19 77 GLY B CA 1
ATOM 3130 C C . GLY B 1 77 ? 7.734 -9.867 -4.664 1 81.19 77 GLY B C 1
ATOM 3131 O O . GLY B 1 77 ? 7.18 -9.25 -3.75 1 81.19 77 GLY B O 1
ATOM 3132 N N . ASP B 1 78 ? 7.566 -11.141 -4.867 1 79.06 78 ASP B N 1
ATOM 3133 C CA . ASP B 1 78 ? 6.766 -12.023 -4.023 1 79.06 78 ASP B CA 1
ATOM 3134 C C . ASP B 1 78 ? 7.527 -12.414 -2.762 1 79.06 78 ASP B C 1
ATOM 3136 O O . ASP B 1 78 ? 8.586 -13.047 -2.84 1 79.06 78 ASP B O 1
ATOM 3140 N N . PRO B 1 79 ? 6.949 -12.086 -1.647 1 74.25 79 PRO B N 1
ATOM 3141 C CA . PRO B 1 79 ? 7.664 -12.438 -0.418 1 74.25 79 PRO B CA 1
ATOM 3142 C C . PRO B 1 79 ? 7.512 -13.906 -0.042 1 74.25 79 PRO B C 1
ATOM 3144 O O . PRO B 1 79 ? 8.203 -14.391 0.857 1 74.25 79 PRO B O 1
ATOM 3147 N N . THR B 1 80 ? 6.762 -14.586 -0.705 1 72.44 80 THR B N 1
ATOM 3148 C CA . THR B 1 80 ? 6.41 -15.945 -0.311 1 72.44 80 THR B CA 1
ATOM 3149 C C . THR B 1 80 ? 7.633 -16.859 -0.35 1 72.44 80 THR B C 1
ATOM 3151 O O . THR B 1 80 ? 8.305 -16.953 -1.379 1 72.44 80 THR B O 1
ATOM 3154 N N . GLY B 1 81 ? 7.875 -17.547 0.765 1 67.19 81 GLY B N 1
ATOM 3155 C CA . GLY B 1 81 ? 8.906 -18.562 0.847 1 67.19 81 GLY B CA 1
ATOM 3156 C C . GLY B 1 81 ? 10.312 -18 0.805 1 67.19 81 GLY B C 1
ATOM 3157 O O . GLY B 1 81 ? 11.281 -18.734 0.585 1 67.19 81 GLY B O 1
ATOM 3158 N N . ARG B 1 82 ? 10.453 -16.672 0.942 1 69.94 82 ARG B N 1
ATOM 3159 C CA . ARG B 1 82 ? 11.773 -16.062 0.828 1 69.94 82 ARG B CA 1
ATOM 3160 C C . ARG B 1 82 ? 12.219 -15.469 2.16 1 69.94 82 ARG B C 1
ATOM 3162 O O . ARG B 1 82 ? 11.398 -14.953 2.92 1 69.94 82 ARG B O 1
ATOM 3169 N N . SER B 1 83 ? 13.477 -15.664 2.287 1 68.31 83 SER B N 1
ATOM 3170 C CA . SER B 1 83 ? 14.039 -15.109 3.514 1 68.31 83 SER B CA 1
ATOM 3171 C C . SER B 1 83 ? 14.562 -13.695 3.291 1 68.31 83 SER B C 1
ATOM 3173 O O . SER B 1 83 ? 14.758 -12.938 4.246 1 68.31 83 SER B O 1
ATOM 3175 N N . GLU B 1 84 ? 14.836 -13.453 2.014 1 68.69 84 GLU B N 1
ATOM 3176 C CA . GLU B 1 84 ? 15.359 -12.125 1.717 1 68.69 84 GLU B CA 1
ATOM 3177 C C . GLU B 1 84 ? 14.516 -11.414 0.661 1 68.69 84 GLU B C 1
ATOM 3179 O O . GLU B 1 84 ? 13.742 -12.062 -0.053 1 68.69 84 GLU B O 1
ATOM 3184 N N . GLU B 1 85 ? 14.695 -10.125 0.654 1 68.5 85 GLU B N 1
ATOM 3185 C CA . GLU B 1 85 ? 14.023 -9.32 -0.359 1 68.5 85 GLU B CA 1
ATOM 3186 C C . GLU B 1 85 ? 14.57 -9.617 -1.753 1 68.5 85 GLU B C 1
ATOM 3188 O O . GLU B 1 85 ? 15.766 -9.867 -1.915 1 68.5 85 GLU B O 1
ATOM 3193 N N . ARG B 1 86 ? 13.68 -9.688 -2.855 1 67.5 86 ARG B N 1
ATOM 3194 C CA . ARG B 1 86 ? 14.086 -9.906 -4.238 1 67.5 86 ARG B CA 1
ATOM 3195 C C . ARG B 1 86 ? 14.742 -8.656 -4.824 1 67.5 86 ARG B C 1
ATOM 3197 O O . ARG B 1 86 ? 14.406 -7.535 -4.434 1 67.5 86 ARG B O 1
ATOM 3204 N N . PRO B 1 87 ? 15.742 -8.938 -5.668 1 70.25 87 PRO B N 1
ATOM 3205 C CA . PRO B 1 87 ? 16.234 -7.777 -6.406 1 70.25 87 PRO B CA 1
ATOM 3206 C C . PRO B 1 87 ? 15.172 -7.137 -7.285 1 70.25 87 PRO B C 1
ATOM 3208 O O . PRO B 1 87 ? 14.297 -7.832 -7.809 1 70.25 87 PRO B O 1
ATOM 3211 N N . TYR B 1 88 ? 15.234 -5.887 -7.34 1 72.38 88 TYR B N 1
ATOM 3212 C CA . TYR B 1 88 ? 14.289 -5.152 -8.172 1 72.38 88 TYR B CA 1
ATOM 3213 C C . TYR B 1 88 ? 14.742 -5.121 -9.625 1 72.38 88 TYR B C 1
ATOM 3215 O O . TYR B 1 88 ? 15.891 -4.77 -9.914 1 72.38 88 TYR B O 1
ATOM 3223 N N . ASN B 1 89 ? 13.844 -5.738 -10.445 1 82.5 89 ASN B N 1
ATOM 3224 C CA . ASN B 1 89 ? 14.125 -5.773 -11.875 1 82.5 89 ASN B CA 1
ATOM 3225 C C . ASN B 1 89 ? 13.562 -4.543 -12.586 1 82.5 89 ASN B C 1
ATOM 3227 O O . ASN B 1 89 ? 12.57 -3.961 -12.141 1 82.5 89 ASN B O 1
ATOM 3231 N N . THR B 1 90 ? 14.25 -4.176 -13.688 1 84.69 90 THR B N 1
ATOM 3232 C CA . THR B 1 90 ? 13.773 -3.041 -14.469 1 84.69 90 THR B CA 1
ATOM 3233 C C . THR B 1 90 ? 12.531 -3.42 -15.273 1 84.69 90 THR B C 1
ATOM 3235 O O . THR B 1 90 ? 12.25 -4.605 -15.461 1 84.69 90 THR B O 1
ATOM 3238 N N . HIS B 1 91 ? 11.891 -2.416 -15.711 1 85.31 91 HIS B N 1
ATOM 3239 C CA . HIS B 1 91 ? 10.711 -2.607 -16.547 1 85.31 91 HIS B CA 1
ATOM 3240 C C . HIS B 1 91 ? 11.062 -3.338 -17.844 1 85.31 91 HIS B C 1
ATOM 3242 O O . HIS B 1 91 ? 10.344 -4.25 -18.25 1 85.31 91 HIS B O 1
ATOM 3248 N N . GLU B 1 92 ? 12.117 -2.99 -18.406 1 89.5 92 GLU B N 1
ATOM 3249 C CA . GLU B 1 92 ? 12.547 -3.566 -19.672 1 89.5 92 GLU B CA 1
ATOM 3250 C C . GLU B 1 92 ? 12.844 -5.055 -19.531 1 89.5 92 GLU B C 1
ATOM 3252 O O . GLU B 1 92 ? 12.445 -5.859 -20.375 1 89.5 92 GLU B O 1
ATOM 3257 N N . MET B 1 93 ? 13.477 -5.395 -18.531 1 90.56 93 MET B N 1
ATOM 3258 C CA . MET B 1 93 ? 13.82 -6.793 -18.281 1 90.56 93 MET B CA 1
ATOM 3259 C C . MET B 1 93 ? 12.57 -7.629 -18.047 1 90.56 93 MET B C 1
ATOM 3261 O O . MET B 1 93 ? 12.438 -8.719 -18.609 1 90.56 93 MET B O 1
ATOM 3265 N N . VAL B 1 94 ? 11.711 -7.086 -17.281 1 88.25 94 VAL B N 1
ATOM 3266 C CA . VAL B 1 94 ? 10.484 -7.809 -16.969 1 88.25 94 VAL B CA 1
ATOM 3267 C C . VAL B 1 94 ? 9.656 -8 -18.234 1 88.25 94 VAL B C 1
ATOM 3269 O O . VAL B 1 94 ? 9.062 -9.062 -18.438 1 88.25 94 VAL B O 1
ATOM 3272 N N . GLU B 1 95 ? 9.664 -7.035 -19.047 1 90.25 95 GLU B N 1
ATOM 3273 C CA . GLU B 1 95 ? 8.938 -7.148 -20.312 1 90.25 95 GLU B CA 1
ATOM 3274 C C . GLU B 1 95 ? 9.523 -8.258 -21.188 1 90.25 95 GLU B C 1
ATOM 3276 O O . GLU B 1 95 ? 8.789 -9.062 -21.75 1 90.25 95 GLU B O 1
ATOM 3281 N N . GLN B 1 96 ? 10.789 -8.297 -21.281 1 92 96 GLN B N 1
ATOM 3282 C CA . GLN B 1 96 ? 11.469 -9.328 -22.047 1 92 96 GLN B CA 1
ATOM 3283 C C . GLN B 1 96 ? 11.164 -10.719 -21.5 1 92 96 GLN B C 1
ATOM 3285 O O . GLN B 1 96 ? 10.883 -11.648 -22.25 1 92 96 GLN B O 1
ATOM 3290 N N . TRP B 1 97 ? 11.242 -10.805 -20.25 1 91.12 97 TRP B N 1
ATOM 3291 C CA . TRP B 1 97 ? 11 -12.086 -19.609 1 91.12 97 TRP B CA 1
ATOM 3292 C C . TRP B 1 97 ? 9.547 -12.516 -19.781 1 91.12 97 TRP B C 1
ATOM 3294 O O . TRP B 1 97 ? 9.266 -13.695 -20.016 1 91.12 97 TRP B O 1
ATOM 3304 N N . THR B 1 98 ? 8.695 -11.547 -19.688 1 90.38 98 THR B N 1
ATOM 3305 C CA . THR B 1 98 ? 7.277 -11.82 -19.891 1 90.38 98 THR B CA 1
ATOM 3306 C C . THR B 1 98 ? 7.039 -12.445 -21.266 1 90.38 98 THR B C 1
ATOM 3308 O O . THR B 1 98 ? 6.316 -13.43 -21.391 1 90.38 98 THR B O 1
ATOM 3311 N N . ASN B 1 99 ? 7.676 -11.93 -22.281 1 91.31 99 ASN B N 1
ATOM 3312 C CA . ASN B 1 99 ? 7.543 -12.445 -23.641 1 91.31 99 ASN B CA 1
ATOM 3313 C C . ASN B 1 99 ? 8.102 -13.859 -23.75 1 91.31 99 ASN B C 1
ATOM 3315 O O . ASN B 1 99 ? 7.512 -14.719 -24.406 1 91.31 99 ASN B O 1
ATOM 3319 N N . SER B 1 100 ? 9.172 -14.086 -23.156 1 92.12 100 SER B N 1
ATOM 3320 C CA . SER B 1 100 ? 9.797 -15.406 -23.172 1 92.12 100 SER B CA 1
ATOM 3321 C C . SER B 1 100 ? 8.914 -16.453 -22.516 1 92.12 100 SER B C 1
ATOM 3323 O O . SER B 1 100 ? 8.742 -17.547 -23.047 1 92.12 100 SER B O 1
ATOM 3325 N N . ILE B 1 101 ? 8.367 -16.078 -21.422 1 91.81 101 ILE B N 1
ATOM 3326 C CA . ILE B 1 101 ? 7.52 -17 -20.656 1 91.81 101 ILE B CA 1
ATOM 3327 C C . ILE B 1 101 ? 6.273 -17.344 -21.469 1 91.81 101 ILE B C 1
ATOM 3329 O O . ILE B 1 101 ? 5.871 -18.5 -21.531 1 91.81 101 ILE B O 1
ATOM 3333 N N . ARG B 1 102 ? 5.754 -16.359 -22.094 1 89.69 102 ARG B N 1
ATOM 3334 C CA . ARG B 1 102 ? 4.598 -16.594 -22.953 1 89.69 102 ARG B CA 1
ATOM 3335 C C . ARG B 1 102 ? 4.906 -17.625 -24.031 1 89.69 102 ARG B C 1
ATOM 3337 O O . ARG B 1 102 ? 4.098 -18.516 -24.297 1 89.69 102 ARG B O 1
ATOM 3344 N N . GLY B 1 103 ? 6.043 -17.453 -24.641 1 89.62 103 GLY B N 1
ATOM 3345 C CA . GLY B 1 103 ? 6.469 -18.406 -25.656 1 89.62 103 GLY B CA 1
ATOM 3346 C C . GLY B 1 103 ? 6.629 -19.812 -25.109 1 89.62 103 GLY B C 1
ATOM 3347 O O . GLY B 1 103 ? 6.219 -20.781 -25.75 1 89.62 103 GLY B O 1
ATOM 3348 N N . GLN B 1 104 ? 7.133 -19.969 -24 1 92.06 104 GLN B N 1
ATOM 3349 C CA . GLN B 1 104 ? 7.359 -21.266 -23.391 1 92.06 104 GLN B CA 1
ATOM 3350 C C . GLN B 1 104 ? 6.039 -21.938 -23.031 1 92.06 104 GLN B C 1
ATOM 3352 O O . GLN B 1 104 ? 5.898 -23.156 -23.188 1 92.06 104 GLN B O 1
ATOM 3357 N N . LEU B 1 105 ? 5.039 -21.188 -22.594 1 93.56 105 LEU B N 1
ATOM 3358 C CA . LEU B 1 105 ? 3.748 -21.703 -22.172 1 93.56 105 LEU B CA 1
ATOM 3359 C C . LEU B 1 105 ? 3.006 -22.344 -23.344 1 93.56 105 LEU B C 1
ATOM 3361 O O . LEU B 1 105 ? 2.17 -23.234 -23.141 1 93.56 105 LEU B O 1
ATOM 3365 N N . SER B 1 106 ? 3.348 -21.938 -24.531 1 90.94 106 SER B N 1
ATOM 3366 C CA . SER B 1 106 ? 2.662 -22.422 -25.734 1 90.94 106 SER B CA 1
ATOM 3367 C C . SER B 1 106 ? 2.959 -23.891 -25.984 1 90.94 106 SER B C 1
ATOM 3369 O O . SER B 1 106 ? 2.229 -24.562 -26.719 1 90.94 106 SER B O 1
ATOM 3371 N N . ARG B 1 107 ? 3.979 -24.406 -25.391 1 89.38 107 ARG B N 1
ATOM 3372 C CA . ARG B 1 107 ? 4.328 -25.812 -25.531 1 89.38 107 ARG B CA 1
ATOM 3373 C C . ARG B 1 107 ? 3.377 -26.703 -24.734 1 89.38 107 ARG B C 1
ATOM 3375 O O . ARG B 1 107 ? 3.242 -27.891 -25.016 1 89.38 107 ARG B O 1
ATOM 3382 N N . PHE B 1 108 ? 2.738 -26.141 -23.766 1 95.06 108 PHE B N 1
ATOM 3383 C CA . PHE B 1 108 ? 1.973 -26.938 -22.812 1 95.06 108 PHE B CA 1
ATOM 3384 C C . PHE B 1 108 ? 0.479 -26.672 -22.984 1 95.06 108 PHE B C 1
ATOM 3386 O O . PHE B 1 108 ? -0.34 -27.562 -22.719 1 95.06 108 PHE B O 1
ATOM 3393 N N . LEU B 1 109 ? 0.124 -25.516 -23.359 1 96.44 109 LEU B N 1
ATOM 3394 C CA . LEU B 1 109 ? -1.275 -25.109 -23.438 1 96.44 109 LEU B CA 1
ATOM 3395 C C . LEU B 1 109 ? -1.71 -24.906 -24.875 1 96.44 109 LEU B C 1
ATOM 3397 O O . LEU B 1 109 ? -0.938 -24.406 -25.703 1 96.44 109 LEU B O 1
ATOM 3401 N N . ASP B 1 110 ? -2.922 -25.25 -25.172 1 96.44 110 ASP B N 1
ATOM 3402 C CA . ASP B 1 110 ? -3.48 -25.078 -26.516 1 96.44 110 ASP B CA 1
ATOM 3403 C C . ASP B 1 110 ? -4.176 -23.719 -26.641 1 96.44 110 ASP B C 1
ATOM 3405 O O . ASP B 1 110 ? -5.301 -23.547 -26.188 1 96.44 110 ASP B O 1
ATOM 3409 N N . PHE B 1 111 ? -3.523 -22.844 -27.375 1 94.75 111 PHE B N 1
ATOM 3410 C CA . PHE B 1 111 ? -4.027 -21.484 -27.516 1 94.75 111 PHE B CA 1
ATOM 3411 C C . PHE B 1 111 ? -4.984 -21.359 -28.688 1 94.75 111 PHE B C 1
ATOM 3413 O O . PHE B 1 111 ? -5.695 -20.375 -28.828 1 94.75 111 PHE B O 1
ATOM 3420 N N . ASP B 1 112 ? -5.082 -22.422 -29.5 1 93.69 112 ASP B N 1
ATOM 3421 C CA . ASP B 1 112 ? -5.883 -22.375 -30.719 1 93.69 112 ASP B CA 1
ATOM 3422 C C . ASP B 1 112 ? -7.09 -23.297 -30.625 1 93.69 112 ASP B C 1
ATOM 3424 O O . ASP B 1 112 ? -7.816 -23.484 -31.609 1 93.69 112 ASP B O 1
ATOM 3428 N N . HIS B 1 113 ? -7.266 -23.859 -29.453 1 93.31 113 HIS B N 1
ATOM 3429 C CA . HIS B 1 113 ? -8.422 -24.719 -29.297 1 93.31 113 HIS B CA 1
ATOM 3430 C C . HIS B 1 113 ? -9.719 -23.984 -29.625 1 93.31 113 HIS B C 1
ATOM 3432 O O . HIS B 1 113 ? -9.891 -22.828 -29.25 1 93.31 113 HIS B O 1
ATOM 3438 N N . PRO B 1 114 ? -10.617 -24.547 -30.328 1 92.06 114 PRO B N 1
ATOM 3439 C CA . PRO B 1 114 ? -11.828 -23.859 -30.781 1 92.06 114 PRO B CA 1
ATOM 3440 C C . PRO B 1 114 ? -12.734 -23.453 -29.609 1 92.06 114 PRO B C 1
ATOM 3442 O O . PRO B 1 114 ? -13.352 -22.375 -29.656 1 92.06 114 PRO B O 1
ATOM 3445 N N . GLU B 1 115 ? -12.836 -24.266 -28.531 1 90.5 115 GLU B N 1
ATOM 3446 C CA . GLU B 1 115 ? -13.805 -24.016 -27.453 1 90.5 115 GLU B CA 1
ATOM 3447 C C . GLU B 1 115 ? -13.109 -23.703 -26.141 1 90.5 115 GLU B C 1
ATOM 3449 O O . GLU B 1 115 ? -13.703 -23.094 -25.25 1 90.5 115 GLU B O 1
ATOM 3454 N N . ARG B 1 116 ? -11.969 -24.141 -25.953 1 93.69 116 ARG B N 1
ATOM 3455 C CA . ARG B 1 116 ? -11.281 -24.016 -24.672 1 93.69 116 ARG B CA 1
ATOM 3456 C C . ARG B 1 116 ? -9.867 -23.469 -24.859 1 93.69 116 ARG B C 1
ATOM 3458 O O . ARG B 1 116 ? -8.906 -24 -24.297 1 93.69 116 ARG B O 1
ATOM 3465 N N . ALA B 1 117 ? -9.75 -22.484 -25.719 1 96.56 117 ALA B N 1
ATOM 3466 C CA . ALA B 1 117 ? -8.453 -21.891 -25.984 1 96.56 117 ALA B CA 1
ATOM 3467 C C . ALA B 1 117 ? -7.852 -21.281 -24.719 1 96.56 117 ALA B C 1
ATOM 3469 O O . ALA B 1 117 ? -8.523 -20.531 -24 1 96.56 117 ALA B O 1
ATOM 3470 N N . ALA B 1 118 ? -6.602 -21.641 -24.453 1 97.75 118 ALA B N 1
ATOM 3471 C CA . ALA B 1 118 ? -5.875 -21.016 -23.359 1 97.75 118 ALA B CA 1
ATOM 3472 C C . ALA B 1 118 ? -5.637 -19.531 -23.641 1 97.75 118 ALA B C 1
ATOM 3474 O O . ALA B 1 118 ? -5.676 -19.094 -24.797 1 97.75 118 ALA B O 1
ATOM 3475 N N . ARG B 1 119 ? -5.516 -18.766 -22.641 1 96.88 119 ARG B N 1
ATOM 3476 C CA . ARG B 1 119 ? -5.203 -17.344 -22.766 1 96.88 119 ARG B CA 1
ATOM 3477 C C . ARG B 1 119 ? -4.062 -16.953 -21.828 1 96.88 119 ARG B C 1
ATOM 3479 O O . ARG B 1 119 ? -3.908 -17.531 -20.75 1 96.88 119 ARG B O 1
ATOM 3486 N N . VAL B 1 120 ? -3.293 -16 -22.312 1 96.5 120 VAL B N 1
ATOM 3487 C CA . VAL B 1 120 ? -2.227 -15.438 -21.484 1 96.5 120 VAL B CA 1
ATOM 3488 C C . VAL B 1 120 ? -2.537 -13.977 -21.172 1 96.5 120 VAL B C 1
ATOM 3490 O O . VAL B 1 120 ? -2.955 -13.219 -22.047 1 96.5 120 VAL B O 1
ATOM 3493 N N . PHE B 1 121 ? -2.449 -13.641 -19.938 1 96.75 121 PHE B N 1
ATOM 3494 C CA . PHE B 1 121 ? -2.615 -12.266 -19.469 1 96.75 121 PHE B CA 1
ATOM 3495 C C . PHE B 1 121 ? -1.335 -11.758 -18.828 1 96.75 121 PHE B C 1
ATOM 3497 O O . PHE B 1 121 ? -0.526 -12.547 -18.328 1 96.75 121 PHE B O 1
ATOM 3504 N N . ASN B 1 122 ? -1.082 -10.539 -18.938 1 96.31 122 ASN B N 1
ATOM 3505 C CA . ASN B 1 122 ? -0.047 -9.812 -18.203 1 96.31 122 ASN B CA 1
ATOM 3506 C C . ASN B 1 122 ? -0.647 -8.75 -17.281 1 96.31 122 ASN B C 1
ATOM 3508 O O . ASN B 1 122 ? -1.27 -7.801 -17.75 1 96.31 122 ASN B O 1
ATOM 3512 N N . ASN B 1 123 ? -0.362 -8.906 -15.969 1 97.19 123 ASN B N 1
ATOM 3513 C CA . ASN B 1 123 ? -1.04 -7.988 -15.062 1 97.19 123 ASN B CA 1
ATOM 3514 C C . ASN B 1 123 ? -0.482 -6.574 -15.172 1 97.19 123 ASN B C 1
ATOM 3516 O O . ASN B 1 123 ? -1.081 -5.621 -14.664 1 97.19 123 ASN B O 1
ATOM 3520 N N . PHE B 1 124 ? 0.598 -6.41 -15.859 1 94.75 124 PHE B N 1
ATOM 3521 C CA . PHE B 1 124 ? 1.087 -5.07 -16.156 1 94.75 124 PHE B CA 1
ATOM 3522 C C . PHE B 1 124 ? 0.072 -4.297 -17 1 94.75 124 PHE B C 1
ATOM 3524 O O . PHE B 1 124 ? -0.014 -3.07 -16.906 1 94.75 124 PHE B O 1
ATOM 3531 N N . ASP B 1 125 ? -0.674 -4.98 -17.781 1 95.25 125 ASP B N 1
ATOM 3532 C CA . ASP B 1 125 ? -1.637 -4.359 -18.688 1 95.25 125 ASP B CA 1
ATOM 3533 C C . ASP B 1 125 ? -2.678 -3.555 -17.906 1 95.25 125 ASP B C 1
ATOM 3535 O O . ASP B 1 125 ? -3.137 -2.51 -18.375 1 95.25 125 ASP B O 1
ATOM 3539 N N . TRP B 1 126 ? -3.076 -4.039 -16.734 1 96.19 126 TRP B N 1
ATOM 3540 C CA . TRP B 1 126 ? -4.082 -3.262 -16.016 1 96.19 126 TRP B CA 1
ATOM 3541 C C . TRP B 1 126 ? -3.439 -2.439 -14.906 1 96.19 126 TRP B C 1
ATOM 3543 O O . TRP B 1 126 ? -3.934 -1.367 -14.555 1 96.19 126 TRP B O 1
ATOM 3553 N N . PHE B 1 127 ? -2.279 -2.789 -14.398 1 96 127 PHE B N 1
ATOM 3554 C CA . PHE B 1 127 ? -1.683 -2.021 -13.312 1 96 127 PHE B CA 1
ATOM 3555 C C . PHE B 1 127 ? -0.999 -0.769 -13.844 1 96 127 PHE B C 1
ATOM 3557 O O . PHE B 1 127 ? -0.86 0.222 -13.125 1 96 127 PHE B O 1
ATOM 3564 N N . ARG B 1 128 ? -0.582 -0.766 -15.07 1 91.88 128 ARG B N 1
ATOM 3565 C CA . ARG B 1 128 ? 0.115 0.379 -15.656 1 91.88 128 ARG B CA 1
ATOM 3566 C C . ARG B 1 128 ? -0.773 1.618 -15.648 1 91.88 128 ARG B C 1
ATOM 3568 O O . ARG B 1 128 ? -0.275 2.746 -15.672 1 91.88 128 ARG B O 1
ATOM 3575 N N . SER B 1 129 ? -2.066 1.417 -15.633 1 93.62 129 SER B N 1
ATOM 3576 C CA . SER B 1 129 ? -2.988 2.545 -15.719 1 93.62 129 SER B CA 1
ATOM 3577 C C . SER B 1 129 ? -3.67 2.812 -14.383 1 93.62 129 SER B C 1
ATOM 3579 O O . SER B 1 129 ? -4.562 3.658 -14.297 1 93.62 129 SER B O 1
ATOM 3581 N N . ILE B 1 130 ? -3.322 2.086 -13.383 1 95.19 130 ILE B N 1
ATOM 3582 C CA . ILE B 1 130 ? -3.979 2.262 -12.094 1 95.19 130 ILE B CA 1
ATOM 3583 C C . ILE B 1 130 ? -3.162 3.213 -11.227 1 95.19 130 ILE B C 1
ATOM 3585 O O . ILE B 1 130 ? -2.002 2.934 -10.906 1 95.19 130 ILE B O 1
ATOM 3589 N N . ASN B 1 131 ? -3.885 4.25 -10.875 1 94.62 131 ASN B N 1
ATOM 3590 C CA . ASN B 1 131 ? -3.301 5.242 -9.984 1 94.62 131 ASN B CA 1
ATOM 3591 C C . ASN B 1 131 ? -3.25 4.742 -8.539 1 94.62 131 ASN B C 1
ATOM 3593 O O . ASN B 1 131 ? -4.109 3.969 -8.117 1 94.62 131 ASN B O 1
ATOM 3597 N N . VAL B 1 132 ? -2.199 5.234 -7.766 1 96.56 132 VAL B N 1
ATOM 3598 C CA . VAL B 1 132 ? -1.984 4.762 -6.402 1 96.56 132 VAL B CA 1
ATOM 3599 C C . VAL B 1 132 ? -3.207 5.086 -5.547 1 96.56 132 VAL B C 1
ATOM 3601 O O . VAL B 1 132 ? -3.641 4.262 -4.738 1 96.56 132 VAL B O 1
ATOM 3604 N N . ILE B 1 133 ? -3.791 6.27 -5.727 1 94.19 133 ILE B N 1
ATOM 3605 C CA . ILE B 1 133 ? -4.922 6.688 -4.91 1 94.19 133 ILE B CA 1
ATOM 3606 C C . ILE B 1 133 ? -6.137 5.816 -5.223 1 94.19 133 ILE B C 1
ATOM 3608 O O . ILE B 1 133 ? -6.836 5.363 -4.309 1 94.19 133 ILE B O 1
ATOM 3612 N N . GLU B 1 134 ? -6.355 5.566 -6.496 1 92.44 134 GLU B N 1
ATOM 3613 C CA . GLU B 1 134 ? -7.461 4.711 -6.914 1 92.44 134 GLU B CA 1
ATOM 3614 C C . GLU B 1 134 ? -7.312 3.301 -6.344 1 92.44 134 GLU B C 1
ATOM 3616 O O . GLU B 1 134 ? -8.281 2.717 -5.855 1 92.44 134 GLU B O 1
ATOM 3621 N N . PHE B 1 135 ? -6.16 2.795 -6.41 1 96.5 135 PHE B N 1
ATOM 3622 C CA . PHE B 1 135 ? -5.891 1.457 -5.898 1 96.5 135 PHE B CA 1
ATOM 3623 C C . PHE B 1 135 ? -6.172 1.384 -4.402 1 96.5 135 PHE B C 1
ATOM 3625 O O . PHE B 1 135 ? -6.797 0.434 -3.93 1 96.5 135 PHE B O 1
ATOM 3632 N N . LEU B 1 136 ? -5.676 2.324 -3.631 1 95.81 136 LEU B N 1
ATOM 3633 C CA . LEU B 1 136 ? -5.84 2.34 -2.182 1 95.81 136 LEU B CA 1
ATOM 3634 C C . LEU B 1 136 ? -7.309 2.494 -1.804 1 95.81 136 LEU B C 1
ATOM 3636 O O . LEU B 1 136 ? -7.789 1.834 -0.88 1 95.81 136 LEU B O 1
ATOM 3640 N N . ARG B 1 137 ? -8.039 3.293 -2.531 1 91.88 137 ARG B N 1
ATOM 3641 C CA . ARG B 1 137 ? -9.438 3.576 -2.223 1 91.88 137 ARG B CA 1
ATOM 3642 C C . ARG B 1 137 ? -10.328 2.395 -2.59 1 91.88 137 ARG B C 1
ATOM 3644 O O . ARG B 1 137 ? -11.359 2.168 -1.955 1 91.88 137 ARG B O 1
ATOM 3651 N N . ASP B 1 138 ? -9.906 1.627 -3.605 1 90.44 138 ASP B N 1
ATOM 3652 C CA . ASP B 1 138 ? -10.758 0.559 -4.117 1 90.44 138 ASP B CA 1
ATOM 3653 C C . ASP B 1 138 ? -10.383 -0.788 -3.502 1 90.44 138 ASP B C 1
ATOM 3655 O O . ASP B 1 138 ? -11.258 -1.585 -3.158 1 90.44 138 ASP B O 1
ATOM 3659 N N . THR B 1 139 ? -9.133 -1.035 -3.395 1 94.38 139 THR B N 1
ATOM 3660 C CA . THR B 1 139 ? -8.641 -2.342 -2.973 1 94.38 139 THR B CA 1
ATOM 3661 C C . THR B 1 139 ? -8.055 -2.271 -1.562 1 94.38 139 THR B C 1
ATOM 3663 O O . THR B 1 139 ? -8.406 -3.08 -0.701 1 94.38 139 THR B O 1
ATOM 3666 N N . GLY B 1 140 ? -7.254 -1.274 -1.297 1 95.06 140 GLY B N 1
ATOM 3667 C CA . GLY B 1 140 ? -6.57 -1.175 -0.018 1 95.06 140 GLY B CA 1
ATOM 3668 C C . GLY B 1 140 ? -7.52 -1.078 1.161 1 95.06 140 GLY B C 1
ATOM 3669 O O . GLY B 1 140 ? -7.227 -1.59 2.244 1 95.06 140 GLY B O 1
ATOM 3670 N N . ILE B 1 141 ? -8.609 -0.433 0.95 1 92.5 141 ILE B N 1
ATOM 3671 C CA . ILE B 1 141 ? -9.562 -0.162 2.023 1 92.5 141 ILE B CA 1
ATOM 3672 C C . ILE B 1 141 ? -10.227 -1.465 2.465 1 92.5 141 ILE B C 1
ATOM 3674 O O . ILE B 1 141 ? -10.766 -1.55 3.572 1 92.5 141 ILE B O 1
ATOM 3678 N N . ARG B 1 142 ? -10.164 -2.492 1.642 1 92.75 142 ARG B N 1
ATOM 3679 C CA . ARG B 1 142 ? -10.891 -3.73 1.894 1 92.75 142 ARG B CA 1
ATOM 3680 C C . ARG B 1 142 ? -10.055 -4.703 2.715 1 92.75 142 ARG B C 1
ATOM 3682 O O . ARG B 1 142 ? -10.555 -5.73 3.176 1 92.75 142 ARG B O 1
ATOM 3689 N N . PHE B 1 143 ? -8.836 -4.461 2.875 1 95.12 143 PHE B N 1
ATOM 3690 C CA . PHE B 1 143 ? -7.934 -5.324 3.629 1 95.12 143 PHE B CA 1
ATOM 3691 C C . PHE B 1 143 ? -7.465 -4.641 4.906 1 95.12 143 PHE B C 1
ATOM 3693 O O . PHE B 1 143 ? -6.926 -3.533 4.859 1 95.12 143 PHE B O 1
ATOM 3700 N N . THR B 1 144 ? -7.633 -5.312 6.004 1 94.5 144 THR B N 1
ATOM 3701 C CA . THR B 1 144 ? -7.094 -4.809 7.262 1 94.5 144 THR B CA 1
ATOM 3702 C C . THR B 1 144 ? -5.668 -5.309 7.477 1 94.5 144 THR B C 1
ATOM 3704 O O . THR B 1 144 ? -5.32 -6.414 7.051 1 94.5 144 THR B O 1
ATOM 3707 N N . VAL B 1 145 ? -4.938 -4.516 8.141 1 94.56 145 VAL B N 1
ATOM 3708 C CA . VAL B 1 145 ? -3.561 -4.887 8.445 1 94.56 145 VAL B CA 1
ATOM 3709 C C . VAL B 1 145 ? -3.545 -6.145 9.312 1 94.56 145 VAL B C 1
ATOM 3711 O O . VAL B 1 145 ? -2.709 -7.031 9.117 1 94.56 145 VAL B O 1
ATOM 3714 N N . ASN B 1 146 ? -4.488 -6.215 10.234 1 94.38 146 ASN B N 1
ATOM 3715 C CA . ASN B 1 146 ? -4.602 -7.402 11.078 1 94.38 146 ASN B CA 1
ATOM 3716 C C . ASN B 1 146 ? -4.77 -8.664 10.242 1 94.38 146 ASN B C 1
ATOM 3718 O O . ASN B 1 146 ? -4.109 -9.68 10.492 1 94.38 146 ASN B O 1
ATOM 3722 N N . TYR B 1 147 ? -5.629 -8.633 9.336 1 94.5 147 TYR B N 1
ATOM 3723 C CA . TYR B 1 147 ? -5.863 -9.75 8.43 1 94.5 147 TYR B CA 1
ATOM 3724 C C . TYR B 1 147 ? -4.586 -10.133 7.699 1 94.5 147 TYR B C 1
ATOM 3726 O O . TYR B 1 147 ? -4.25 -11.32 7.602 1 94.5 147 TYR B O 1
ATOM 3734 N N . MET B 1 148 ? -3.896 -9.188 7.223 1 95.31 148 MET B N 1
ATOM 3735 C CA . MET B 1 148 ? -2.697 -9.422 6.422 1 95.31 148 MET B CA 1
ATOM 3736 C C . MET B 1 148 ? -1.578 -10.008 7.277 1 95.31 148 MET B C 1
ATOM 3738 O O . MET B 1 148 ? -0.882 -10.93 6.852 1 95.31 148 MET B O 1
ATOM 3742 N N . LEU B 1 149 ? -1.45 -9.469 8.484 1 93.75 149 LEU B N 1
ATOM 3743 C CA . LEU B 1 149 ? -0.411 -9.922 9.406 1 93.75 149 LEU B CA 1
ATOM 3744 C C . LEU B 1 149 ? -0.659 -11.367 9.828 1 93.75 149 LEU B C 1
ATOM 3746 O O . LEU B 1 149 ? 0.273 -12.07 10.227 1 93.75 149 LEU B O 1
ATOM 3750 N N . ALA B 1 150 ? -1.862 -11.773 9.758 1 93.38 150 ALA B N 1
ATOM 3751 C CA . ALA B 1 150 ? -2.244 -13.109 10.211 1 93.38 150 ALA B CA 1
ATOM 3752 C C . ALA B 1 150 ? -1.865 -14.164 9.172 1 93.38 150 ALA B C 1
ATOM 3754 O O . ALA B 1 150 ? -1.869 -15.359 9.469 1 93.38 150 ALA B O 1
ATOM 3755 N N . LYS B 1 151 ? -1.584 -13.781 7.977 1 92.38 151 LYS B N 1
ATOM 3756 C CA . LYS B 1 151 ? -1.197 -14.742 6.945 1 92.38 151 LYS B CA 1
ATOM 3757 C C . LYS B 1 151 ? 0.193 -15.312 7.215 1 92.38 151 LYS B C 1
ATOM 3759 O O . LYS B 1 151 ? 1.099 -14.578 7.625 1 92.38 151 LYS B O 1
ATOM 3764 N N . GLU B 1 152 ? 0.375 -16.531 6.91 1 87.56 152 GLU B N 1
ATOM 3765 C CA . GLU B 1 152 ? 1.622 -17.234 7.207 1 87.56 152 GLU B CA 1
ATOM 3766 C C . GLU B 1 152 ? 2.795 -16.609 6.457 1 87.56 152 GLU B C 1
ATOM 3768 O O . GLU B 1 152 ? 3.898 -16.5 6.996 1 87.56 152 GLU B O 1
ATOM 3773 N N . THR B 1 153 ? 2.555 -16.25 5.305 1 83 153 THR B N 1
ATOM 3774 C CA . THR B 1 153 ? 3.596 -15.68 4.461 1 83 153 THR B CA 1
ATOM 3775 C C . THR B 1 153 ? 4.148 -14.391 5.078 1 83 153 THR B C 1
ATOM 3777 O O . THR B 1 153 ? 5.34 -14.102 4.961 1 83 153 THR B O 1
ATOM 3780 N N . VAL B 1 154 ? 3.322 -13.625 5.758 1 88.38 154 VAL B N 1
ATOM 3781 C CA . VAL B 1 154 ? 3.734 -12.367 6.371 1 88.38 154 VAL B CA 1
ATOM 3782 C C . VAL B 1 154 ? 4.316 -12.633 7.758 1 88.38 154 VAL B C 1
ATOM 3784 O O . VAL B 1 154 ? 5.371 -12.094 8.109 1 88.38 154 VAL B O 1
ATOM 3787 N N . GLN B 1 155 ? 3.699 -13.5 8.453 1 88.75 155 GLN B N 1
ATOM 3788 C CA . GLN B 1 155 ? 4.129 -13.828 9.812 1 88.75 155 GLN B CA 1
ATOM 3789 C C . GLN B 1 155 ? 5.566 -14.344 9.828 1 88.75 155 GLN B C 1
ATOM 3791 O O . GLN B 1 155 ? 6.344 -14.008 10.719 1 88.75 155 GLN B O 1
ATOM 3796 N N . SER B 1 156 ? 5.875 -15.109 8.891 1 87.12 156 SER B N 1
ATOM 3797 C CA . SER B 1 156 ? 7.195 -15.727 8.859 1 87.12 156 SER B CA 1
ATOM 3798 C C . SER B 1 156 ? 8.273 -14.719 8.477 1 87.12 156 SER B C 1
ATOM 3800 O O . SER B 1 156 ? 9.43 -14.867 8.859 1 87.12 156 SER B O 1
ATOM 3802 N N . ARG B 1 157 ? 7.898 -13.633 7.859 1 88.44 157 ARG B N 1
ATOM 3803 C CA . ARG B 1 157 ? 8.859 -12.656 7.34 1 88.44 157 ARG B CA 1
ATOM 3804 C C . ARG B 1 157 ? 8.984 -11.461 8.273 1 88.44 157 ARG B C 1
ATOM 3806 O O . ARG B 1 157 ? 10 -10.766 8.266 1 88.44 157 ARG B O 1
ATOM 3813 N N . LEU B 1 158 ? 8.016 -11.258 9.078 1 89.31 158 LEU B N 1
ATOM 3814 C CA . LEU B 1 158 ? 7.93 -10.047 9.898 1 89.31 158 LEU B CA 1
ATOM 3815 C C . LEU B 1 158 ? 9.164 -9.898 10.781 1 89.31 158 LEU B C 1
ATOM 3817 O O . LEU B 1 158 ? 9.781 -8.828 10.82 1 89.31 158 LEU B O 1
ATOM 3821 N N . PRO B 1 159 ? 9.633 -11.016 11.422 1 88.88 159 PRO B N 1
ATOM 3822 C CA . PRO B 1 159 ? 10.82 -10.875 12.258 1 88.88 159 PRO B CA 1
ATOM 3823 C C . PRO B 1 159 ? 12.07 -10.523 11.453 1 88.88 159 PRO B C 1
ATOM 3825 O O . PRO B 1 159 ? 12.992 -9.898 11.977 1 88.88 159 PRO B O 1
ATOM 3828 N N . LEU B 1 160 ? 12.141 -10.93 10.188 1 86.31 160 LEU B N 1
ATOM 3829 C CA . LEU B 1 160 ? 13.289 -10.695 9.328 1 86.31 160 LEU B CA 1
ATOM 3830 C C . LEU B 1 160 ? 13.18 -9.352 8.625 1 86.31 160 LEU B C 1
ATOM 3832 O O . LEU B 1 160 ? 14.164 -8.844 8.086 1 86.31 160 LEU B O 1
ATOM 3836 N N . GLY B 1 161 ? 11.961 -8.828 8.664 1 89.19 161 GLY B N 1
ATOM 3837 C CA . GLY B 1 161 ? 11.711 -7.582 7.961 1 89.19 161 GLY B CA 1
ATOM 3838 C C . GLY B 1 161 ? 10.945 -7.773 6.668 1 89.19 161 GLY B C 1
ATOM 3839 O O . GLY B 1 161 ? 11.297 -8.625 5.848 1 89.19 161 GLY B O 1
ATOM 3840 N N . ILE B 1 162 ? 9.875 -7.148 6.492 1 92.12 162 ILE B N 1
ATOM 3841 C CA . ILE B 1 162 ? 9.062 -7.129 5.277 1 92.12 162 ILE B CA 1
ATOM 3842 C C . ILE B 1 162 ? 8.734 -5.688 4.906 1 92.12 162 ILE B C 1
ATOM 3844 O O . ILE B 1 162 ? 8.312 -4.898 5.762 1 92.12 162 ILE B O 1
ATOM 3848 N N . SER B 1 163 ? 9.008 -5.34 3.713 1 93.94 163 SER B N 1
ATOM 3849 C CA . SER B 1 163 ? 8.727 -3.973 3.283 1 93.94 163 SER B CA 1
ATOM 3850 C C . SER B 1 163 ? 7.242 -3.781 2.994 1 93.94 163 SER B C 1
ATOM 3852 O O . SER B 1 163 ? 6.512 -4.758 2.805 1 93.94 163 SER B O 1
ATOM 3854 N N . PHE B 1 164 ? 6.832 -2.559 3.002 1 95.56 164 PHE B N 1
ATOM 3855 C CA . PHE B 1 164 ? 5.465 -2.219 2.617 1 95.56 164 PHE B CA 1
ATOM 3856 C C . PHE B 1 164 ? 5.164 -2.707 1.205 1 95.56 164 PHE B C 1
ATOM 3858 O O . PHE B 1 164 ? 4.062 -3.189 0.933 1 95.56 164 PHE B O 1
ATOM 3865 N N . SER B 1 165 ? 6.109 -2.619 0.311 1 94.12 165 SER B N 1
ATOM 3866 C CA . SER B 1 165 ? 5.957 -3.1 -1.059 1 94.12 165 SER B CA 1
ATOM 3867 C C . SER B 1 165 ? 5.691 -4.602 -1.091 1 94.12 165 SER B C 1
ATOM 3869 O O . SER B 1 165 ? 4.77 -5.059 -1.771 1 94.12 165 SER B O 1
ATOM 3871 N N . GLU B 1 166 ? 6.434 -5.32 -0.342 1 92.62 166 GLU B N 1
ATOM 3872 C CA . GLU B 1 166 ? 6.266 -6.77 -0.306 1 92.62 166 GLU B CA 1
ATOM 3873 C C . GLU B 1 166 ? 4.902 -7.152 0.265 1 92.62 166 GLU B C 1
ATOM 3875 O O . GLU B 1 166 ? 4.262 -8.094 -0.214 1 92.62 166 GLU B O 1
ATOM 3880 N N . MET B 1 167 ? 4.543 -6.449 1.295 1 94.06 167 MET B N 1
ATOM 3881 C CA . MET B 1 167 ? 3.234 -6.711 1.892 1 94.06 167 MET B CA 1
ATOM 3882 C C . MET B 1 167 ? 2.115 -6.43 0.895 1 94.06 167 MET B C 1
ATOM 3884 O O . MET B 1 167 ? 1.089 -7.113 0.9 1 94.06 167 MET B O 1
ATOM 3888 N N . SER B 1 168 ? 2.322 -5.457 0.052 1 95.94 168 SER B N 1
ATOM 3889 C CA . SER B 1 168 ? 1.31 -5.074 -0.926 1 95.94 168 SER B CA 1
ATOM 3890 C C . SER B 1 168 ? 1.122 -6.16 -1.981 1 95.94 168 SER B C 1
ATOM 3892 O O . SER B 1 168 ? 0.126 -6.16 -2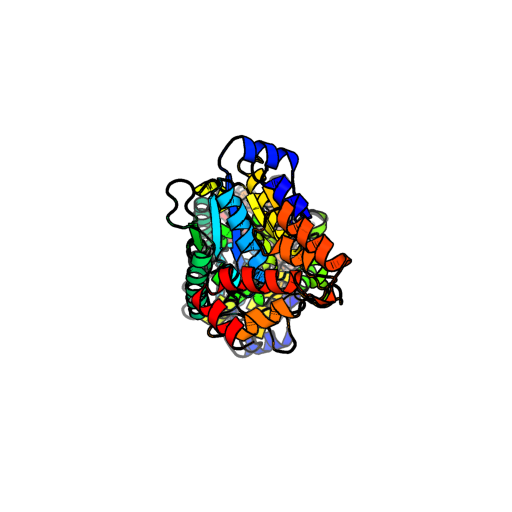.707 1 95.94 168 SER B O 1
ATOM 3894 N N . TYR B 1 169 ? 2.07 -7.059 -2.109 1 94.62 169 TYR B N 1
ATOM 3895 C CA . TYR B 1 169 ? 2.002 -8.133 -3.092 1 94.62 169 TYR B CA 1
ATOM 3896 C C . TYR B 1 169 ? 0.695 -8.906 -2.961 1 94.62 169 TYR B C 1
ATOM 3898 O O . TYR B 1 169 ? 0.074 -9.266 -3.967 1 94.62 169 TYR B O 1
ATOM 3906 N N . MET B 1 170 ? 0.274 -9.164 -1.781 1 95.56 170 MET B N 1
ATOM 3907 C CA . MET B 1 170 ? -0.965 -9.883 -1.508 1 95.56 170 MET B CA 1
ATOM 3908 C C . MET B 1 170 ? -2.158 -9.18 -2.143 1 95.56 170 MET B C 1
ATOM 3910 O O . MET B 1 170 ? -3.012 -9.82 -2.758 1 95.56 170 MET B O 1
ATOM 3914 N N . LEU B 1 171 ? -2.219 -7.855 -1.985 1 96.81 171 LEU B N 1
ATOM 3915 C CA . LEU B 1 171 ? -3.318 -7.07 -2.535 1 96.81 171 LEU B CA 1
ATOM 3916 C C . LEU B 1 171 ? -3.271 -7.062 -4.059 1 96.81 171 LEU B C 1
ATOM 3918 O O . LEU B 1 171 ? -4.312 -7.102 -4.715 1 96.81 171 LEU B O 1
ATOM 3922 N N . LEU B 1 172 ? -2.064 -6.941 -4.582 1 97.31 172 LEU B N 1
ATOM 3923 C CA . LEU B 1 172 ? -1.906 -6.945 -6.035 1 97.31 172 LEU B CA 1
ATOM 3924 C C . LEU B 1 172 ? -2.418 -8.25 -6.633 1 97.31 172 LEU B C 1
ATOM 3926 O O . LEU B 1 172 ? -3.156 -8.242 -7.621 1 97.31 172 LEU B O 1
ATOM 3930 N N . GLN B 1 173 ? -2.037 -9.336 -6.012 1 96.94 173 GLN B N 1
ATOM 3931 C CA . GLN B 1 173 ? -2.5 -10.633 -6.496 1 96.94 173 GLN B CA 1
ATOM 3932 C C . GLN B 1 173 ? -4.008 -10.789 -6.305 1 96.94 173 GLN B C 1
ATOM 3934 O O . GLN B 1 173 ? -4.688 -11.375 -7.145 1 96.94 173 GLN B O 1
ATOM 3939 N N . ALA B 1 174 ? -4.5 -10.297 -5.176 1 97 174 ALA B N 1
ATOM 3940 C CA . ALA B 1 174 ? -5.945 -10.32 -4.961 1 97 174 ALA B CA 1
ATOM 3941 C C . ALA B 1 174 ? -6.676 -9.539 -6.051 1 97 174 ALA B C 1
ATOM 3943 O O . ALA B 1 174 ? -7.711 -9.984 -6.551 1 97 174 ALA B O 1
ATOM 3944 N N . TYR B 1 175 ? -6.141 -8.414 -6.406 1 97.31 175 TYR B N 1
ATOM 3945 C CA . TYR B 1 175 ? -6.707 -7.605 -7.477 1 97.31 175 TYR B CA 1
ATOM 3946 C C . TYR B 1 175 ? -6.723 -8.375 -8.789 1 97.31 175 TYR B C 1
ATOM 3948 O O . TYR B 1 175 ? -7.688 -8.297 -9.555 1 97.31 175 TYR B O 1
ATOM 3956 N N . ASP B 1 176 ? -5.637 -9.086 -9.117 1 97.94 176 ASP B N 1
ATOM 3957 C CA . ASP B 1 176 ? -5.559 -9.898 -10.328 1 97.94 176 ASP B CA 1
ATOM 3958 C C . ASP B 1 176 ? -6.734 -10.875 -10.414 1 97.94 176 ASP B C 1
ATOM 3960 O O . ASP B 1 176 ? -7.375 -10.992 -11.461 1 97.94 176 ASP B O 1
ATOM 3964 N N . PHE B 1 177 ? -6.965 -11.594 -9.297 1 97.94 177 PHE B N 1
ATOM 3965 C CA . PHE B 1 177 ? -8.055 -12.562 -9.281 1 97.94 177 PHE B CA 1
ATOM 3966 C C . PHE B 1 177 ? -9.398 -11.875 -9.508 1 97.94 177 PHE B C 1
ATOM 3968 O O . PHE B 1 177 ? -10.188 -12.312 -10.352 1 97.94 177 PHE B O 1
ATOM 3975 N N . ARG B 1 178 ? -9.641 -10.812 -8.844 1 96.31 178 ARG B N 1
ATOM 3976 C CA . ARG B 1 178 ? -10.891 -10.07 -9.008 1 96.31 178 ARG B CA 1
ATOM 3977 C C . ARG B 1 178 ? -11.055 -9.594 -10.445 1 96.31 178 ARG B C 1
ATOM 3979 O O . ARG B 1 178 ? -12.148 -9.695 -11.016 1 96.31 178 ARG B O 1
ATOM 3986 N N . PHE B 1 179 ? -10 -9 -11 1 96.5 179 PHE B N 1
ATOM 3987 C CA . PHE B 1 179 ? -10.031 -8.5 -12.367 1 96.5 179 PHE B CA 1
ATOM 3988 C C . PHE B 1 179 ? -10.414 -9.617 -13.344 1 96.5 179 PHE B C 1
ATOM 3990 O O . PHE B 1 179 ? -11.328 -9.453 -14.148 1 96.5 179 PHE B O 1
ATOM 3997 N N . LEU B 1 180 ? -9.75 -10.773 -13.242 1 97.81 180 LEU B N 1
ATOM 3998 C CA . LEU B 1 180 ? -10 -11.898 -14.133 1 97.81 180 LEU B CA 1
ATOM 3999 C C . LEU B 1 180 ? -11.398 -12.469 -13.914 1 97.81 180 LEU B C 1
ATOM 4001 O O . LEU B 1 180 ? -12.047 -12.922 -14.859 1 97.81 180 LEU B O 1
ATOM 4005 N N . HIS B 1 181 ? -11.82 -12.445 -12.703 1 97.06 181 HIS B N 1
ATOM 4006 C CA . HIS B 1 181 ? -13.164 -12.922 -12.375 1 97.06 181 HIS B CA 1
ATOM 4007 C C . HIS B 1 181 ? -14.227 -12.016 -13 1 97.06 181 HIS B C 1
ATOM 4009 O O . HIS B 1 181 ? -15.148 -12.508 -13.664 1 97.06 181 HIS B O 1
ATOM 4015 N N . GLU B 1 182 ? -14.102 -10.766 -12.844 1 95.06 182 GLU B N 1
ATOM 4016 C CA . GLU B 1 182 ? -15.117 -9.805 -13.273 1 95.06 182 GLU B CA 1
ATOM 4017 C C . GLU B 1 182 ? -15.094 -9.617 -14.781 1 95.06 182 GLU B C 1
ATOM 4019 O O . GLU B 1 182 ? -16.156 -9.547 -15.422 1 95.06 182 GLU B O 1
ATOM 4024 N N . ARG B 1 183 ? -13.953 -9.578 -15.352 1 96.12 183 ARG B N 1
ATOM 4025 C CA . ARG B 1 183 ? -13.836 -9.195 -16.75 1 96.12 183 ARG B CA 1
ATOM 4026 C C . ARG B 1 183 ? -13.844 -10.414 -17.656 1 96.12 183 ARG B C 1
ATOM 4028 O O . ARG B 1 183 ? -14.234 -10.32 -18.828 1 96.12 183 ARG B O 1
ATOM 4035 N N . HIS B 1 184 ? -13.406 -11.57 -17.109 1 96.62 184 HIS B N 1
ATOM 4036 C CA . HIS B 1 184 ? -13.234 -12.711 -18 1 96.62 184 HIS B CA 1
ATOM 4037 C C . HIS B 1 184 ? -13.945 -13.945 -17.453 1 96.62 184 HIS B C 1
ATOM 4039 O O . HIS B 1 184 ? -13.836 -15.031 -18.016 1 96.62 184 HIS B O 1
ATOM 4045 N N . GLY B 1 185 ? -14.586 -13.812 -16.281 1 95.69 185 GLY B N 1
ATOM 4046 C CA . GLY B 1 185 ? -15.383 -14.898 -15.742 1 95.69 185 GLY B CA 1
ATOM 4047 C C . GLY B 1 185 ? -14.547 -16 -15.117 1 95.69 185 GLY B C 1
ATOM 4048 O O . GLY B 1 185 ? -15 -17.141 -14.984 1 95.69 185 GLY B O 1
ATOM 4049 N N . CYS B 1 186 ? -13.289 -15.703 -14.758 1 97.62 186 CYS B N 1
ATOM 4050 C CA . CYS B 1 186 ? -12.43 -16.672 -14.102 1 97.62 186 CYS B CA 1
ATOM 4051 C C . CYS B 1 186 ? -12.93 -16.984 -12.695 1 97.62 186 CYS B C 1
ATOM 4053 O O . CYS B 1 186 ? -13.156 -16.078 -11.898 1 97.62 186 CYS B O 1
ATOM 4055 N N . SER B 1 187 ? -13.086 -18.266 -12.391 1 97.19 187 SER B N 1
ATOM 4056 C CA . SER B 1 187 ? -13.711 -18.578 -11.109 1 97.19 187 SER B CA 1
ATOM 4057 C C . SER B 1 187 ? -12.852 -19.547 -10.297 1 97.19 187 SER B C 1
ATOM 4059 O O . SER B 1 187 ? -13.281 -20.031 -9.25 1 97.19 187 SER B O 1
ATOM 4061 N N . LEU B 1 188 ? -11.633 -19.859 -10.727 1 98.5 188 LEU B N 1
ATOM 4062 C CA . LEU B 1 188 ? -10.742 -20.734 -9.984 1 98.5 188 LEU B CA 1
ATOM 4063 C C . LEU B 1 188 ? -9.289 -20.281 -10.117 1 98.5 188 LEU B C 1
ATOM 4065 O O . LEU B 1 188 ? -8.805 -20.062 -11.227 1 98.5 188 LEU B O 1
ATOM 4069 N N . GLN B 1 189 ? -8.68 -20.062 -8.977 1 98.69 189 GLN B N 1
ATOM 4070 C CA . GLN B 1 189 ? -7.234 -19.859 -8.953 1 98.69 189 GLN B CA 1
ATOM 4071 C C . GLN B 1 189 ? -6.508 -21.078 -8.398 1 98.69 189 GLN B C 1
ATOM 4073 O O . GLN B 1 189 ? -6.898 -21.625 -7.367 1 98.69 189 GLN B O 1
ATOM 4078 N N . ILE B 1 190 ? -5.457 -21.484 -9.109 1 98.62 190 ILE B N 1
ATOM 4079 C CA . ILE B 1 190 ? -4.652 -22.594 -8.617 1 98.62 190 ILE B CA 1
ATOM 4080 C C . ILE B 1 190 ? -3.215 -22.125 -8.391 1 98.62 190 ILE B C 1
ATOM 4082 O O . ILE B 1 190 ? -2.785 -21.125 -8.953 1 98.62 190 ILE B O 1
ATOM 4086 N N . GLY B 1 191 ? -2.514 -22.812 -7.555 1 97 191 GLY B N 1
ATOM 4087 C CA . GLY B 1 191 ? -1.128 -22.484 -7.254 1 97 191 GLY B CA 1
ATOM 4088 C C . GLY B 1 191 ? -0.507 -23.438 -6.242 1 97 191 GLY B C 1
ATOM 4089 O O . GLY B 1 191 ? -1.112 -24.438 -5.875 1 97 191 GLY B O 1
ATOM 4090 N N . GLY B 1 192 ? 0.737 -23.172 -5.93 1 95.25 192 GLY B N 1
ATOM 4091 C CA . GLY B 1 192 ? 1.394 -23.938 -4.879 1 95.25 192 GLY B CA 1
ATOM 4092 C C . GLY B 1 192 ? 0.801 -23.688 -3.504 1 95.25 192 GLY B C 1
ATOM 4093 O O . GLY B 1 192 ? 0.181 -22.656 -3.266 1 95.25 192 GLY B O 1
ATOM 4094 N N . SER B 1 193 ? 1.068 -24.625 -2.654 1 94.56 193 SER B N 1
ATOM 4095 C CA . SER B 1 193 ? 0.486 -24.531 -1.319 1 94.56 193 SER B CA 1
ATOM 4096 C C . SER B 1 193 ? 0.983 -23.297 -0.576 1 94.56 193 SER B C 1
ATOM 4098 O O . SER B 1 193 ? 0.296 -22.781 0.307 1 94.56 193 SER B O 1
ATOM 4100 N N . ASP B 1 194 ? 2.152 -22.844 -0.917 1 91.44 194 ASP B N 1
ATOM 4101 C CA . ASP B 1 194 ? 2.709 -21.641 -0.295 1 91.44 194 ASP B CA 1
ATOM 4102 C C . ASP B 1 194 ? 1.944 -20.391 -0.725 1 91.44 194 ASP B C 1
ATOM 4104 O O . ASP B 1 194 ? 2.078 -19.344 -0.109 1 91.44 194 ASP B O 1
ATOM 4108 N N . GLN B 1 195 ? 1.096 -20.5 -1.693 1 94.56 195 GLN B N 1
ATOM 4109 C CA . GLN B 1 195 ? 0.347 -19.359 -2.209 1 94.56 195 GLN B CA 1
ATOM 4110 C C . GLN B 1 195 ? -1.053 -19.297 -1.605 1 94.56 195 GLN B C 1
ATOM 4112 O O . GLN B 1 195 ? -1.874 -18.484 -2.008 1 94.56 195 GLN B O 1
ATOM 4117 N N . TRP B 1 196 ? -1.35 -20.156 -0.656 1 95.31 196 TRP B N 1
ATOM 4118 C CA . TRP B 1 196 ? -2.688 -20.266 -0.086 1 95.31 196 TRP B CA 1
ATOM 4119 C C . TRP B 1 196 ? -3.164 -18.922 0.446 1 95.31 196 TRP B C 1
ATOM 4121 O O . TRP B 1 196 ? -4.301 -18.516 0.191 1 95.31 196 TRP B O 1
ATOM 4131 N N . GLY B 1 197 ? -2.303 -18.219 1.158 1 93.88 197 GLY B N 1
ATOM 4132 C CA . GLY B 1 197 ? -2.65 -16.922 1.697 1 93.88 197 GLY B CA 1
ATOM 4133 C C . GLY B 1 197 ? -3.051 -15.914 0.629 1 93.88 197 GLY B C 1
ATOM 4134 O O . GLY B 1 197 ? -4.039 -15.195 0.784 1 93.88 197 GLY B O 1
ATOM 4135 N N . ASN B 1 198 ? -2.369 -15.852 -0.454 1 95.12 198 ASN B N 1
ATOM 4136 C CA . ASN B 1 198 ? -2.666 -14.938 -1.556 1 95.12 198 ASN B CA 1
ATOM 4137 C C . ASN B 1 198 ? -3.957 -15.328 -2.27 1 95.12 198 ASN B C 1
ATOM 4139 O O . ASN B 1 198 ? -4.754 -14.461 -2.635 1 95.12 198 ASN B O 1
ATOM 4143 N N . ILE B 1 199 ? -4.133 -16.625 -2.449 1 96.75 199 ILE B N 1
ATOM 4144 C CA . ILE B 1 199 ? -5.316 -17.125 -3.135 1 96.75 199 ILE B CA 1
ATOM 4145 C C . ILE B 1 199 ? -6.566 -16.781 -2.33 1 96.75 199 ILE B C 1
ATOM 4147 O O . ILE B 1 199 ? -7.543 -16.266 -2.879 1 96.75 199 ILE B O 1
ATOM 4151 N N . THR B 1 200 ? -6.516 -17 -1.058 1 95.69 200 THR B N 1
ATOM 4152 C CA . THR B 1 200 ? -7.68 -16.719 -0.222 1 95.69 200 THR B CA 1
ATOM 4153 C C . THR B 1 200 ? -7.93 -15.227 -0.117 1 95.69 200 THR B C 1
ATOM 4155 O O . THR B 1 200 ? -9.078 -14.789 -0.003 1 95.69 200 THR B O 1
ATOM 4158 N N . ALA B 1 201 ? -6.898 -14.422 -0.133 1 95.06 201 ALA B N 1
ATOM 4159 C CA . ALA B 1 201 ? -7.074 -12.977 -0.172 1 95.06 201 ALA B CA 1
ATOM 4160 C C . ALA B 1 201 ? -7.852 -12.547 -1.415 1 95.06 201 ALA B C 1
ATOM 4162 O O . ALA B 1 201 ? -8.703 -11.664 -1.347 1 95.06 201 ALA B O 1
ATOM 4163 N N . GLY B 1 202 ? -7.504 -13.18 -2.553 1 96.31 202 GLY B N 1
ATOM 4164 C CA . GLY B 1 202 ? -8.258 -12.922 -3.77 1 96.31 202 GLY B CA 1
ATOM 4165 C C . GLY B 1 202 ? -9.727 -13.258 -3.643 1 96.31 202 GLY B C 1
ATOM 4166 O O . GLY B 1 202 ? -10.586 -12.5 -4.094 1 96.31 202 GLY B O 1
ATOM 4167 N N . LEU B 1 203 ? -10.016 -14.367 -3.021 1 96.06 203 LEU B N 1
ATOM 4168 C CA . LEU B 1 203 ? -11.391 -14.805 -2.828 1 96.06 203 LEU B CA 1
ATOM 4169 C C . LEU B 1 203 ? -12.133 -13.859 -1.894 1 96.06 203 LEU B C 1
ATOM 4171 O O . LEU B 1 203 ? -13.328 -13.594 -2.088 1 96.06 203 LEU B O 1
ATOM 4175 N N . GLU B 1 204 ? -11.43 -13.391 -0.893 1 92 204 GLU B N 1
ATOM 4176 C CA . GLU B 1 204 ? -12.016 -12.406 0.01 1 92 204 GLU B CA 1
ATOM 4177 C C . GLU B 1 204 ? -12.414 -11.141 -0.742 1 92 204 GLU B C 1
ATOM 4179 O O . GLU B 1 204 ? -13.492 -10.594 -0.504 1 92 204 GLU B O 1
ATOM 4184 N N . LEU B 1 205 ? -11.586 -10.656 -1.582 1 93.25 205 LEU B N 1
ATOM 4185 C CA . LEU B 1 205 ? -11.852 -9.453 -2.354 1 93.25 205 LEU B CA 1
ATOM 4186 C C . LEU B 1 205 ? -13.031 -9.656 -3.303 1 93.25 205 LEU B C 1
ATOM 4188 O O . LEU B 1 205 ? -13.844 -8.75 -3.494 1 93.25 205 LEU B O 1
ATOM 4192 N N . ILE B 1 206 ? -13.164 -10.836 -3.918 1 94.31 206 ILE B N 1
ATOM 4193 C CA . ILE B 1 206 ? -14.242 -11.164 -4.844 1 94.31 206 ILE B CA 1
ATOM 4194 C C . ILE B 1 206 ? -15.562 -11.266 -4.082 1 94.31 206 ILE B C 1
ATOM 4196 O O . ILE B 1 206 ? -16.594 -10.773 -4.551 1 94.31 206 ILE B O 1
ATOM 4200 N N . SER B 1 207 ? -15.594 -12.008 -2.973 1 87.06 207 SER B N 1
ATOM 4201 C CA . SER B 1 207 ? -16.812 -12.227 -2.195 1 87.06 207 SER B CA 1
ATOM 4202 C C . SER B 1 207 ? -17.406 -10.906 -1.719 1 87.06 207 SER B C 1
ATOM 4204 O O . SER B 1 207 ? -18.625 -10.75 -1.658 1 87.06 207 SER B O 1
ATOM 4206 N N . ARG B 1 208 ? -16.703 -9.984 -1.284 1 70.44 208 ARG B N 1
ATOM 4207 C CA . ARG B 1 208 ? -17.156 -8.695 -0.765 1 70.44 208 ARG B CA 1
ATOM 4208 C C . ARG B 1 208 ? -17.844 -7.879 -1.854 1 70.44 208 ARG B C 1
ATOM 4210 O O . ARG B 1 208 ? -18.688 -7.027 -1.562 1 70.44 208 ARG B O 1
ATOM 4217 N N . LYS B 1 209 ? -17.516 -8.188 -2.996 1 65 209 LYS B N 1
ATOM 4218 C CA . LYS B 1 209 ? -18.078 -7.375 -4.074 1 65 209 LYS B CA 1
ATOM 4219 C C . LYS B 1 209 ? -19.219 -8.094 -4.773 1 65 209 LYS B C 1
ATOM 4221 O O . LYS B 1 209 ? -20.234 -7.469 -5.125 1 65 209 LYS B O 1
ATOM 4226 N N . ASP B 1 210 ? -18.844 -9.391 -5.262 1 61.78 210 ASP B N 1
ATOM 4227 C CA . ASP B 1 210 ? -19.766 -10.125 -6.129 1 61.78 210 ASP B CA 1
ATOM 4228 C C . ASP B 1 210 ? -20.062 -11.508 -5.562 1 61.78 210 ASP B C 1
ATOM 4230 O O . ASP B 1 210 ? -19.281 -12.047 -4.773 1 61.78 210 ASP B O 1
ATOM 4234 N N . GLY B 1 211 ? -21.172 -11.781 -4.957 1 58.72 211 GLY B N 1
ATOM 4235 C CA . GLY B 1 211 ? -21.656 -13.07 -4.508 1 58.72 211 GLY B CA 1
ATOM 4236 C C . GLY B 1 211 ? -20.688 -14.203 -4.773 1 58.72 211 GLY B C 1
ATOM 4237 O O . GLY B 1 211 ? -19.828 -14.102 -5.652 1 58.72 211 GLY B O 1
ATOM 4238 N N . GLY B 1 212 ? -19.984 -15.078 -3.967 1 62.66 212 GLY B N 1
ATOM 4239 C CA . GLY B 1 212 ? -19.188 -16.203 -3.521 1 62.66 212 GLY B CA 1
ATOM 4240 C C . GLY B 1 212 ? -19.109 -17.328 -4.539 1 62.66 212 GLY B C 1
ATOM 4241 O O . GLY B 1 212 ? -19.141 -18.516 -4.176 1 62.66 212 GLY B O 1
ATOM 4242 N N . ASP B 1 213 ? -18.703 -17.047 -5.965 1 84.5 213 ASP B N 1
ATOM 4243 C CA . ASP B 1 213 ? -18.672 -18.234 -6.809 1 84.5 213 ASP B CA 1
ATOM 4244 C C . ASP B 1 213 ? -17.25 -18.5 -7.32 1 84.5 213 ASP B C 1
ATOM 4246 O O . ASP B 1 213 ? -17.078 -19.016 -8.43 1 84.5 213 ASP B O 1
ATOM 4250 N N . ALA B 1 214 ? -16.266 -18.094 -6.598 1 95.62 214 ALA B N 1
ATOM 4251 C CA . ALA B 1 214 ? -14.875 -18.359 -6.984 1 95.62 214 ALA B CA 1
ATOM 4252 C C . ALA B 1 214 ? -14.219 -19.328 -6.004 1 95.62 214 ALA B C 1
ATOM 4254 O O . ALA B 1 214 ? -14.656 -19.453 -4.859 1 95.62 214 ALA B O 1
ATOM 4255 N N . PHE B 1 215 ? -13.203 -20.062 -6.473 1 97.69 215 PHE B N 1
ATOM 4256 C CA . PHE B 1 215 ? -12.578 -21.141 -5.707 1 97.69 215 PHE B CA 1
ATOM 4257 C C . PHE B 1 215 ? -11.062 -21.047 -5.773 1 97.69 215 PHE B C 1
ATOM 4259 O O . PHE B 1 215 ? -10.516 -20.391 -6.664 1 97.69 215 PHE B O 1
ATOM 4266 N N . GLY B 1 216 ? -10.445 -21.609 -4.781 1 98.06 216 GLY B N 1
ATOM 4267 C CA . GLY B 1 216 ? -9.008 -21.797 -4.75 1 98.06 216 GLY B CA 1
ATOM 4268 C C . GLY B 1 216 ? -8.586 -23.25 -4.582 1 98.06 216 GLY B C 1
ATOM 4269 O O . GLY B 1 216 ? -9.242 -24 -3.863 1 98.06 216 GLY B O 1
ATOM 4270 N N . LEU B 1 217 ? -7.562 -23.625 -5.246 1 98.5 217 LEU B N 1
ATOM 4271 C CA . LEU B 1 217 ? -6.992 -24.969 -5.156 1 98.5 217 LEU B CA 1
ATOM 4272 C C . LEU B 1 217 ? -5.469 -24.922 -5.18 1 98.5 217 LEU B C 1
ATOM 4274 O O . LEU B 1 217 ? -4.879 -24.266 -6.047 1 98.5 217 LEU B O 1
ATOM 4278 N N . THR B 1 218 ? -4.855 -25.562 -4.199 1 98 218 THR B N 1
ATOM 4279 C CA . THR B 1 218 ? -3.395 -25.547 -4.188 1 98 218 THR B CA 1
ATOM 4280 C C . THR B 1 218 ? -2.836 -26.953 -4.395 1 98 218 THR B C 1
ATOM 4282 O O . THR B 1 218 ? -3.516 -27.938 -4.117 1 98 218 THR B O 1
ATOM 4285 N N . MET B 1 219 ? -1.662 -26.984 -4.949 1 97.5 219 MET B N 1
ATOM 4286 C CA . MET B 1 219 ? -0.866 -28.203 -5.109 1 97.5 219 MET B CA 1
ATOM 4287 C C . MET B 1 219 ? 0.26 -28.25 -4.082 1 97.5 219 MET B C 1
ATOM 4289 O O . MET B 1 219 ? 0.651 -27.219 -3.529 1 97.5 219 MET B O 1
ATOM 4293 N N . PRO B 1 220 ? 0.708 -29.422 -3.84 1 94.88 220 PRO B N 1
ATOM 4294 C CA . PRO B 1 220 ? 1.788 -29.531 -2.855 1 94.88 220 PRO B CA 1
ATOM 4295 C C . PRO B 1 220 ? 3.104 -28.938 -3.361 1 94.88 220 PRO B C 1
ATOM 4297 O O . PRO B 1 220 ? 3.359 -28.938 -4.57 1 94.88 220 PRO B O 1
ATOM 4300 N N . LEU B 1 221 ? 3.822 -28.469 -2.453 1 91.31 221 LEU B N 1
ATOM 4301 C CA . LEU B 1 221 ? 5.203 -28.125 -2.781 1 91.31 221 LEU B CA 1
ATOM 4302 C C . LEU B 1 221 ? 6.051 -29.375 -2.953 1 91.31 221 LEU B C 1
ATOM 4304 O O . LEU B 1 221 ? 5.898 -30.344 -2.201 1 91.31 221 LEU B O 1
ATOM 4308 N N . ILE B 1 222 ? 6.809 -29.391 -3.906 1 91 222 ILE B N 1
ATOM 4309 C CA . ILE B 1 222 ? 7.543 -30.609 -4.227 1 91 222 ILE B CA 1
ATOM 4310 C C . ILE B 1 222 ? 8.852 -30.641 -3.441 1 91 222 ILE B C 1
ATOM 4312 O O . ILE B 1 222 ? 9.695 -29.75 -3.584 1 91 222 ILE B O 1
ATOM 4316 N N . MET B 1 223 ? 8.922 -31.547 -2.602 1 87.94 223 MET B N 1
ATOM 4317 C CA . MET B 1 223 ? 10.156 -31.859 -1.896 1 87.94 223 MET B CA 1
ATOM 4318 C C . MET B 1 223 ? 10.648 -33.25 -2.27 1 87.94 223 MET B C 1
ATOM 4320 O O . MET B 1 223 ? 9.844 -34.156 -2.463 1 87.94 223 MET B O 1
ATOM 4324 N N . LYS B 1 224 ? 12.031 -33.406 -2.293 1 89.31 224 LYS B N 1
ATOM 4325 C CA . LYS B 1 224 ? 12.57 -34.719 -2.514 1 89.31 224 LYS B CA 1
ATOM 4326 C C . LYS B 1 224 ? 12.617 -35.531 -1.212 1 89.31 224 LYS B C 1
ATOM 4328 O O . LYS B 1 224 ? 12.57 -34.938 -0.123 1 89.31 224 LYS B O 1
ATOM 4333 N N . SER B 1 225 ? 12.648 -36.75 -1.445 1 87.94 225 SER B N 1
ATOM 4334 C CA . SER B 1 225 ? 12.648 -37.625 -0.282 1 87.94 225 SER B CA 1
ATOM 4335 C C . SER B 1 225 ? 13.898 -37.406 0.563 1 87.94 225 SER B C 1
ATOM 4337 O O . SER B 1 225 ? 13.906 -37.719 1.757 1 87.94 225 SER B O 1
ATOM 4339 N N . ASP B 1 226 ? 14.914 -36.938 -0.004 1 85.75 226 ASP B N 1
ATOM 4340 C CA . ASP B 1 226 ? 16.156 -36.719 0.74 1 85.75 226 ASP B CA 1
ATOM 4341 C C . ASP B 1 226 ? 16.125 -35.375 1.466 1 85.75 226 ASP B C 1
ATOM 4343 O O . ASP B 1 226 ? 17.109 -35 2.111 1 85.75 226 ASP B O 1
ATOM 4347 N N . GLY B 1 227 ? 15.039 -34.656 1.36 1 82.31 227 GLY B N 1
ATOM 4348 C CA . GLY B 1 227 ? 14.867 -33.438 2.113 1 82.31 227 GLY B CA 1
ATOM 4349 C C . GLY B 1 227 ? 15.227 -32.188 1.316 1 82.31 227 GLY B C 1
ATOM 4350 O O . GLY B 1 227 ? 14.961 -31.062 1.753 1 82.31 227 GLY B O 1
ATOM 4351 N N . THR B 1 228 ? 15.773 -32.438 0.195 1 80.62 228 THR B N 1
ATOM 4352 C CA . THR B 1 228 ? 16.188 -31.281 -0.593 1 80.62 228 THR B CA 1
ATOM 4353 C C . THR B 1 228 ? 15.023 -30.781 -1.455 1 80.62 228 THR B C 1
ATOM 4355 O O . THR B 1 228 ? 14.055 -31.5 -1.685 1 80.62 228 THR B O 1
ATOM 4358 N N . LYS B 1 229 ? 15.172 -29.5 -1.844 1 77.62 229 LYS B N 1
ATOM 4359 C CA . LYS B 1 229 ? 14.133 -28.875 -2.658 1 77.62 229 LYS B CA 1
ATOM 4360 C C . LYS B 1 229 ? 14.172 -29.391 -4.094 1 77.62 229 LYS B C 1
ATOM 4362 O O . LYS B 1 229 ? 15.25 -29.594 -4.656 1 77.62 229 LYS B O 1
ATOM 4367 N N . PHE B 1 230 ? 13.039 -29.625 -4.629 1 85.44 230 PHE B N 1
ATOM 4368 C CA . PHE B 1 230 ? 12.875 -30.047 -6.016 1 85.44 230 PHE B CA 1
ATOM 4369 C C . PHE B 1 230 ? 13.281 -28.922 -6.973 1 85.44 230 PHE B C 1
ATOM 4371 O O . PHE B 1 230 ? 12.914 -27.766 -6.77 1 85.44 230 PHE B O 1
ATOM 4378 N N . GLY B 1 231 ? 14.016 -29.188 -7.902 1 73.75 231 GLY B N 1
ATOM 4379 C CA . GLY B 1 231 ? 14.328 -28.266 -8.977 1 73.75 231 GLY B CA 1
ATOM 4380 C C . GLY B 1 231 ? 15.648 -27.547 -8.766 1 73.75 231 GLY B C 1
ATOM 4381 O O . GLY B 1 231 ? 16.125 -26.859 -9.672 1 73.75 231 GLY B O 1
ATOM 4382 N N . LYS B 1 232 ? 16.203 -27.562 -7.551 1 71.81 232 LYS B N 1
ATOM 4383 C CA . LYS B 1 232 ? 17.5 -26.922 -7.293 1 71.81 232 LYS B CA 1
ATOM 4384 C C . LYS B 1 232 ? 18.609 -27.953 -7.184 1 71.81 232 LYS B C 1
ATOM 4386 O O . LYS B 1 232 ? 18.453 -28.984 -6.523 1 71.81 232 LYS B O 1
ATOM 4391 N N . THR B 1 233 ? 19.469 -27.844 -8.156 1 69.62 233 THR B N 1
ATOM 4392 C CA . THR B 1 233 ? 20.656 -28.672 -8.094 1 69.62 233 THR B CA 1
ATOM 4393 C C . THR B 1 233 ? 21.875 -27.859 -7.66 1 69.62 233 THR B C 1
ATOM 4395 O O . THR B 1 233 ? 21.766 -26.656 -7.438 1 69.62 233 THR B O 1
ATOM 4398 N N . ALA B 1 234 ? 22.969 -28.578 -7.406 1 64.5 234 ALA B N 1
ATOM 4399 C CA . ALA B 1 234 ? 24.203 -27.875 -7.094 1 64.5 234 ALA B CA 1
ATOM 4400 C C . ALA B 1 234 ? 24.531 -26.828 -8.148 1 64.5 234 ALA B C 1
ATOM 4402 O O . ALA B 1 234 ? 25.125 -25.781 -7.844 1 64.5 234 ALA B O 1
ATOM 4403 N N . GLY B 1 235 ? 24.078 -27.094 -9.281 1 71.31 235 GLY B N 1
ATOM 4404 C CA . GLY B 1 235 ? 24.391 -26.203 -10.383 1 71.31 235 GLY B CA 1
ATOM 4405 C C . GLY B 1 235 ? 23.328 -25.141 -10.602 1 71.31 235 GLY B C 1
ATOM 4406 O O . GLY B 1 235 ? 23.422 -24.328 -11.531 1 71.31 235 GLY B O 1
ATOM 4407 N N . GLY B 1 236 ? 22.406 -25.188 -9.828 1 81.62 236 GLY B N 1
ATOM 4408 C CA . GLY B 1 236 ? 21.375 -24.172 -9.984 1 81.62 236 GLY B CA 1
ATOM 4409 C C . GLY B 1 236 ? 20.031 -24.734 -10.43 1 81.62 236 GLY B C 1
ATOM 4410 O O . GLY B 1 236 ? 19.766 -25.922 -10.258 1 81.62 236 GLY B O 1
ATOM 4411 N N . ALA B 1 237 ? 19.188 -23.906 -10.992 1 87.44 237 ALA B N 1
ATOM 4412 C CA . ALA B 1 237 ? 17.844 -24.281 -11.406 1 87.44 237 ALA B CA 1
ATOM 4413 C C . ALA B 1 237 ? 17.891 -25.094 -12.703 1 87.44 237 ALA B C 1
ATOM 4415 O O . ALA B 1 237 ? 18.766 -24.891 -13.539 1 87.44 237 ALA B O 1
ATOM 4416 N N . ILE B 1 238 ? 17 -26.078 -12.875 1 93.81 238 ILE B N 1
ATOM 4417 C CA . ILE B 1 238 ? 16.781 -26.781 -14.125 1 93.81 238 ILE B CA 1
ATOM 4418 C C . ILE B 1 238 ? 15.75 -26.062 -14.977 1 93.81 238 ILE B C 1
ATOM 4420 O O . ILE B 1 238 ? 14.555 -26.156 -14.727 1 93.81 238 ILE B O 1
ATOM 4424 N N . TRP B 1 239 ? 16.234 -25.406 -15.977 1 94.25 239 TRP B N 1
ATOM 4425 C CA . TRP B 1 239 ? 15.406 -24.516 -16.781 1 94.25 239 TRP B CA 1
ATOM 4426 C C . TRP B 1 239 ? 14.664 -25.297 -17.859 1 94.25 239 TRP B C 1
ATOM 4428 O O . TRP B 1 239 ? 15.125 -26.359 -18.297 1 94.25 239 TRP B O 1
ATOM 4438 N N . LEU B 1 240 ? 13.555 -24.75 -18.297 1 94.56 240 LEU B N 1
ATOM 4439 C CA . LEU B 1 240 ? 12.812 -25.359 -19.406 1 94.56 240 LEU B CA 1
ATOM 4440 C C . LEU B 1 240 ? 13.406 -24.938 -20.734 1 94.56 240 LEU B C 1
ATOM 4442 O O . LEU B 1 240 ? 13.25 -25.656 -21.734 1 94.56 240 LEU B O 1
ATOM 4446 N N . ASP B 1 241 ? 14.008 -23.859 -20.766 1 93.69 241 ASP B N 1
ATOM 4447 C CA . ASP B 1 241 ? 14.688 -23.359 -21.969 1 93.69 241 ASP B CA 1
ATOM 4448 C C . ASP B 1 241 ? 15.898 -24.234 -22.312 1 93.69 241 ASP B C 1
ATOM 4450 O O . ASP B 1 241 ? 16.828 -24.359 -21.5 1 93.69 241 ASP B O 1
ATOM 4454 N N . PRO B 1 242 ? 15.992 -24.719 -23.516 1 94.44 242 PRO B N 1
ATOM 4455 C CA . PRO B 1 242 ? 17.094 -25.609 -23.906 1 94.44 242 PRO B CA 1
ATOM 4456 C C . PRO B 1 242 ? 18.438 -24.906 -23.953 1 94.44 242 PRO B C 1
ATOM 4458 O O . PRO B 1 242 ? 19.484 -25.547 -23.875 1 94.44 242 PRO B O 1
ATOM 4461 N N . ASP B 1 243 ? 18.453 -23.562 -24.125 1 93.75 243 ASP B N 1
ATOM 4462 C CA . ASP B 1 243 ? 19.703 -22.812 -24.156 1 93.75 243 ASP B CA 1
ATOM 4463 C C . ASP B 1 243 ? 20.297 -22.672 -22.75 1 93.75 243 ASP B C 1
ATOM 4465 O O . ASP B 1 243 ? 21.5 -22.469 -22.594 1 93.75 243 ASP B O 1
ATOM 4469 N N . LYS B 1 244 ? 19.5 -22.797 -21.734 1 93.69 244 LYS B N 1
ATOM 4470 C CA . LYS B 1 244 ? 19.953 -22.672 -20.359 1 93.69 244 LYS B CA 1
ATOM 4471 C C . LYS B 1 244 ? 20.234 -24.031 -19.734 1 93.69 244 LYS B C 1
ATOM 4473 O O . LYS B 1 244 ? 21.172 -24.188 -18.953 1 93.69 244 LYS B O 1
ATOM 4478 N N . THR B 1 245 ? 19.375 -24.969 -19.984 1 94.62 245 THR B N 1
ATOM 4479 C CA . THR B 1 245 ? 19.578 -26.359 -19.641 1 94.62 245 THR B CA 1
ATOM 4480 C C . THR B 1 245 ? 19.406 -27.25 -20.875 1 94.62 245 THR B C 1
ATOM 4482 O O . THR B 1 245 ? 18.297 -27.359 -21.422 1 94.62 245 THR B O 1
ATOM 4485 N N . SER B 1 246 ? 20.469 -27.859 -21.203 1 95.56 246 SER B N 1
ATOM 4486 C CA . SER B 1 246 ? 20.391 -28.688 -22.406 1 95.56 246 SER B CA 1
ATOM 4487 C C . SER B 1 246 ? 19.406 -29.828 -22.234 1 95.56 246 SER B C 1
ATOM 4489 O O . SER B 1 246 ? 19.219 -30.344 -21.125 1 95.56 246 SER B O 1
ATOM 4491 N N . PRO B 1 247 ? 18.828 -30.25 -23.391 1 96.56 247 PRO B N 1
ATOM 4492 C CA . PRO B 1 247 ? 17.906 -31.391 -23.297 1 96.56 247 PRO B CA 1
ATOM 4493 C C . PRO B 1 247 ? 18.547 -32.625 -22.672 1 96.56 247 PRO B C 1
ATOM 4495 O O . PRO B 1 247 ? 17.875 -33.375 -21.969 1 96.56 247 PRO B O 1
ATOM 4498 N N . PHE B 1 248 ? 19.844 -32.781 -22.922 1 96.44 248 PHE B N 1
ATOM 4499 C CA . PHE B 1 248 ? 20.547 -33.906 -22.328 1 96.44 248 PHE B CA 1
ATOM 4500 C C . PHE B 1 248 ? 20.562 -33.812 -20.797 1 96.44 248 PHE B C 1
ATOM 4502 O O . PHE B 1 248 ? 20.203 -34.75 -20.109 1 96.44 248 PHE B O 1
ATOM 4509 N N . ARG B 1 249 ? 21 -32.688 -20.328 1 95 249 ARG B N 1
ATOM 4510 C CA . ARG B 1 249 ? 21.062 -32.469 -18.891 1 95 249 ARG B CA 1
ATOM 4511 C C . ARG B 1 249 ? 19.656 -32.562 -18.266 1 95 249 ARG B C 1
ATOM 4513 O O . ARG B 1 249 ? 19.5 -33.094 -17.172 1 95 249 ARG B O 1
ATOM 4520 N N . PHE B 1 250 ? 18.719 -32.062 -18.984 1 96.56 250 PHE B N 1
ATOM 4521 C CA . PHE B 1 250 ? 17.328 -32.094 -18.562 1 96.56 250 PHE B CA 1
ATOM 4522 C C . PHE B 1 250 ? 16.844 -33.531 -18.422 1 96.56 250 PHE B C 1
ATOM 4524 O O . PHE B 1 250 ? 16.281 -33.938 -17.406 1 96.56 250 PHE B O 1
ATOM 4531 N N . HIS B 1 251 ? 17.125 -34.312 -19.438 1 97.38 251 HIS B N 1
ATOM 4532 C CA . HIS B 1 251 ? 16.781 -35.75 -19.469 1 97.38 251 HIS B CA 1
ATOM 4533 C C . HIS B 1 251 ? 17.453 -36.5 -18.312 1 97.38 251 HIS B C 1
ATOM 4535 O O . HIS B 1 251 ? 16.812 -37.281 -17.641 1 97.38 251 HIS B O 1
ATOM 4541 N N . GLN B 1 252 ? 18.734 -36.156 -18.078 1 95.88 252 GLN B N 1
ATOM 4542 C CA . GLN B 1 252 ? 19.516 -36.812 -17.047 1 95.88 252 GLN B CA 1
ATOM 4543 C C . GLN B 1 252 ? 18.969 -36.5 -15.656 1 95.88 252 GLN B C 1
ATOM 4545 O O . GLN B 1 252 ? 19.016 -37.344 -14.758 1 95.88 252 GLN B O 1
ATOM 4550 N N . PHE B 1 253 ? 18.531 -35.312 -15.461 1 94.81 253 PHE B N 1
ATOM 4551 C CA . PHE B 1 253 ? 17.938 -34.938 -14.188 1 94.81 253 PHE B CA 1
ATOM 4552 C C . PHE B 1 253 ? 16.812 -35.875 -13.789 1 94.81 253 PHE B C 1
ATOM 4554 O O . PHE B 1 253 ? 16.766 -36.344 -12.656 1 94.81 253 PHE B O 1
ATOM 4561 N N . TRP B 1 254 ? 15.914 -36.156 -14.711 1 96.69 254 TRP B N 1
ATOM 4562 C CA . TRP B 1 254 ? 14.758 -37 -14.438 1 96.69 254 TRP B CA 1
ATOM 4563 C C . TRP B 1 254 ? 15.164 -38.469 -14.305 1 96.69 254 TRP B C 1
ATOM 4565 O O . TRP B 1 254 ? 14.617 -39.188 -13.477 1 96.69 254 TRP B O 1
ATOM 4575 N N . LEU B 1 255 ? 16.141 -38.781 -15.109 1 96.56 255 LEU B N 1
ATOM 4576 C CA . LEU B 1 255 ? 16.609 -40.156 -15.102 1 96.56 255 LEU B CA 1
ATOM 4577 C C . LEU B 1 255 ? 17.234 -40.531 -13.758 1 96.56 255 LEU B C 1
ATOM 4579 O O . LEU B 1 255 ? 17.172 -41.688 -13.328 1 96.56 255 LEU B O 1
ATOM 4583 N N . GLN B 1 256 ? 17.781 -39.562 -13.062 1 93.75 256 GLN B N 1
ATOM 4584 C CA . GLN B 1 256 ? 18.516 -39.781 -11.82 1 93.75 256 GLN B CA 1
ATOM 4585 C C . GLN B 1 256 ? 17.594 -39.656 -10.609 1 93.75 256 GLN B C 1
ATOM 4587 O O . GLN B 1 256 ? 18.047 -39.688 -9.469 1 93.75 256 GLN B O 1
ATOM 4592 N N . THR B 1 257 ? 16.312 -39.594 -10.828 1 95.56 257 THR B N 1
ATOM 4593 C CA . THR B 1 257 ? 15.352 -39.5 -9.742 1 95.56 257 THR B CA 1
ATOM 4594 C C . THR B 1 257 ? 15.43 -40.75 -8.844 1 95.56 257 THR B C 1
ATOM 4596 O O . THR B 1 257 ? 15.539 -41.875 -9.336 1 95.56 257 THR B O 1
ATOM 4599 N N . ASP B 1 258 ? 15.375 -40.5 -7.566 1 95.25 258 ASP B N 1
ATOM 4600 C CA . ASP B 1 258 ? 15.422 -41.594 -6.59 1 95.25 258 ASP B CA 1
ATOM 4601 C C . ASP B 1 258 ? 14.172 -42.469 -6.684 1 95.25 258 ASP B C 1
ATOM 4603 O O . ASP B 1 258 ? 13.078 -41.969 -6.957 1 95.25 258 ASP B O 1
ATOM 4607 N N . ASP B 1 259 ? 14.344 -43.781 -6.375 1 96.56 259 ASP B N 1
ATOM 4608 C CA . ASP B 1 259 ? 13.234 -44.719 -6.363 1 96.56 259 ASP B CA 1
ATOM 4609 C C . ASP B 1 259 ? 12.102 -44.25 -5.465 1 96.56 259 ASP B C 1
ATOM 4611 O O . ASP B 1 259 ? 10.93 -44.438 -5.77 1 96.56 259 ASP B O 1
ATOM 4615 N N . ALA B 1 260 ? 12.531 -4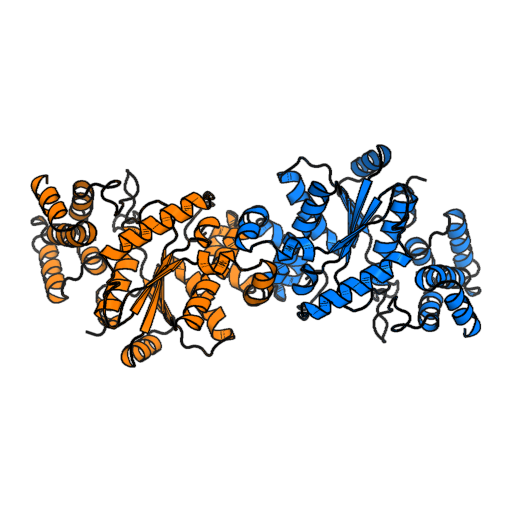3.625 -4.445 1 95.81 260 ALA B N 1
ATOM 4616 C CA . ALA B 1 260 ? 11.555 -43.188 -3.441 1 95.81 260 ALA B CA 1
ATOM 4617 C C . ALA B 1 260 ? 10.672 -42.062 -3.984 1 95.81 260 ALA B C 1
ATOM 4619 O O . ALA B 1 260 ? 9.578 -41.844 -3.471 1 95.81 260 ALA B O 1
ATOM 4620 N N . ASP B 1 261 ? 11.078 -41.406 -5.066 1 97.06 261 ASP B N 1
ATOM 4621 C CA . ASP B 1 261 ? 10.367 -40.219 -5.535 1 97.06 261 ASP B CA 1
ATOM 4622 C C . ASP B 1 261 ? 9.742 -40.469 -6.906 1 97.06 261 ASP B C 1
ATOM 4624 O O . ASP B 1 261 ? 8.844 -39.719 -7.324 1 97.06 261 ASP B O 1
ATOM 4628 N N . VAL B 1 262 ? 10.195 -41.438 -7.609 1 97.88 262 VAL B N 1
ATOM 4629 C CA . VAL B 1 262 ? 9.969 -41.531 -9.047 1 97.88 262 VAL B CA 1
ATOM 4630 C C . VAL B 1 262 ? 8.477 -41.688 -9.336 1 97.88 262 VAL B C 1
ATOM 4632 O O . VAL B 1 262 ? 7.957 -41.062 -10.273 1 97.88 262 VAL B O 1
ATOM 4635 N N . ILE B 1 263 ? 7.77 -42.469 -8.578 1 98.25 263 ILE B N 1
ATOM 4636 C CA . ILE B 1 263 ? 6.352 -42.688 -8.852 1 98.25 263 ILE B CA 1
ATOM 4637 C C . ILE B 1 263 ? 5.578 -41.406 -8.57 1 98.25 263 ILE B C 1
ATOM 4639 O O . ILE B 1 263 ? 4.68 -41.031 -9.328 1 98.25 263 ILE B O 1
ATOM 4643 N N . ARG B 1 264 ? 5.902 -40.719 -7.508 1 97.44 264 ARG B N 1
ATOM 4644 C CA . ARG B 1 264 ? 5.289 -39.438 -7.207 1 97.44 264 ARG B CA 1
ATOM 4645 C C . ARG B 1 264 ? 5.52 -38.438 -8.344 1 97.44 264 ARG B C 1
ATOM 4647 O O . ARG B 1 264 ? 4.594 -37.75 -8.758 1 97.44 264 ARG B O 1
ATOM 4654 N N . PHE B 1 265 ? 6.707 -38.438 -8.844 1 97.88 265 PHE B N 1
ATOM 4655 C CA . PHE B 1 265 ? 7.035 -37.5 -9.93 1 97.88 265 PHE B CA 1
ATOM 4656 C C . PHE B 1 265 ? 6.316 -37.906 -11.211 1 97.88 265 PHE B C 1
ATOM 4658 O O . PHE B 1 265 ? 5.898 -37.031 -11.984 1 97.88 265 PHE B O 1
ATOM 4665 N N . ILE B 1 266 ? 6.195 -39.156 -11.438 1 98.62 266 ILE B N 1
ATOM 4666 C CA . ILE B 1 266 ? 5.438 -39.625 -12.602 1 98.62 266 ILE B CA 1
ATOM 4667 C C . ILE B 1 266 ? 3.99 -39.156 -12.484 1 98.62 266 ILE B C 1
ATOM 4669 O O . ILE B 1 266 ? 3.41 -38.656 -13.461 1 98.62 266 ILE B O 1
ATOM 4673 N N . LYS B 1 267 ? 3.449 -39.25 -11.297 1 98.44 267 LYS B N 1
ATOM 4674 C CA . LYS B 1 267 ? 2.09 -38.75 -11.062 1 98.44 267 LYS B CA 1
ATOM 4675 C C . LYS B 1 267 ? 1.98 -37.25 -11.32 1 98.44 267 LYS B C 1
ATOM 4677 O O . LYS B 1 267 ? 1.021 -36.812 -11.945 1 98.44 267 LYS B O 1
ATOM 4682 N N . TYR B 1 268 ? 2.949 -36.531 -10.906 1 97.94 268 TYR B N 1
ATOM 4683 C CA . TYR B 1 268 ? 2.936 -35.094 -10.969 1 97.94 268 TYR B CA 1
ATOM 4684 C C . TYR B 1 268 ? 3.15 -34.594 -12.391 1 97.94 268 TYR B C 1
ATOM 4686 O O . TYR B 1 268 ? 2.453 -33.688 -12.859 1 97.94 268 TYR B O 1
ATOM 4694 N N . PHE B 1 269 ? 4.109 -35.25 -13.141 1 98 269 PHE B N 1
ATOM 4695 C CA . PHE B 1 269 ? 4.684 -34.531 -14.281 1 98 269 PHE B CA 1
ATOM 4696 C C . PHE B 1 269 ? 4.371 -35.25 -15.586 1 98 269 PHE B C 1
ATOM 4698 O O . PHE B 1 269 ? 4.797 -34.844 -16.656 1 98 269 PHE B O 1
ATOM 4705 N N . THR B 1 270 ? 3.652 -36.344 -15.539 1 98.25 270 THR B N 1
ATOM 4706 C CA . THR B 1 270 ? 3.305 -37.062 -16.766 1 98.25 270 THR B CA 1
ATOM 4707 C C . THR B 1 270 ? 1.791 -37.188 -16.906 1 98.25 270 THR B C 1
ATOM 4709 O O . THR B 1 270 ? 1.047 -36.875 -15.977 1 98.25 270 THR B O 1
ATOM 4712 N N . PHE B 1 271 ? 1.372 -37.531 -18.078 1 97.62 271 PHE B N 1
ATOM 4713 C CA . PHE B 1 271 ? -0.042 -37.75 -18.375 1 97.62 271 PHE B CA 1
ATOM 4714 C C . PHE B 1 271 ? -0.342 -39.219 -18.594 1 97.62 271 PHE B C 1
ATOM 4716 O O . PHE B 1 271 ? -1.266 -39.562 -19.328 1 97.62 271 PHE B O 1
ATOM 4723 N N . LEU B 1 272 ? 0.541 -40.062 -17.984 1 98 272 LEU B N 1
ATOM 4724 C CA . LEU B 1 272 ? 0.315 -41.5 -18.062 1 98 272 LEU B CA 1
ATOM 4725 C C . LEU B 1 272 ? -1.004 -41.875 -17.406 1 98 272 LEU B C 1
ATOM 4727 O O . LEU B 1 272 ? -1.444 -41.219 -16.453 1 98 272 LEU B O 1
ATOM 4731 N N . SER B 1 273 ? -1.561 -42.969 -17.922 1 97.25 273 SER B N 1
ATOM 4732 C CA . SER B 1 273 ? -2.812 -43.469 -17.359 1 97.25 273 SER B CA 1
ATOM 4733 C C . SER B 1 273 ? -2.598 -44.062 -15.961 1 97.25 273 SER B C 1
ATOM 4735 O O . SER B 1 273 ? -1.472 -44.406 -15.602 1 97.25 273 SER B O 1
ATOM 4737 N N . LYS B 1 274 ? -3.707 -44.062 -15.234 1 97.38 274 LYS B N 1
ATOM 4738 C CA . LYS B 1 274 ? -3.662 -44.656 -13.914 1 97.38 274 LYS B CA 1
ATOM 4739 C C . LYS B 1 274 ? -3.113 -46.094 -13.984 1 97.38 274 LYS B C 1
ATOM 4741 O O . LYS B 1 274 ? -2.293 -46.5 -13.148 1 97.38 274 LYS B O 1
ATOM 4746 N N . GLU B 1 275 ? -3.537 -46.812 -14.953 1 97.56 275 GLU B N 1
ATOM 4747 C CA . GLU B 1 275 ? -3.105 -48.188 -15.125 1 97.56 275 GLU B CA 1
ATOM 4748 C C . GLU B 1 275 ? -1.6 -48.281 -15.359 1 97.56 275 GLU B C 1
ATOM 4750 O O . GLU B 1 275 ? -0.916 -49.094 -14.75 1 97.56 275 GLU B O 1
ATOM 4755 N N . GLU B 1 276 ? -1.171 -47.438 -16.25 1 98.19 276 GLU B N 1
ATOM 4756 C CA . GLU B 1 276 ? 0.258 -47.406 -16.547 1 98.19 276 GLU B CA 1
ATOM 4757 C C . GLU B 1 276 ? 1.076 -47.031 -15.32 1 98.19 276 GLU B C 1
ATOM 4759 O O . GLU B 1 276 ? 2.156 -47.562 -15.078 1 98.19 276 GLU B O 1
ATOM 4764 N N . ILE B 1 277 ? 0.625 -46.094 -14.547 1 98.5 277 ILE B N 1
ATOM 4765 C CA . ILE B 1 277 ? 1.325 -45.625 -13.352 1 98.5 277 ILE B CA 1
ATOM 4766 C C . ILE B 1 277 ? 1.386 -46.75 -12.32 1 98.5 277 ILE B C 1
ATOM 4768 O O . ILE B 1 277 ? 2.434 -47 -11.719 1 98.5 277 ILE B O 1
ATOM 4772 N N . GLU B 1 278 ? 0.285 -47.406 -12.141 1 98.06 278 GLU B N 1
ATOM 4773 C CA . GLU B 1 278 ? 0.243 -48.531 -11.203 1 98.06 278 GLU B CA 1
ATOM 4774 C C . GLU B 1 278 ? 1.182 -49.625 -11.633 1 98.06 278 GLU B C 1
ATOM 4776 O O . GLU B 1 278 ? 1.82 -50.281 -10.797 1 98.06 278 GLU B O 1
ATOM 4781 N N . ARG B 1 279 ? 1.227 -49.844 -12.914 1 98.25 279 ARG B N 1
ATOM 4782 C CA . ARG B 1 279 ? 2.166 -50.844 -13.438 1 98.25 279 ARG B CA 1
ATOM 4783 C C . ARG B 1 279 ? 3.605 -50.438 -13.125 1 98.25 279 ARG B C 1
ATOM 4785 O O . ARG B 1 279 ? 4.402 -51.281 -12.695 1 98.25 279 ARG B O 1
ATOM 4792 N N . LEU B 1 280 ? 3.947 -49.188 -13.336 1 98.5 280 LEU B N 1
ATOM 4793 C CA . LEU B 1 280 ? 5.293 -48.719 -13.062 1 98.5 280 LEU B CA 1
ATOM 4794 C C . LEU B 1 280 ? 5.598 -48.781 -11.562 1 98.5 280 LEU B C 1
ATOM 4796 O O . LEU B 1 280 ? 6.738 -49 -11.172 1 98.5 280 LEU B O 1
ATOM 4800 N N . GLU B 1 281 ? 4.605 -48.469 -10.805 1 98.19 281 GLU B N 1
ATOM 4801 C CA . GLU B 1 281 ? 4.77 -48.594 -9.359 1 98.19 281 GLU B CA 1
ATOM 4802 C C . GLU B 1 281 ? 5.164 -50 -8.953 1 98.19 281 GLU B C 1
ATOM 4804 O O . GLU B 1 281 ? 6.039 -50.188 -8.109 1 98.19 281 GLU B O 1
ATOM 4809 N N . GLN B 1 282 ? 4.512 -50.969 -9.547 1 97.94 282 GLN B N 1
ATOM 4810 C CA . GLN B 1 282 ? 4.844 -52.344 -9.297 1 97.94 282 GLN B CA 1
ATOM 4811 C C . GLN B 1 282 ? 6.258 -52.688 -9.773 1 97.94 282 GLN B C 1
ATOM 4813 O O . GLN B 1 282 ? 6.984 -53.438 -9.109 1 97.94 282 GLN B O 1
ATOM 4818 N N . ALA B 1 283 ? 6.598 -52.125 -10.867 1 97.75 283 ALA B N 1
ATOM 4819 C CA . ALA B 1 283 ? 7.934 -52.344 -11.414 1 97.75 283 ALA B CA 1
ATOM 4820 C C . ALA B 1 283 ? 9.008 -51.812 -10.469 1 97.75 283 ALA B C 1
ATOM 4822 O O . ALA B 1 283 ? 10.062 -52.438 -10.305 1 97.75 283 ALA B O 1
ATOM 4823 N N . VAL B 1 284 ? 8.797 -50.688 -9.867 1 97.81 284 VAL B N 1
ATOM 4824 C CA . VAL B 1 284 ? 9.758 -50.094 -8.938 1 97.81 284 VAL B CA 1
ATOM 4825 C C . VAL B 1 284 ? 9.883 -51 -7.703 1 97.81 284 VAL B C 1
ATOM 4827 O O . VAL B 1 284 ? 10.977 -51.156 -7.16 1 97.81 284 VAL B O 1
ATOM 4830 N N . ARG B 1 285 ? 8.797 -51.594 -7.25 1 97.38 285 ARG B N 1
ATOM 4831 C CA . ARG B 1 285 ? 8.766 -52.438 -6.059 1 97.38 285 ARG B CA 1
ATOM 4832 C C . ARG B 1 285 ? 9.461 -53.75 -6.316 1 97.38 285 ARG B C 1
ATOM 4834 O O . ARG B 1 285 ? 10.164 -54.281 -5.445 1 97.38 285 ARG B O 1
ATOM 4841 N N . THR B 1 286 ? 9.305 -54.281 -7.488 1 97.5 286 THR B N 1
ATOM 4842 C CA . THR B 1 286 ? 9.711 -55.656 -7.73 1 97.5 286 THR B CA 1
ATOM 4843 C C . THR B 1 286 ? 11.07 -55.719 -8.43 1 97.5 286 THR B C 1
ATOM 4845 O O . THR B 1 286 ? 11.82 -56.688 -8.266 1 97.5 286 THR B O 1
ATOM 4848 N N . ALA B 1 287 ? 11.359 -54.719 -9.273 1 97.12 287 ALA B N 1
ATOM 4849 C CA . ALA B 1 287 ? 12.602 -54.719 -10.039 1 97.12 287 ALA B CA 1
ATOM 4850 C C . ALA B 1 287 ? 13.164 -53.312 -10.18 1 97.12 287 ALA B C 1
ATOM 4852 O O . ALA B 1 287 ? 13.367 -52.844 -11.297 1 97.12 287 ALA B O 1
ATOM 4853 N N . PRO B 1 288 ? 13.461 -52.688 -9.07 1 95.44 288 PRO B N 1
ATOM 4854 C CA . PRO B 1 288 ? 13.945 -51.312 -9.102 1 95.44 288 PRO B CA 1
ATOM 4855 C C . PRO B 1 288 ? 15.219 -51.156 -9.938 1 95.44 288 PRO B C 1
ATOM 4857 O O . PRO B 1 288 ? 15.453 -50.094 -10.5 1 95.44 288 PRO B O 1
ATOM 4860 N N . GLU B 1 289 ? 16.047 -52.188 -10.047 1 95.31 289 GLU B N 1
ATOM 4861 C CA . GLU B 1 289 ? 17.312 -52.125 -10.75 1 95.31 289 GLU B CA 1
ATOM 4862 C C . GLU B 1 289 ? 17.109 -51.844 -12.242 1 95.31 289 GLU B C 1
ATOM 4864 O O . GLU B 1 289 ? 18.031 -51.406 -12.93 1 95.31 289 GLU B O 1
ATOM 4869 N N . ARG B 1 290 ? 15.906 -52.156 -12.805 1 96.38 290 ARG B N 1
ATOM 4870 C CA . ARG B 1 290 ? 15.617 -51.969 -14.227 1 96.38 290 ARG B CA 1
ATOM 4871 C C . ARG B 1 290 ? 15.375 -50.469 -14.531 1 96.38 290 ARG B C 1
ATOM 4873 O O . ARG B 1 290 ? 15.406 -50.062 -15.695 1 96.38 290 ARG B O 1
ATOM 4880 N N . ARG B 1 291 ? 15.086 -49.719 -13.562 1 97.25 291 ARG B N 1
ATOM 4881 C CA . ARG B 1 291 ? 14.883 -48.281 -13.648 1 97.25 291 ARG B CA 1
ATOM 4882 C C . ARG B 1 291 ? 13.867 -47.938 -14.727 1 97.25 291 ARG B C 1
ATOM 4884 O O . ARG B 1 291 ? 14.039 -46.969 -15.469 1 97.25 291 ARG B O 1
ATOM 4891 N N . GLU B 1 292 ? 12.859 -48.781 -14.852 1 98 292 GLU B N 1
ATOM 4892 C CA . GLU B 1 292 ? 11.82 -48.594 -15.859 1 98 292 GLU B CA 1
ATOM 4893 C C . GLU B 1 292 ? 11.062 -47.281 -15.617 1 98 292 GLU B C 1
ATOM 4895 O O . GLU B 1 292 ? 10.773 -46.531 -16.562 1 98 292 GLU B O 1
ATOM 4900 N N . ALA B 1 293 ? 10.734 -47.094 -14.344 1 98.44 293 ALA B N 1
ATOM 4901 C CA . ALA B 1 293 ? 9.969 -45.906 -14 1 98.44 293 ALA B CA 1
ATOM 4902 C C . ALA B 1 293 ? 10.766 -44.625 -14.281 1 98.44 293 ALA B C 1
ATOM 4904 O O . ALA B 1 293 ? 10.227 -43.656 -14.805 1 98.44 293 ALA B O 1
ATOM 4905 N N . GLN B 1 294 ? 12.039 -44.625 -13.898 1 98.38 294 GLN B N 1
ATOM 4906 C CA . GLN B 1 294 ? 12.906 -43.469 -14.148 1 98.38 294 GLN B CA 1
ATOM 4907 C C . GLN B 1 294 ? 13.031 -43.188 -15.648 1 98.38 294 GLN B C 1
ATOM 4909 O O . GLN B 1 294 ? 12.969 -42.031 -16.078 1 98.38 294 GLN B O 1
ATOM 4914 N N . THR B 1 295 ? 13.203 -44.25 -16.406 1 98.19 295 THR B N 1
ATOM 4915 C CA . THR B 1 295 ? 13.328 -44.125 -17.859 1 98.19 295 THR B CA 1
ATOM 4916 C C . THR B 1 295 ? 12.055 -43.531 -18.453 1 98.19 295 THR B C 1
ATOM 4918 O O . THR B 1 295 ? 12.117 -42.656 -19.312 1 98.19 295 THR B O 1
ATOM 4921 N N . MET B 1 296 ? 10.938 -44.031 -18 1 98.31 296 MET B N 1
ATOM 4922 C CA . MET B 1 296 ? 9.656 -43.531 -18.484 1 98.31 296 MET B CA 1
ATOM 4923 C C . MET B 1 296 ? 9.469 -42.062 -18.109 1 98.31 296 MET B C 1
ATOM 4925 O O . MET B 1 296 ? 9.055 -41.25 -18.953 1 98.31 296 MET B O 1
ATOM 4929 N N . LEU B 1 297 ? 9.781 -41.75 -16.906 1 98.44 297 LEU B N 1
ATOM 4930 C CA . LEU B 1 297 ? 9.664 -40.375 -16.438 1 98.44 297 LEU B CA 1
ATOM 4931 C C . LEU B 1 297 ? 10.516 -39.438 -17.281 1 98.44 297 LEU B C 1
ATOM 4933 O O . LEU B 1 297 ? 10.016 -38.406 -17.781 1 98.44 297 LEU B O 1
ATOM 4937 N N . ALA B 1 298 ? 11.781 -39.75 -17.422 1 98.25 298 ALA B N 1
ATOM 4938 C CA . ALA B 1 298 ? 12.711 -38.906 -18.188 1 98.25 298 ALA B CA 1
ATOM 4939 C C . ALA B 1 298 ? 12.234 -38.75 -19.625 1 98.25 298 ALA B C 1
ATOM 4941 O O . ALA B 1 298 ? 12.281 -37.656 -20.188 1 98.25 298 ALA B O 1
ATOM 4942 N N . ARG B 1 299 ? 11.789 -39.812 -20.219 1 98 299 ARG B N 1
ATOM 4943 C CA . ARG B 1 299 ? 11.297 -39.781 -21.594 1 98 299 ARG B CA 1
ATOM 4944 C C . ARG B 1 299 ? 10.078 -38.906 -21.719 1 98 299 ARG B C 1
ATOM 4946 O O . ARG B 1 299 ? 10.047 -38 -22.578 1 98 299 ARG B O 1
ATOM 4953 N N . GLU B 1 300 ? 9.062 -39.125 -20.906 1 97.88 300 GLU B N 1
ATOM 4954 C CA . GLU B 1 300 ? 7.793 -38.406 -21 1 97.88 300 GLU B CA 1
ATOM 4955 C C . GLU B 1 300 ? 7.988 -36.906 -20.781 1 97.88 300 GLU B C 1
ATOM 4957 O O . GLU B 1 300 ? 7.43 -36.094 -21.516 1 97.88 300 GLU B O 1
ATOM 4962 N N . VAL B 1 301 ? 8.758 -36.562 -19.766 1 97.75 301 VAL B N 1
ATOM 4963 C CA . VAL B 1 301 ? 8.898 -35.156 -19.422 1 97.75 301 VAL B CA 1
ATOM 4964 C C . VAL B 1 301 ? 9.781 -34.438 -20.469 1 97.75 301 VAL B C 1
ATOM 4966 O O . VAL B 1 301 ? 9.516 -33.312 -20.844 1 97.75 301 VAL B O 1
ATOM 4969 N N . THR B 1 302 ? 10.852 -35.094 -20.922 1 97.81 302 THR B N 1
ATOM 4970 C CA . THR B 1 302 ? 11.703 -34.5 -21.953 1 97.81 302 THR B CA 1
ATOM 4971 C C . THR B 1 302 ? 10.922 -34.312 -23.25 1 97.81 302 THR B C 1
ATOM 4973 O O . THR B 1 302 ? 11.07 -33.281 -23.922 1 97.81 302 THR B O 1
ATOM 4976 N N . LEU B 1 303 ? 10.141 -35.281 -23.609 1 96.94 303 LEU B N 1
ATOM 4977 C CA . LEU B 1 303 ? 9.289 -35.188 -24.781 1 96.94 303 LEU B CA 1
ATOM 4978 C C . LEU B 1 303 ? 8.359 -33.969 -24.672 1 96.94 303 LEU B C 1
ATOM 4980 O O . LEU B 1 303 ? 8.227 -33.188 -25.625 1 96.94 303 LEU B O 1
ATOM 4984 N N . LEU B 1 304 ? 7.793 -33.875 -23.547 1 95.31 304 LEU B N 1
ATOM 4985 C CA . LEU B 1 304 ? 6.816 -32.812 -23.281 1 95.31 304 LEU B CA 1
ATOM 4986 C C . LEU B 1 304 ? 7.465 -31.453 -23.375 1 95.31 304 LEU B C 1
ATOM 4988 O O . LEU B 1 304 ? 6.887 -30.516 -23.953 1 95.31 304 LEU B O 1
ATOM 4992 N N . VAL B 1 305 ? 8.625 -31.266 -22.828 1 95.75 305 VAL B N 1
ATOM 4993 C CA . VAL B 1 305 ? 9.242 -29.953 -22.656 1 95.75 305 VAL B CA 1
ATOM 4994 C C . VAL B 1 305 ? 10.078 -29.609 -23.891 1 95.75 305 VAL B C 1
ATOM 4996 O O . VAL B 1 305 ? 10.07 -28.469 -24.344 1 95.75 305 VAL B O 1
ATOM 4999 N N . HIS B 1 306 ? 10.766 -30.641 -24.453 1 95.75 306 HIS B N 1
ATOM 5000 C CA . HIS B 1 306 ? 11.766 -30.312 -25.469 1 95.75 306 HIS B CA 1
ATOM 5001 C C . HIS B 1 306 ? 11.398 -30.938 -26.812 1 95.75 306 HIS B C 1
ATOM 5003 O O . HIS B 1 306 ? 12.016 -30.625 -27.844 1 95.75 306 HIS B O 1
ATOM 5009 N N . GLY B 1 307 ? 10.516 -31.859 -26.875 1 94.88 307 GLY B N 1
ATOM 5010 C CA . GLY B 1 307 ? 10.062 -32.438 -28.125 1 94.88 307 GLY B CA 1
ATOM 5011 C C . GLY B 1 307 ? 10.805 -33.719 -28.5 1 94.88 307 GLY B C 1
ATOM 5012 O O . GLY B 1 307 ? 11.758 -34.094 -27.812 1 94.88 307 GLY B O 1
ATOM 5013 N N . GLU B 1 308 ? 10.352 -34.281 -29.578 1 95.62 308 GLU B N 1
ATOM 5014 C CA . GLU B 1 308 ? 10.805 -35.594 -30 1 95.62 308 GLU B CA 1
ATOM 5015 C C . GLU B 1 308 ? 12.266 -35.562 -30.438 1 95.62 308 GLU B C 1
ATOM 5017 O O . GLU B 1 308 ? 13.039 -36.469 -30.094 1 95.62 308 GLU B O 1
ATOM 5022 N N . GLU B 1 309 ? 12.609 -34.594 -31.172 1 94.88 309 GLU B N 1
ATOM 5023 C CA . GLU B 1 309 ? 13.977 -34.5 -31.672 1 94.88 309 GLU B CA 1
ATOM 5024 C C . GLU B 1 309 ? 14.977 -34.375 -30.516 1 94.88 309 GLU B C 1
ATOM 5026 O O . GLU B 1 309 ? 16 -35.031 -30.5 1 94.88 309 GLU B O 1
ATOM 5031 N N . ALA B 1 310 ? 14.695 -33.5 -29.625 1 94.31 310 ALA B N 1
ATOM 5032 C CA . ALA B 1 310 ? 15.562 -33.312 -28.469 1 94.31 310 ALA B CA 1
ATOM 5033 C C . ALA B 1 310 ? 15.648 -34.562 -27.609 1 94.31 310 ALA B C 1
ATOM 5035 O O . ALA B 1 310 ? 16.719 -34.906 -27.094 1 94.31 310 ALA B O 1
ATOM 5036 N N . LEU B 1 311 ? 14.523 -35.219 -27.438 1 95.25 311 LEU B N 1
ATOM 5037 C CA . LEU B 1 311 ? 14.492 -36.469 -26.672 1 95.25 311 LEU B CA 1
ATOM 5038 C C . LEU B 1 311 ? 15.414 -37.5 -27.297 1 95.25 311 LEU B C 1
ATOM 5040 O O . LEU B 1 311 ? 16.219 -38.125 -26.609 1 95.25 311 LEU B O 1
ATOM 5044 N N . SER B 1 312 ? 15.273 -37.688 -28.594 1 95.31 312 SER B N 1
ATOM 5045 C CA . SER B 1 312 ? 16.094 -38.656 -29.312 1 95.31 312 SER B CA 1
ATOM 5046 C C . SER B 1 312 ? 17.578 -38.375 -29.141 1 95.31 312 SER B C 1
ATOM 5048 O O . SER B 1 312 ? 18.391 -39.281 -28.922 1 95.31 312 SER B O 1
ATOM 5050 N N . GLY B 1 313 ? 17.875 -37.156 -29.25 1 92.62 313 GLY B N 1
ATOM 5051 C CA . GLY B 1 313 ? 19.266 -36.719 -29.047 1 92.62 313 GLY B CA 1
ATOM 5052 C C . GLY B 1 313 ? 19.766 -37 -27.656 1 92.62 313 GLY B C 1
ATOM 5053 O O . GLY B 1 313 ? 20.906 -37.438 -27.469 1 92.62 313 GLY B O 1
ATOM 5054 N N . ALA B 1 314 ? 18.953 -36.75 -26.703 1 92.25 314 ALA B N 1
ATOM 5055 C CA . ALA B 1 314 ? 19.328 -36.969 -25.312 1 92.25 314 ALA B CA 1
ATOM 5056 C C . ALA B 1 314 ? 19.562 -38.438 -25.016 1 92.25 314 ALA B C 1
ATOM 5058 O O . ALA B 1 314 ? 20.5 -38.781 -24.297 1 92.25 314 ALA B O 1
ATOM 5059 N N . ILE B 1 315 ? 18.688 -39.25 -25.594 1 91.69 315 ILE B N 1
ATOM 5060 C CA . ILE B 1 315 ? 18.797 -40.688 -25.391 1 91.69 315 ILE B CA 1
ATOM 5061 C C . ILE B 1 315 ? 20.062 -41.219 -26.047 1 91.69 315 ILE B C 1
ATOM 5063 O O . ILE B 1 315 ? 20.766 -42.062 -25.469 1 91.69 315 ILE B O 1
ATOM 5067 N N . GLN B 1 316 ? 20.391 -40.719 -27.172 1 90.31 316 GLN B N 1
ATOM 5068 C CA . GLN B 1 316 ? 21.562 -41.188 -27.922 1 90.31 316 GLN B CA 1
ATOM 5069 C C . GLN B 1 316 ? 22.844 -40.844 -27.172 1 90.31 316 GLN B C 1
ATOM 5071 O O . GLN B 1 316 ? 23.797 -41.625 -27.188 1 90.31 316 GLN B O 1
ATOM 5076 N N . VAL B 1 317 ? 22.859 -39.688 -26.578 1 88.25 317 VAL B N 1
ATOM 5077 C CA . VAL B 1 317 ? 24.047 -39.25 -25.875 1 88.25 317 VAL B CA 1
ATOM 5078 C C . VAL B 1 317 ? 24.141 -39.938 -24.516 1 88.25 317 VAL B C 1
ATOM 5080 O O . VAL B 1 317 ? 25.219 -40.062 -23.922 1 88.25 317 VAL B O 1
ATOM 5083 N N . SER B 1 318 ? 23.047 -40.375 -23.922 1 83.94 318 SER B N 1
ATOM 5084 C CA . SER B 1 318 ? 23 -41.031 -22.625 1 83.94 318 SER B CA 1
ATOM 5085 C C . SER B 1 318 ? 23.578 -42.438 -22.703 1 83.94 318 SER B C 1
ATOM 5087 O O . SER B 1 318 ? 24.234 -42.906 -21.766 1 83.94 318 SER B O 1
#

Organism: NCBI:txid582686

Nearest PDB structures (foldseek):
  1jil-assembly1_A  TM=9.709E-01  e=9.186E-41  Staphylococcus aureus
  1x8x-assembly1_A  TM=9.812E-01  e=2.613E-40  Escherichia coli
  6hb6-assembly1_A  TM=9.717E-01  e=5.141E-39  Escherichia coli BL21(DE3)
  7ap3-assembly1_B  TM=9.645E-01  e=8.229E-39  Escherichia coli BL21(DE3)
  6hb5-assembly1_B  TM=9.677E-01  e=2.221E-38  Escherichia coli BL21(DE3)

Sequence (636 aa):
MHILDDLAFRGLVHQATDLEGLREQLNKGTVKLYAGFDPTAESLHIGHLLPVLTLRRFQQAGHVPFALVGGATGMIGDPTGRSEERPYNTHEMVEQWTNSIRGQLSRFLDFDHPERAARVFNNFDWFRSINVIEFLRDTGIRFTVNYMLAKETVQSRLPLGISFSEMSYMLLQAYDFRFLHERHGCSLQIGGSDQWGNITAGLELISRKDGGDAFGLTMPLIMKSDGTKFGKTAGGAIWLDPDKTSPFRFHQFWLQTDDADVIRFIKYFTFLSKEEIERLEQAVRTAPERREAQTMLAREVTLLVHGEEALSGAIQVSMHILDDLAFRGLVHQATDLEGLREQLNKGTVKLYAGFDPTAESLHIGHLLPVLTLRRFQQAGHVPFALVGGATGMIGDPTGRSEERPYNTHEMVEQWTNSIRGQLSRFLDFDHPERAARVFNNFDWFRSINVIEFLRDTGIRFTVNYMLAKETVQSRLPLGISFSEMSYMLLQAYDFRFLHERHGCSLQIGGSDQWGNITAGLELISRKDGGDAFGLTMPLIMKSDGTKFGKTAGGAIWLDPDKTSPFRFHQFWLQTDDADVIRFIKYFTFLSKEEIERLEQAVRTAPERREAQTMLAREVTLLVHGEEALSGAIQVS

Solvent-accessible surface area (backbone atoms only — not comparable to full-atom values): 33630 Å² total; per-residue (Å²): 128,57,65,69,56,52,35,49,73,38,59,44,62,63,49,54,78,45,62,67,60,50,53,51,49,57,70,73,41,73,46,30,31,35,38,76,45,67,37,84,47,68,54,54,34,58,70,52,42,51,61,52,51,50,39,33,52,42,33,75,68,59,16,27,30,33,42,33,32,23,46,46,54,32,41,56,28,75,52,59,95,45,89,63,85,63,79,75,53,53,70,68,56,28,53,52,15,44,56,41,41,55,60,58,49,55,69,64,38,53,61,76,42,90,85,39,36,32,45,79,46,50,50,34,74,60,44,69,74,33,32,36,63,58,44,29,61,68,53,25,55,76,38,39,46,65,64,52,52,67,29,63,62,42,51,72,26,49,86,77,58,36,30,43,25,33,62,45,38,41,56,52,52,12,48,52,47,35,50,39,27,75,76,69,57,34,33,32,42,42,41,46,49,82,42,48,60,39,49,51,45,13,47,53,59,34,37,77,71,72,61,76,76,58,45,39,38,18,22,58,73,68,64,42,86,85,70,45,62,56,47,58,49,98,88,38,72,47,37,61,42,56,92,80,26,40,50,45,59,52,28,49,56,41,44,66,46,50,81,90,39,37,59,57,47,38,42,59,65,43,86,69,50,70,67,57,49,53,52,36,48,50,40,50,75,75,44,50,90,69,41,59,51,23,50,50,40,16,50,51,42,30,32,60,69,60,28,66,68,41,36,53,52,25,59,72,73,103,128,57,65,68,56,52,34,47,75,37,58,44,64,61,50,55,78,46,61,66,60,48,51,51,49,58,69,73,43,73,45,32,30,34,39,76,45,64,38,83,47,65,53,54,34,59,70,51,43,51,59,53,49,49,38,32,52,41,34,75,68,57,16,27,31,33,41,34,32,23,45,47,56,34,42,57,28,74,51,60,95,44,90,64,85,66,80,75,53,55,69,68,57,27,52,54,14,44,54,41,41,55,58,59,48,56,69,66,40,53,63,77,43,92,87,39,36,32,46,78,46,49,51,33,74,62,44,71,75,34,29,36,64,57,45,29,60,68,52,25,55,75,38,39,45,65,63,52,51,67,27,64,62,42,52,71,27,50,88,75,58,38,29,43,24,34,61,44,40,42,55,54,51,13,47,51,47,36,50,39,27,73,76,68,58,36,33,33,43,42,40,45,48,82,42,49,61,39,49,50,44,13,48,52,59,32,40,78,73,44,81,76,76,60,45,38,39,17,22,60,74,66,64,40,87,87,69,46,60,55,48,59,48,100,88,38,73,46,39,61,42,54,92,79,26,40,52,45,60,54,29,47,57,40,45,65,46,50,80,88,39,37,61,58,47,38,42,58,64,45,86,70,49,72,68,58,48,53,51,36,48,50,41,50,74,74,45,50,90,70,41,58,51,23,50,49,41,16,50,50,42,30,33,59,71,60,28,65,70,41,36,54,51,26,58,72,74,100

Secondary structure (DSSP, 8-state):
--HHHHHHHTT---EES-HHHHHHHHHHS--EEEEEE--SSSS-BGGGHHHHHHHHHHHHTT-EEEEEE-TTHHHH---TT-SSPPPPPPHHHHHHHHHHHHHHHTTTS-TT-TTT--EEEETHHHHTT-BHHHHHHHTGGG-BHHHHHTSHHHHTTGGG--BHHHHHHHHHHHHHHHHHHHHH-EEEEEEEGGGHHHHHHHHHHHHHHH-S--EEEEEPP-B-TTSPBTTEETTEE-BSSTTTS-HHHHHHHHHT--HHHHHHHHHHH----HHHHHHHHHHHHH-GGG-HHHHHHHHHHHHHHHHHHHHHHHHHH-/--HHHHHHHTT---EES-HHHHHHHHHHS--EEEEEE--SSSS-BGGGHHHHHHHHHHHHTT-EEEEEE-TTHHHH---TT-SSPPPPPPHHHHHHHHHHHHHHHTTTS-TT-TTT--EEEETHHHHTT-BHHHHHHHTGGG-BHHHHHTSHHHHTTGGG--BHHHHHHHHHHHHHHHHHHHHH-EEEEEEEGGGHHHHHHHHHHHHHHS-S--EEEEEPP-B-TTSPBTTEETTEE-BSSTTTS-HHHHHHHHHT--HHHHHHHHHHH----HHHHHHHHHHHHH-GGG-HHHHHHHHHHHHHHHHHHHHHHHHHH-

Radius of gyration: 32.38 Å; Cα contacts (8 Å, |Δi|>4): 1074; chains: 2; bounding box: 49×101×72 Å

Foldseek 3Di:
DQLVVLCVLLQFFDDKPCPPLVSVVLVVAAAEEEEEDELLDLFAFPQCQLVLLSQLSSVVSPYAYEYEYALPLNQLAALFPDQDGRDGDDSVSSVNSLVSHVVLSVLRAAQPDPRHHYYYHYLCVVVVPDDPVNLCVQQVVLDDPVLLCPDPSNVVHVVSDDDPSNSCSLSSLLVVLQCCCVPPVHAEYEEAPSCVSSRVSNQSSNCVPPNRRHMYTYTYQDAAPVGHHPQQDPVGGHGLDCVVPNLLNQLVVLLPHDLVCLLSLCSRNAPDDPVVSVVVPVCCVPPVVVSPSSNVSSLRNSCSRPNDVSSVVNVVVD/DQLVVLCVLLQFFDDKPCPPLVSVVLVVAAAEEEEEDELLDLFAFPQCQLVLLSQLSSVVSPYAYEYEYALPLNQLAALFPDQDGRDGDDSVSSVNSLVSHVVQSVLRAAQPDPRHHYYYHYLCVVVVPDDPVNLCVQQVVLDDPVLLCPDPSNVVHVVSDDDPSNSCSLSSLLVVLQCCCVPPVHAEYEEAPSCVSSRVSNQSSNCVVPPRRHMYTYTYQDAAPVGHHPQQDPVGGHGLDCVVPNLLNQLVVLLPHDLVCLLSLCSRNAPDDPVVSVVVPVCCVPPVVVSPSSNVSSLRNSCSRPNDVSSVVNVVVD

InterPro domains:
  IPR001412 Aminoacyl-tRNA synthetase, class I, conserved site [PS00178] (39-49)
  IPR002305 Aminoacyl-tRNA synthetase, class Ic [PF00579] (28-316)
  IPR002307 Tyrosine-tRNA ligase [PR01040] (43-65)
  IPR002307 Tyrosine-tRNA ligase [PR01040] (161-176)
  IPR002307 Tyrosine-tRNA ligase [PR01040] (182-204)
  IPR002307 Tyrosine-tRNA ligase [PR01040] (215-227)
  IPR002307 Tyrosine-tRNA ligase [TIGR00234] (3-316)
  IPR002307 Tyrosine-tRNA ligase [cd00805] (31-304)
  IPR014729 Rossmann-like alpha/beta/alpha sandwich fold [G3DSA:3.40.50.620] (1-221)
  IPR024088 Tyrosine-tRNA ligase, bacterial-type [PTHR11766] (3-315)

pLDDT: mean 92.72, std 7.53, range [58.72, 98.75]